Protein AF-0000000082094102 (afdb_homodimer)

Radius of gyration: 30.96 Å; Cα contacts (8 Å, |Δi|>4): 960; chains: 2; bounding box: 109×110×62 Å

Solvent-accessible surface area (backbone atoms only — not comparable to full-atom values): 21785 Å² total; per-residue (Å²): 135,82,79,78,80,78,71,83,66,82,72,75,75,78,72,73,73,72,72,72,67,74,70,71,67,71,68,62,60,78,67,71,70,55,57,33,35,38,36,32,34,18,47,69,85,36,81,68,40,58,33,31,32,39,30,48,53,89,59,46,44,22,50,73,38,65,64,31,60,51,17,66,38,59,43,51,53,40,25,30,53,29,78,81,78,49,40,38,56,68,20,34,52,56,30,20,27,63,78,40,34,37,31,31,36,12,56,72,61,57,66,70,84,39,39,44,29,87,83,39,58,49,42,58,71,31,42,57,85,50,66,40,78,25,60,34,32,25,26,45,35,60,88,49,85,50,38,33,38,39,27,30,33,41,23,57,24,64,43,62,87,46,49,79,67,35,39,40,36,34,30,55,76,42,36,64,67,40,52,52,56,55,35,68,35,27,29,92,86,16,54,53,80,50,57,36,28,28,68,37,44,28,68,61,130,134,82,79,76,78,74,78,78,73,76,75,74,73,76,73,71,71,73,71,71,71,71,69,71,66,71,67,65,59,77,70,73,71,54,57,33,33,38,37,32,34,17,47,68,85,35,82,67,40,58,32,31,32,40,29,46,53,89,58,45,44,19,49,71,40,65,63,33,59,52,18,66,38,59,42,50,54,40,26,29,54,28,78,81,79,52,43,38,58,68,21,33,51,56,29,19,27,62,79,40,32,38,31,31,37,11,53,71,61,57,65,70,83,40,40,45,30,86,82,41,58,49,42,58,69,29,43,57,86,48,67,40,79,25,59,35,32,26,26,46,36,60,87,50,86,49,38,34,40,40,27,31,33,40,23,58,22,64,43,63,87,45,47,81,67,35,37,40,36,34,31,54,75,42,35,65,67,42,52,53,56,54,35,68,35,28,29,92,88,15,54,53,80,50,56,36,28,27,69,37,44,29,68,61,131

pLDDT: mean 81.42, std 25.4, range [21.11, 98.75]

Foldseek 3Di:
DCPDPPPPCPPPPPPPPPPPPPPPPPVPPVVPFFDKDKDFDDDVNHTPGMDIDGDPVVPPAPPVCVLVPPDPVVQQQCQLACVVVHHQAFAFQQFAAAQFWTKTFAPPPNHPPAFFTPSGRWAAANDQPDFQAFAFFKWFDAPWGGGGGGMIIGTHTRDRVCGPTIHTDDGDPDCSVVVVVQNVQHHNVRGGVDTGGNNHGHDDD/DDPDPPPPPPVPPPPPPPPPPPPPPPVPPPPPFFDKDKDFDDDVNHTPGMDIDGDPVVPPQPPVCVLVPPDPVVQQQCQLACVVVHHQAFAFQQFAAAQFWTKTFAPPPNHPPHFFTPSGRWAAANDQPDFQAFAFFKWFDAPWGGGGGGMIIGTHTRDRVCGPTIHTDDGDPDCSVVVVVQNVQHHNVRGGVDTGGNNHGHDDD

InterPro domains:
  IPR002130 Cyclophilin-type peptidyl-prolyl cis-trans isomerase domain [PF00160] (73-202)
  IPR002130 Cyclophilin-type peptidyl-prolyl cis-trans isomerase domain [PR00153] (93-105)
  IPR002130 Cyclophilin-type peptidyl-prolyl cis-trans isomerase domain [PR00153] (136-151)
  IPR002130 Cyclophilin-type peptidyl-prolyl cis-trans isomerase domain [PR00153] (151-163)
  IPR002130 Cyclophilin-type peptidyl-prolyl cis-trans isomerase domain [PR00153] (164-179)
  IPR002130 Cyclophilin-type peptidyl-prolyl cis-trans isomerase domain [PS50072] (38-203)
  IPR020892 Cyclophilin-type peptidyl-prolyl cis-trans isomerase, conserved site [PS00170] (88-105)
  IPR024936 Cyclophilin-type peptidyl-prolyl cis-trans isomerase [PIRSF001467] (32-204)
  IPR029000 Cyclophilin-like domain superfamily [G3DSA:2.40.100.10] (25-205)
  IPR029000 Cyclophilin-like domain superfamily [SSF50891] (30-204)

Sequence (410 aa):
MLLAALPSGVKLISGRSLAFTAARMCSAGPAAANPVVYFDIAADNQPVGRVTFEMHQTLCVPAEVKWSRMCSTQNFRALCTGEHGFGYKGSIFHRIIPQFMCQGGDFTNHNGTGGKSIYGLKFKDENFELKHTGPGILSMANAGPNTNGSQFFICTDKTEWLDGKHVVFGSVTQGLDVIRKVEMFGSRSGRTSKSITIADCGELKMLLAALPSGVKLISGRSLAFTAARMCSAGPAAANPVVYFDIAADNQPVGRVTFEMHQTLCVPAEVKWSRMCSTQNFRALCTGEHGFGYKGSIFHRIIPQFMCQGGDFTNHNGTGGKSIYGLKFKDENFELKHTGPGILSMANAGPNTNGSQFFICTDKTEWLDGKHVVFGSVTQGLDVIRKVEMFGSRSGRTSKSITIADCGELK

Nearest PDB structures (foldseek):
  2alf-assembly1_A  TM=8.309E-01  e=5.160E-25  Homo sapiens
  4tot-assembly4_D  TM=8.194E-01  e=3.582E-25  Rattus norvegicus
  4zsd-assembly1_A  TM=8.244E-01  e=4.046E-25  Homo sapiens
  7th1-assembly1_X  TM=8.192E-01  e=3.172E-25  Homo sapiens
  7qbw-assembly1_A  TM=8.200E-01  e=7.434E-25  Homo sapiens

Organism: Oncorhynchus tshawytscha (NCBI:txid74940)

Secondary structure (DSSP, 8-state):
----------------------------SS-----EEEEEEEETTEEEEEEEEEE-GGG-S-HHHHGGG--HHHHHHHHHHTTTS--STT-BEEEEETTTEEEE--TTTSSSS---BTTBS-B------S---STTEEEE--SSTT-B-S-EEEESS--GGGTTTS-EEEEEEE-HHHHHHHHTT--T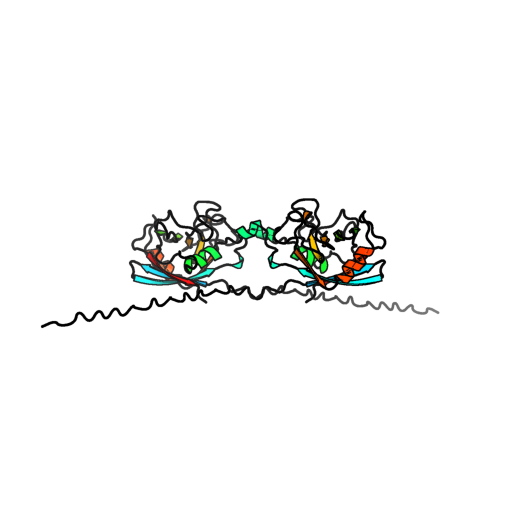TS--SS-EEEEEEEEE-/-----------------------------S-----EEEEEEEETTEEEEEEEEEE-GGG-S-HHHHHHT--HHHHHHHHHHTTTS--STT-BEEEEETTTEEEE--TTTSSSS---BTTBS-B------S---STTEEEE--SSTT-B-S-EEEESS--GGGTTTS-EEEEEEE-HHHHHHHHTT--TTS--SS-EEEEEEEEE-

Structure (mmCIF, N/CA/C/O backbone):
data_AF-0000000082094102-model_v1
#
loop_
_entity.id
_entity.type
_entity.pdbx_description
1 polymer 'Peptidyl-prolyl cis-trans isomerase'
#
loop_
_atom_site.group_PDB
_atom_site.id
_atom_site.type_symbol
_atom_site.label_atom_id
_atom_site.label_alt_id
_atom_site.label_comp_id
_atom_site.label_asym_id
_atom_site.label_entity_id
_atom_site.label_seq_id
_atom_site.pdbx_PDB_ins_code
_atom_site.Cartn_x
_atom_site.Cartn_y
_atom_site.Cartn_z
_atom_site.occupancy
_atom_site.B_iso_or_equiv
_atom_site.auth_seq_id
_atom_site.auth_comp_id
_atom_site.auth_asym_id
_atom_site.auth_atom_id
_atom_site.pdbx_PDB_model_num
ATOM 1 N N . MET A 1 1 ? -50.312 -65 7.18 1 23.34 1 MET A N 1
ATOM 2 C CA . MET A 1 1 ? -49.75 -64.5 8.406 1 23.34 1 MET A CA 1
ATOM 3 C C . MET A 1 1 ? -49.062 -63.125 8.148 1 23.34 1 MET A C 1
ATOM 5 O O . MET A 1 1 ? -48.344 -62.969 7.164 1 23.34 1 MET A O 1
ATOM 9 N N . LEU A 1 2 ? -49.469 -62.062 8.914 1 23.28 2 LEU A N 1
ATOM 10 C CA . LEU A 1 2 ? -49.625 -60.594 8.805 1 23.28 2 LEU A CA 1
ATOM 11 C C . LEU A 1 2 ? -48.281 -59.906 8.984 1 23.28 2 LEU A C 1
ATOM 13 O O . LEU A 1 2 ? -47.812 -59.688 10.109 1 23.28 2 LEU A O 1
ATOM 17 N N . LEU A 1 3 ? -47.156 -60.594 8.625 1 25.64 3 LEU A N 1
ATOM 18 C CA . LEU A 1 3 ? -45.969 -60.031 9.273 1 25.64 3 LEU A CA 1
ATOM 19 C C . LEU A 1 3 ? -45.844 -58.531 8.922 1 25.64 3 LEU A C 1
ATOM 21 O O . LEU A 1 3 ? -45.875 -58.188 7.742 1 25.64 3 LEU A O 1
ATOM 25 N N . ALA A 1 4 ? -46 -57.656 9.906 1 21.11 4 ALA A N 1
ATOM 26 C CA . ALA A 1 4 ? -46.062 -56.219 10.227 1 21.11 4 ALA A CA 1
ATOM 27 C C . ALA A 1 4 ? -44.75 -55.531 9.789 1 21.11 4 ALA A C 1
ATOM 29 O O . ALA A 1 4 ? -43.656 -56.031 10.023 1 21.11 4 ALA A O 1
ATOM 30 N N . ALA A 1 5 ? -44.844 -54.719 8.719 1 29.81 5 ALA A N 1
ATOM 31 C CA . ALA A 1 5 ? -44.094 -53.75 7.902 1 29.81 5 ALA A CA 1
ATOM 32 C C . ALA A 1 5 ? -43.406 -52.719 8.773 1 29.81 5 ALA A C 1
ATOM 34 O O . ALA A 1 5 ? -44.031 -51.844 9.352 1 29.81 5 ALA A O 1
ATOM 35 N N . LEU A 1 6 ? -42.531 -53.281 9.812 1 25.67 6 LEU A N 1
ATOM 36 C CA . LEU A 1 6 ? -42.125 -52.25 10.766 1 25.67 6 LEU A CA 1
ATOM 37 C C . LEU A 1 6 ? -41.438 -51.094 10.055 1 25.67 6 LEU A C 1
ATOM 39 O O . LEU A 1 6 ? -40.594 -51.312 9.18 1 25.67 6 LEU A O 1
ATOM 43 N N . PRO A 1 7 ? -41.969 -49.844 10.062 1 28.2 7 PRO A N 1
ATOM 44 C CA . PRO A 1 7 ? -41.719 -48.562 9.383 1 28.2 7 PRO A CA 1
ATOM 45 C C . PRO A 1 7 ? -40.406 -47.875 9.836 1 28.2 7 PRO A C 1
ATOM 47 O O . PRO A 1 7 ? -40.125 -46.75 9.438 1 28.2 7 PRO A O 1
ATOM 50 N N . SER A 1 8 ? -39.438 -48.656 10.406 1 26.2 8 SER A N 1
ATOM 51 C CA . SER A 1 8 ? -38.594 -47.906 11.328 1 26.2 8 SER A CA 1
ATOM 52 C C . SER A 1 8 ? -37.844 -46.75 10.609 1 26.2 8 SER A C 1
ATOM 54 O O . SER A 1 8 ? -37.094 -47 9.664 1 26.2 8 SER A O 1
ATOM 56 N N . GLY A 1 9 ? -38.5 -45.594 10.445 1 29.17 9 GLY A N 1
ATOM 57 C CA . GLY A 1 9 ? -38.156 -44.344 9.797 1 29.17 9 GLY A CA 1
ATOM 58 C C . GLY A 1 9 ? -36.938 -43.688 10.406 1 29.17 9 GLY A C 1
ATOM 59 O O . GLY A 1 9 ? -36.938 -42.469 10.617 1 29.17 9 GLY A O 1
ATOM 60 N N . VAL A 1 10 ? -35.875 -44.375 10.891 1 31.28 10 VAL A N 1
ATOM 61 C CA . VAL A 1 10 ? -34.969 -43.562 11.711 1 31.28 10 VAL A CA 1
ATOM 62 C C . VAL A 1 10 ? -34.438 -42.406 10.875 1 31.28 10 VAL A C 1
ATOM 64 O O . VAL A 1 10 ? -33.875 -42.594 9.805 1 31.28 10 VAL A O 1
ATOM 67 N N . LYS A 1 11 ? -35.094 -41.25 11.078 1 28.44 11 LYS A N 1
ATOM 68 C CA . LYS A 1 11 ? -34.75 -39.938 10.516 1 28.44 11 LYS A CA 1
ATOM 69 C C . LYS A 1 11 ? -33.344 -39.531 10.852 1 28.44 11 LYS A C 1
ATOM 71 O O . LYS A 1 11 ? -32.969 -39.438 12.023 1 28.44 11 LYS A O 1
ATOM 76 N N . LEU A 1 12 ? -32.375 -40 10.078 1 30.08 12 LEU A N 1
ATOM 77 C CA . LEU A 1 12 ? -30.969 -39.594 10.211 1 30.08 12 LEU A CA 1
ATOM 78 C C . LEU A 1 12 ? -30.859 -38.094 10.375 1 30.08 12 LEU A C 1
ATOM 80 O O . LEU A 1 12 ? -31.422 -37.312 9.578 1 30.08 12 LEU A O 1
ATOM 84 N N . ILE A 1 13 ? -30.719 -37.719 11.57 1 30.41 13 ILE A N 1
ATOM 85 C CA . ILE A 1 13 ? -30.547 -36.312 11.961 1 30.41 13 ILE A CA 1
ATOM 86 C C . ILE A 1 13 ? -29.391 -35.688 11.172 1 30.41 13 ILE A C 1
ATOM 88 O O . ILE A 1 13 ? -28.375 -36.344 10.922 1 30.41 13 ILE A O 1
ATOM 92 N N . SER A 1 14 ? -29.766 -34.719 10.445 1 27.89 14 SER A N 1
ATOM 93 C CA . SER A 1 14 ? -29.078 -33.75 9.594 1 27.89 14 SER A CA 1
ATOM 94 C C . SER A 1 14 ? -27.922 -33.094 10.336 1 27.89 14 SER A C 1
ATOM 96 O O . SER A 1 14 ? -28.125 -32.406 11.344 1 27.89 14 SER A O 1
ATOM 98 N N . GLY A 1 15 ? -26.906 -33.969 10.734 1 26.28 15 GLY A N 1
ATOM 99 C CA . GLY A 1 15 ? -25.812 -33.312 11.422 1 26.28 15 GLY A CA 1
ATOM 100 C C . GLY A 1 15 ? -25.344 -32.062 10.703 1 26.28 15 GLY A C 1
ATOM 101 O O . GLY A 1 15 ? -25.016 -32.094 9.516 1 26.28 15 GLY A O 1
ATOM 102 N N . ARG A 1 16 ? -25.938 -30.922 11.07 1 30.8 16 ARG A N 1
ATOM 103 C CA . ARG A 1 16 ? -25.484 -29.609 10.656 1 30.8 16 ARG A CA 1
ATOM 104 C C . ARG A 1 16 ? -23.969 -29.469 10.797 1 30.8 16 ARG A C 1
ATOM 106 O O . ARG A 1 16 ? -23.422 -29.688 11.883 1 30.8 16 ARG A O 1
ATOM 113 N N . SER A 1 17 ? -23.297 -30.062 9.781 1 27.45 17 SER A N 1
ATOM 114 C CA . SER A 1 17 ? -21.859 -29.766 9.734 1 27.45 17 SER A CA 1
ATOM 115 C C . SER A 1 17 ? -21.578 -28.328 10.148 1 27.45 17 SER A C 1
ATOM 117 O O . SER A 1 17 ? -22.109 -27.391 9.547 1 27.45 17 SER A O 1
ATOM 119 N N . LEU A 1 18 ? -21.422 -28.188 11.422 1 30.7 18 LEU A N 1
ATOM 120 C CA . LEU A 1 18 ? -20.922 -26.891 11.867 1 30.7 18 LEU A CA 1
ATOM 121 C C . LEU A 1 18 ? -19.641 -26.516 11.133 1 30.7 18 LEU A C 1
ATOM 123 O O . LEU A 1 18 ? -18.641 -27.219 11.227 1 30.7 18 LEU A O 1
ATOM 127 N N . ALA A 1 19 ? -19.844 -26.016 9.961 1 29.69 19 ALA A N 1
ATOM 128 C CA . ALA A 1 19 ? -18.734 -25.297 9.336 1 29.69 19 ALA A CA 1
ATOM 129 C C . ALA A 1 19 ? -18.047 -24.375 10.328 1 29.69 19 ALA A C 1
ATOM 131 O O . ALA A 1 19 ? -18.656 -23.453 10.859 1 29.69 19 ALA A O 1
ATOM 132 N N . PHE A 1 20 ? -17.219 -25.094 11.102 1 27.14 20 PHE A N 1
ATOM 133 C CA . PHE A 1 20 ? -16.375 -24.125 11.812 1 27.14 20 PHE A CA 1
ATOM 134 C C . PHE A 1 20 ? -15.719 -23.156 10.836 1 27.14 20 PHE A C 1
ATOM 136 O O . PHE A 1 20 ? -15.031 -23.578 9.898 1 27.14 20 PHE A O 1
ATOM 143 N N . THR A 1 21 ? -16.391 -22.156 10.523 1 26.3 21 THR A N 1
ATOM 144 C CA . THR A 1 21 ? -15.758 -21.016 9.867 1 26.3 21 THR A CA 1
ATOM 145 C C . THR A 1 21 ? -14.461 -20.641 10.586 1 26.3 21 THR A C 1
ATOM 147 O O . THR A 1 21 ? -14.477 -20.234 11.75 1 26.3 21 THR A O 1
ATOM 150 N N . ALA A 1 22 ? -13.508 -21.438 10.352 1 22.95 22 ALA A N 1
ATOM 151 C CA . ALA A 1 22 ? -12.258 -20.844 10.82 1 22.95 22 ALA A CA 1
ATOM 152 C C . ALA A 1 22 ? -12.133 -19.391 10.375 1 22.95 22 ALA A C 1
ATOM 154 O O . ALA A 1 22 ? -12.07 -19.109 9.18 1 22.95 22 ALA A O 1
ATOM 155 N N . ALA A 1 23 ? -12.734 -18.562 11.125 1 24.17 23 ALA A N 1
ATOM 156 C CA . ALA A 1 23 ? -12.352 -17.156 11 1 24.17 23 ALA A CA 1
ATOM 157 C C . ALA A 1 23 ? -10.836 -17 11.031 1 24.17 23 ALA A C 1
ATOM 159 O O . ALA A 1 23 ? -10.195 -17.25 12.055 1 24.17 23 ALA A O 1
ATOM 160 N N . ARG A 1 24 ? -10.25 -17.516 10.055 1 25.52 24 ARG A N 1
ATOM 161 C CA . ARG A 1 24 ? -8.859 -17.062 10.023 1 25.52 24 ARG A CA 1
ATOM 162 C C . ARG A 1 24 ? -8.742 -15.617 10.461 1 25.52 24 ARG A C 1
ATOM 164 O O . ARG A 1 24 ? -9.266 -14.719 9.797 1 25.52 24 ARG A O 1
ATOM 171 N N . MET A 1 25 ? -8.602 -15.539 11.711 1 25.72 25 MET A N 1
ATOM 172 C CA . MET A 1 25 ? -8.172 -14.258 12.258 1 25.72 25 MET A CA 1
ATOM 173 C C . MET A 1 25 ? -6.891 -13.773 11.586 1 25.72 25 MET A C 1
ATOM 175 O O . MET A 1 25 ? -5.875 -14.477 11.609 1 25.72 25 MET A O 1
ATOM 179 N N . CYS A 1 26 ? -6.855 -13.484 10.336 1 27.22 26 CYS A N 1
ATOM 180 C CA . CYS A 1 26 ? -5.746 -12.617 9.945 1 27.22 26 CYS A CA 1
ATOM 181 C C . CYS A 1 26 ? -5.199 -11.859 11.148 1 27.22 26 CYS A C 1
ATOM 183 O O . CYS A 1 26 ? -5.895 -11.023 11.734 1 27.22 26 CYS A O 1
ATOM 185 N N . SER A 1 27 ? -4.531 -12.586 11.836 1 25.84 27 SER A N 1
ATOM 186 C CA . SER A 1 27 ? -3.895 -11.844 12.914 1 25.84 27 SER A CA 1
ATOM 187 C C . SER A 1 27 ? -3.145 -10.625 12.375 1 25.84 27 SER A C 1
ATOM 189 O O . SER A 1 27 ? -2.234 -10.766 11.555 1 25.84 27 SER A O 1
ATOM 191 N N . ALA A 1 28 ? -3.709 -9.516 12.023 1 32.41 28 ALA A N 1
ATOM 192 C CA . ALA A 1 28 ? -3.109 -8.188 12.016 1 32.41 28 ALA A CA 1
ATOM 193 C C . ALA A 1 28 ? -1.901 -8.125 12.945 1 32.41 28 ALA A C 1
ATOM 195 O O . ALA A 1 28 ? -1.993 -8.492 14.117 1 32.41 28 ALA A O 1
ATOM 196 N N . GLY A 1 29 ? -0.809 -8.711 12.461 1 29.81 29 GLY A N 1
ATOM 197 C CA . GLY A 1 29 ? 0.211 -8.438 13.461 1 29.81 29 GLY A CA 1
ATOM 198 C C . GLY A 1 29 ? -0.147 -7.285 14.375 1 29.81 29 GLY A C 1
ATOM 199 O O . GLY A 1 29 ? -1.021 -6.477 14.055 1 29.81 29 GLY A O 1
ATOM 200 N N . PRO A 1 30 ? 0.251 -7.305 15.539 1 32.88 30 PRO A N 1
ATOM 201 C CA . PRO A 1 30 ? -0.334 -6.262 16.391 1 32.88 30 PRO A CA 1
ATOM 202 C C . PRO A 1 30 ? -0.434 -4.914 15.68 1 32.88 30 PRO A C 1
ATOM 204 O O . PRO A 1 30 ? 0.514 -4.492 15.016 1 32.88 30 PRO A O 1
ATOM 207 N N . ALA A 1 31 ? -1.487 -4.516 14.969 1 39.62 31 ALA A N 1
ATOM 208 C CA . ALA A 1 31 ? -1.774 -3.182 14.445 1 39.62 31 ALA A CA 1
ATOM 209 C C . ALA A 1 31 ? -0.841 -2.141 15.055 1 39.62 31 ALA A C 1
ATOM 211 O O . ALA A 1 31 ? -0.875 -1.9 16.266 1 39.62 31 ALA A O 1
ATOM 212 N N . ALA A 1 32 ? 0.467 -2.252 14.578 1 46.84 32 ALA A N 1
ATOM 213 C CA . ALA A 1 32 ? 1.304 -1.234 15.211 1 46.84 32 ALA A CA 1
ATOM 214 C C . ALA A 1 32 ? 0.468 -0.043 15.672 1 46.84 32 ALA A C 1
ATOM 216 O O . ALA A 1 32 ? -0.476 0.362 14.984 1 46.84 32 ALA A O 1
ATOM 217 N N . ALA A 1 33 ? 0.483 0.141 16.891 1 62.53 33 ALA A N 1
ATOM 218 C CA . ALA A 1 33 ? -0.299 1.196 17.531 1 62.53 33 ALA A CA 1
ATOM 219 C C . ALA A 1 33 ? -0.21 2.5 16.75 1 62.53 33 ALA A C 1
ATOM 221 O O . ALA A 1 33 ? 0.834 2.814 16.172 1 62.53 33 ALA A O 1
ATOM 222 N N . ASN A 1 34 ? -1.296 2.957 16.344 1 75.75 34 ASN A N 1
ATOM 223 C CA . ASN A 1 34 ? -1.311 4.273 15.727 1 75.75 34 ASN A CA 1
ATOM 224 C C . ASN A 1 34 ? -0.356 5.238 16.422 1 75.75 34 ASN A C 1
ATOM 226 O O . ASN A 1 34 ? -0.363 5.344 17.656 1 75.75 34 ASN A O 1
ATOM 230 N N . PRO A 1 35 ? 0.549 5.82 15.633 1 82.19 35 PRO A N 1
ATOM 231 C CA . PRO A 1 35 ? 1.396 6.84 16.25 1 82.19 35 PRO A CA 1
ATOM 232 C C . PRO A 1 35 ? 0.59 7.922 16.969 1 82.19 35 PRO A C 1
ATOM 234 O O . PRO A 1 35 ? -0.503 8.273 16.516 1 82.19 35 PRO A O 1
ATOM 237 N N . VAL A 1 36 ? 1.146 8.336 18.125 1 90.25 36 VAL A N 1
ATOM 238 C CA . VAL A 1 36 ? 0.582 9.461 18.859 1 90.25 36 VAL A CA 1
ATOM 239 C C . VAL A 1 36 ? 1.576 10.625 18.875 1 90.25 36 VAL A C 1
ATOM 241 O O . VAL A 1 36 ? 2.738 10.445 19.25 1 90.25 36 VAL A O 1
ATOM 244 N N . VAL A 1 37 ? 1.137 11.789 18.359 1 95.38 37 VAL A N 1
ATOM 245 C CA . VAL A 1 37 ? 1.965 12.992 18.344 1 95.38 37 VAL A CA 1
ATOM 246 C C . VAL A 1 37 ? 1.312 14.086 19.188 1 95.38 37 VAL A C 1
ATOM 248 O O . VAL A 1 37 ? 0.174 13.93 19.641 1 95.38 37 VAL A O 1
ATOM 251 N N . TYR A 1 38 ? 2.141 15.133 19.516 1 96.88 38 TYR A N 1
ATOM 252 C CA . TYR A 1 38 ? 1.594 16.188 20.359 1 96.88 38 TYR A CA 1
ATOM 253 C C . TYR A 1 38 ? 2.037 17.562 19.859 1 96.88 38 TYR A C 1
ATOM 255 O O . TYR A 1 38 ? 3.037 17.688 19.141 1 96.88 38 TYR A O 1
ATOM 263 N N . PHE A 1 39 ? 1.198 18.578 20.156 1 98.25 39 PHE A N 1
ATOM 264 C CA . PHE A 1 39 ? 1.55 20 20.125 1 98.25 39 PHE A CA 1
ATOM 265 C C . PHE A 1 39 ? 1.508 20.594 21.531 1 98.25 39 PHE A C 1
ATOM 267 O O . PHE A 1 39 ? 0.54 20.391 22.266 1 98.25 39 PHE A O 1
ATOM 274 N N . ASP A 1 40 ? 2.586 21.25 21.922 1 97.94 40 ASP A N 1
ATOM 275 C CA . ASP A 1 40 ? 2.484 22.266 22.984 1 97.94 40 ASP A CA 1
ATOM 276 C C . ASP A 1 40 ? 2.205 23.641 22.391 1 97.94 40 ASP A C 1
ATOM 278 O O . ASP A 1 40 ? 3.014 24.172 21.625 1 97.94 40 ASP A O 1
ATOM 282 N N . ILE A 1 41 ? 1.033 24.172 22.797 1 97.88 41 ILE A N 1
ATOM 283 C CA . ILE A 1 41 ? 0.567 25.406 22.172 1 97.88 41 ILE A CA 1
ATOM 284 C C . ILE A 1 41 ? 0.771 26.578 23.109 1 97.88 41 ILE A C 1
ATOM 286 O O . ILE A 1 41 ? 0.539 26.469 24.328 1 97.88 41 ILE A O 1
ATOM 290 N N . ALA A 1 42 ? 1.208 27.719 22.547 1 97.94 42 ALA A N 1
ATOM 291 C CA . ALA A 1 42 ? 1.37 28.984 23.281 1 97.94 42 ALA A CA 1
ATOM 292 C C . ALA A 1 42 ? 0.606 30.109 22.609 1 97.94 42 ALA A C 1
ATOM 294 O O . ALA A 1 42 ? 0.462 30.125 21.375 1 97.94 42 ALA A O 1
ATOM 295 N N . ALA A 1 43 ? 0.029 31 23.359 1 96.62 43 ALA A N 1
ATOM 296 C CA . ALA A 1 43 ? -0.564 32.25 22.922 1 96.62 43 ALA A CA 1
ATOM 297 C C . ALA A 1 43 ? 0.255 33.438 23.406 1 96.62 43 ALA A C 1
ATOM 299 O O . ALA A 1 43 ? 0.349 33.688 24.625 1 96.62 43 ALA A O 1
ATOM 300 N N . ASP A 1 44 ? 0.809 34.156 22.484 1 96.12 44 ASP A N 1
ATOM 301 C CA . ASP A 1 44 ? 1.715 35.25 22.859 1 96.12 44 ASP A CA 1
ATOM 302 C C . ASP A 1 44 ? 2.789 34.781 23.828 1 96.12 44 ASP A C 1
ATOM 304 O O . ASP A 1 44 ? 3.004 35.375 24.875 1 96.12 44 ASP A O 1
ATOM 308 N N . ASN A 1 45 ? 3.336 33.594 23.453 1 92.31 45 ASN A N 1
ATOM 309 C CA . ASN A 1 45 ? 4.461 33 24.141 1 92.31 45 ASN A CA 1
ATOM 310 C C . ASN A 1 45 ? 4.074 32.531 25.547 1 92.31 45 ASN A C 1
ATOM 312 O O . ASN A 1 45 ? 4.941 32.25 26.375 1 92.31 45 ASN A O 1
ATOM 316 N N . GLN A 1 46 ? 2.799 32.531 25.891 1 94.81 46 GLN A N 1
ATOM 317 C CA . GLN A 1 46 ? 2.305 31.938 27.125 1 94.81 46 GLN A CA 1
ATOM 318 C C . GLN A 1 46 ? 1.689 30.562 26.875 1 94.81 46 GLN A C 1
ATOM 320 O O . GLN A 1 46 ? 0.842 30.406 25.984 1 94.81 46 GLN A O 1
ATOM 325 N N . PRO A 1 47 ? 2.164 29.641 27.656 1 94.94 47 PRO A N 1
ATOM 326 C CA . PRO A 1 47 ? 1.639 28.281 27.422 1 94.94 47 PRO A CA 1
ATOM 327 C C . PRO A 1 47 ? 0.12 28.219 27.578 1 94.94 47 PRO A C 1
ATOM 329 O O . PRO A 1 47 ? -0.438 28.75 28.531 1 94.94 47 PRO A O 1
ATOM 332 N N . VAL A 1 48 ? -0.509 27.625 26.594 1 96.25 48 VAL A N 1
ATOM 333 C CA . VAL A 1 48 ? -1.949 27.391 26.625 1 96.25 48 VAL A CA 1
ATOM 334 C C . VAL A 1 48 ? -2.227 25.953 27.062 1 96.25 48 VAL A C 1
ATOM 336 O O . VAL A 1 48 ? -3.105 25.703 27.891 1 96.25 48 VAL A O 1
ATOM 339 N N . GLY A 1 49 ? -1.446 24.969 26.453 1 96.31 49 GLY A N 1
ATOM 340 C CA . GLY A 1 49 ? -1.612 23.578 26.812 1 96.31 49 GLY A CA 1
ATOM 341 C C . GLY A 1 49 ? -1.095 22.625 25.75 1 96.31 49 GLY A C 1
ATOM 342 O O . GLY A 1 49 ? -0.605 23.062 24.703 1 96.31 49 GLY A O 1
ATOM 343 N N . ARG A 1 50 ? -1.174 21.266 26.156 1 96.75 50 ARG A N 1
ATOM 344 C CA . ARG A 1 50 ? -0.763 20.234 25.219 1 96.75 50 ARG A CA 1
ATOM 345 C C . ARG A 1 50 ? -1.974 19.594 24.547 1 96.75 50 ARG A C 1
ATOM 347 O O . ARG A 1 50 ? -2.99 19.328 25.203 1 96.75 50 ARG A O 1
ATOM 354 N N . VAL A 1 51 ? -1.89 19.422 23.25 1 97.38 51 VAL A N 1
ATOM 355 C CA . VAL A 1 51 ? -2.852 18.641 22.484 1 97.38 51 VAL A CA 1
ATOM 356 C C . VAL A 1 51 ? -2.178 17.391 21.922 1 97.38 51 VAL A C 1
ATOM 358 O O . VAL A 1 51 ? -1.056 17.453 21.406 1 97.38 51 VAL A O 1
ATOM 361 N N . THR A 1 52 ? -2.848 16.219 22.062 1 96.06 52 THR A N 1
ATOM 362 C CA . THR A 1 52 ? -2.334 14.969 21.516 1 96.06 52 THR A CA 1
ATOM 363 C C . THR A 1 52 ? -3.23 14.461 20.391 1 96.06 52 THR A C 1
ATOM 365 O O . THR A 1 52 ? -4.453 14.594 20.453 1 96.06 52 THR A O 1
ATOM 368 N N . PHE A 1 53 ? -2.596 13.914 19.328 1 93.38 53 PHE A N 1
ATOM 369 C CA . PHE A 1 53 ? -3.277 13.391 18.156 1 93.38 53 PHE A CA 1
ATOM 370 C C . PHE A 1 53 ? -2.961 11.914 17.953 1 93.38 53 PHE A C 1
ATOM 372 O O . PHE A 1 53 ? -1.803 11.508 18.047 1 93.38 53 PHE A O 1
ATOM 379 N N . GLU A 1 54 ? -3.955 11.133 17.688 1 90.44 54 GLU A N 1
ATOM 380 C CA . GLU A 1 54 ? -3.766 9.781 17.156 1 90.44 54 GLU A CA 1
ATOM 381 C C . GLU A 1 54 ? -3.844 9.766 15.641 1 90.44 54 GLU A C 1
ATOM 383 O O . GLU A 1 54 ? -4.766 10.336 15.055 1 90.44 54 GLU A O 1
ATOM 388 N N . MET A 1 55 ? -2.836 9.125 15.023 1 87.5 55 MET A N 1
ATOM 389 C CA . MET A 1 55 ? -2.779 9.039 13.57 1 87.5 55 MET A CA 1
ATOM 390 C C . MET A 1 55 ? -3.379 7.73 13.07 1 87.5 55 MET A C 1
ATOM 392 O O . MET A 1 55 ? -3.109 6.668 13.633 1 87.5 55 MET A O 1
ATOM 396 N N . HIS A 1 56 ? -4.211 7.84 11.992 1 81.56 56 HIS A N 1
ATOM 397 C CA . HIS A 1 56 ? -4.812 6.645 11.414 1 81.56 56 HIS A CA 1
ATOM 398 C C . HIS A 1 56 ? -3.932 6.051 10.32 1 81.56 56 HIS A C 1
ATOM 400 O O . HIS A 1 56 ? -4.328 6.008 9.148 1 81.56 56 HIS A O 1
ATOM 406 N N . GLN A 1 57 ? -2.846 5.473 10.719 1 69.38 57 GLN A N 1
ATOM 407 C CA . GLN A 1 57 ? -1.785 5.008 9.836 1 69.38 57 GLN A CA 1
ATOM 408 C C . GLN A 1 57 ? -2.289 3.906 8.906 1 69.38 57 GLN A C 1
ATOM 410 O O . GLN A 1 57 ? -1.806 3.766 7.781 1 69.38 57 GLN A O 1
ATOM 415 N N . THR A 1 58 ? -3.184 3.191 9.375 1 62.19 58 THR A N 1
ATOM 416 C CA . THR A 1 58 ? -3.66 2.051 8.602 1 62.19 58 THR A CA 1
ATOM 417 C C . THR A 1 58 ? -4.363 2.514 7.328 1 62.19 58 THR A C 1
ATOM 419 O O . THR A 1 58 ? -4.543 1.731 6.391 1 62.19 58 THR A O 1
ATOM 422 N N . LEU A 1 59 ? -4.652 3.775 7.34 1 60.06 59 LEU A N 1
ATOM 423 C CA . LEU A 1 59 ? -5.379 4.293 6.184 1 60.06 59 LEU A CA 1
ATOM 424 C C . LEU A 1 59 ? -4.426 4.984 5.211 1 60.06 59 LEU A C 1
ATOM 426 O O . LEU A 1 59 ? -4.867 5.617 4.25 1 60.06 59 LEU A O 1
ATOM 430 N N . CYS A 1 60 ? -3.154 5.008 5.566 1 60.31 60 CYS A N 1
ATOM 431 C CA . CYS A 1 60 ? -2.135 5.559 4.684 1 60.31 60 CYS A CA 1
ATOM 432 C C . CYS A 1 60 ? -1.97 4.695 3.438 1 60.31 60 CYS A C 1
ATOM 434 O O . CYS A 1 60 ? -0.902 4.125 3.209 1 60.31 60 CYS A O 1
ATOM 436 N N . VAL A 1 61 ? -2.906 4.16 2.885 1 56.09 61 VAL A N 1
ATOM 437 C CA . VAL A 1 61 ? -2.885 3.385 1.647 1 56.09 61 VAL A CA 1
ATOM 438 C C . VAL A 1 61 ? -3.643 4.137 0.555 1 56.09 61 VAL A C 1
ATOM 440 O O . VAL A 1 61 ? -4.711 4.699 0.806 1 56.09 61 VAL A O 1
ATOM 443 N N . PRO A 1 62 ? -2.922 4.699 -0.489 1 50.69 62 PRO A N 1
ATOM 444 C CA . PRO A 1 62 ? -3.711 5.328 -1.553 1 50.69 62 PRO A CA 1
ATOM 445 C C . PRO A 1 62 ? -4.945 4.516 -1.93 1 50.69 62 PRO A C 1
ATOM 447 O O . PRO A 1 62 ? -4.922 3.283 -1.861 1 50.69 62 PRO A O 1
ATOM 450 N N . ALA A 1 63 ? -6.098 5.348 -1.934 1 46.41 63 ALA A N 1
ATOM 451 C CA . ALA A 1 63 ? -7.312 4.66 -2.369 1 46.41 63 ALA A CA 1
ATOM 452 C C . ALA A 1 63 ? -7.023 3.738 -3.549 1 46.41 63 ALA A C 1
ATOM 454 O O . ALA A 1 63 ? -7.598 2.65 -3.65 1 46.41 63 ALA A O 1
ATOM 455 N N . GLU A 1 64 ? -6.387 4.316 -4.457 1 44.97 64 GLU A N 1
ATOM 456 C CA . GLU A 1 64 ? -6.082 3.494 -5.621 1 44.97 64 GLU A CA 1
ATOM 457 C C . GLU A 1 64 ? -5.348 2.217 -5.219 1 44.97 64 GLU A C 1
ATOM 459 O O . GLU A 1 64 ? -5.43 1.202 -5.918 1 44.97 64 GLU A O 1
ATOM 464 N N . VAL A 1 65 ? -4.617 2.318 -4.215 1 44.62 65 VAL A N 1
ATOM 465 C CA . VAL A 1 65 ? -3.812 1.166 -3.824 1 44.62 65 VAL A CA 1
ATOM 466 C C . VAL A 1 65 ? -4.695 0.13 -3.135 1 44.62 65 VAL A C 1
ATOM 468 O O . VAL A 1 65 ? -4.223 -0.938 -2.742 1 44.62 65 VAL A O 1
ATOM 471 N N . LYS A 1 66 ? -5.844 0.555 -2.51 1 42.75 66 LYS A N 1
ATOM 472 C CA . LYS A 1 66 ? -6.676 -0.598 -2.178 1 42.75 66 LYS A CA 1
ATOM 473 C C . LYS A 1 66 ? -6.633 -1.645 -3.287 1 42.75 66 LYS A C 1
ATOM 475 O O . LYS A 1 66 ? -6.656 -2.848 -3.016 1 42.75 66 LYS A O 1
ATOM 480 N N . TRP A 1 67 ? -6.855 -1.138 -4.438 1 41.56 67 TRP A N 1
ATOM 481 C CA . TRP A 1 67 ? -6.777 -2.082 -5.547 1 41.56 67 TRP A CA 1
ATOM 482 C C . TRP A 1 67 ? -5.391 -2.707 -5.633 1 41.56 67 TRP A C 1
ATOM 484 O O . TRP A 1 67 ? -5.223 -3.789 -6.203 1 41.56 67 TRP A O 1
ATOM 494 N N . SER A 1 68 ? -4.332 -1.849 -5.184 1 47.28 68 SER A N 1
ATOM 495 C CA . SER A 1 68 ? -2.918 -2.158 -5.359 1 47.28 68 SER A CA 1
ATOM 496 C C . SER A 1 68 ? -2.494 -3.326 -4.477 1 47.28 68 SER A C 1
ATOM 498 O O . SER A 1 68 ? -1.355 -3.793 -4.559 1 47.28 68 SER A O 1
ATOM 500 N N . ARG A 1 69 ? -3.49 -3.693 -3.75 1 53.47 69 ARG A N 1
ATOM 501 C CA . ARG A 1 69 ? -3.15 -4.832 -2.902 1 53.47 69 ARG A CA 1
ATOM 502 C C . ARG A 1 69 ? -3.264 -6.141 -3.674 1 53.47 69 ARG A C 1
ATOM 504 O O . ARG A 1 69 ? -3.023 -7.215 -3.119 1 53.47 69 ARG A O 1
ATOM 511 N N . MET A 1 70 ? -3.656 -5.848 -4.887 1 65.38 70 MET A N 1
ATOM 512 C CA . MET A 1 70 ? -3.639 -7.082 -5.664 1 65.38 70 MET A CA 1
ATOM 513 C C . MET A 1 70 ? -2.209 -7.5 -5.996 1 65.38 70 MET A C 1
ATOM 515 O O . MET A 1 70 ? -1.507 -6.797 -6.723 1 65.38 70 MET A O 1
ATOM 519 N N . CYS A 1 71 ? -1.779 -8.375 -5.227 1 81.25 71 CYS A N 1
ATOM 520 C CA . CYS A 1 71 ? -0.401 -8.797 -5.445 1 81.25 71 CYS A CA 1
ATOM 521 C C . CYS A 1 71 ? -0.336 -10.281 -5.789 1 81.25 71 CYS A C 1
ATOM 523 O O . CYS A 1 71 ? -1.217 -11.047 -5.402 1 81.25 71 CYS A O 1
ATOM 525 N N . SER A 1 72 ? 0.672 -10.516 -6.52 1 90.38 72 SER A N 1
ATOM 526 C CA . SER A 1 72 ? 0.907 -11.875 -7.004 1 90.38 72 SER A CA 1
ATOM 527 C C . SER A 1 72 ? 1.056 -12.859 -5.844 1 90.38 72 SER A C 1
ATOM 529 O O . SER A 1 72 ? 0.549 -13.977 -5.906 1 90.38 72 SER A O 1
ATOM 531 N N . THR A 1 73 ? 1.666 -12.406 -4.785 1 89.81 73 THR A N 1
ATOM 532 C CA . THR A 1 73 ? 1.915 -13.289 -3.646 1 89.81 73 THR A CA 1
ATOM 533 C C . THR A 1 73 ? 0.604 -13.703 -2.984 1 89.81 73 THR A C 1
ATOM 535 O O . THR A 1 73 ? 0.392 -14.883 -2.695 1 89.81 73 THR A O 1
ATOM 538 N N . GLN A 1 74 ? -0.282 -12.742 -2.791 1 85.56 74 GLN A N 1
ATOM 539 C CA . GLN A 1 74 ? -1.568 -13.055 -2.178 1 85.56 74 GLN A CA 1
ATOM 540 C C . GLN A 1 74 ? -2.422 -13.922 -3.1 1 85.56 74 GLN A C 1
ATOM 542 O O . GLN A 1 74 ? -3.074 -14.867 -2.646 1 85.56 74 GLN A O 1
ATOM 547 N N . ASN A 1 75 ? -2.484 -13.531 -4.344 1 92.94 75 ASN A N 1
ATOM 548 C CA . ASN A 1 75 ? -3.211 -14.32 -5.336 1 92.94 75 ASN A CA 1
ATOM 549 C C . ASN A 1 75 ? -2.758 -15.773 -5.34 1 92.94 75 ASN A C 1
ATOM 551 O O . ASN A 1 75 ? -3.58 -16.688 -5.219 1 92.94 75 ASN A O 1
ATOM 555 N N . PHE A 1 76 ? -1.42 -15.969 -5.398 1 95.81 76 PHE A N 1
ATOM 556 C CA . PHE A 1 76 ? -0.847 -17.312 -5.492 1 95.81 76 PHE A CA 1
ATOM 557 C C . PHE A 1 76 ? -1.094 -18.094 -4.207 1 95.81 76 PHE A C 1
ATOM 559 O O . PHE A 1 76 ? -1.506 -19.25 -4.254 1 95.81 76 PHE A O 1
ATOM 566 N N . ARG A 1 77 ? -0.842 -17.469 -3.057 1 91.25 77 ARG A N 1
ATOM 567 C CA . ARG A 1 77 ? -1.071 -18.125 -1.771 1 91.25 77 ARG A CA 1
ATOM 568 C C . ARG A 1 77 ? -2.523 -18.562 -1.634 1 91.25 77 ARG A C 1
ATOM 570 O O . ARG A 1 77 ? -2.795 -19.703 -1.24 1 91.25 77 ARG A O 1
ATOM 577 N N . ALA A 1 78 ? -3.453 -17.75 -1.983 1 92.75 78 ALA A N 1
ATOM 578 C CA . ALA A 1 78 ? -4.875 -18.047 -1.854 1 92.75 78 ALA A CA 1
ATOM 579 C C . ALA A 1 78 ? -5.285 -19.172 -2.805 1 92.75 78 ALA A C 1
ATOM 581 O O . ALA A 1 78 ? -6.137 -20 -2.469 1 92.75 78 ALA A O 1
ATOM 582 N N . LEU A 1 79 ? -4.711 -19.203 -3.963 1 96.56 79 LEU A N 1
ATOM 583 C CA . LEU A 1 79 ? -5.02 -20.266 -4.922 1 96.56 79 LEU A CA 1
ATOM 584 C C . LEU A 1 79 ? -4.402 -21.594 -4.492 1 96.56 79 LEU A C 1
ATOM 586 O O . LEU A 1 79 ? -4.93 -22.656 -4.812 1 96.56 79 LEU A O 1
ATOM 590 N N . CYS A 1 80 ? -3.266 -21.594 -3.783 1 97.19 80 CYS A N 1
ATOM 591 C CA . CYS A 1 80 ? -2.713 -22.812 -3.205 1 97.19 80 CYS A CA 1
ATOM 592 C C . CYS A 1 80 ? -3.629 -23.375 -2.121 1 97.19 80 CYS A C 1
ATOM 594 O O . CYS A 1 80 ? -3.807 -24.578 -2.016 1 97.19 80 CYS A O 1
ATOM 596 N N . THR A 1 81 ? -4.211 -22.484 -1.335 1 93.88 81 THR A N 1
ATOM 597 C CA . THR A 1 81 ? -5.008 -22.922 -0.198 1 93.88 81 THR A CA 1
ATOM 598 C C . THR A 1 81 ? -6.434 -23.25 -0.633 1 93.88 81 THR A C 1
ATOM 600 O O . THR A 1 81 ? -7.148 -23.969 0.059 1 93.88 81 THR A O 1
ATOM 603 N N . GLY A 1 82 ? -6.828 -22.656 -1.675 1 95 82 GLY A N 1
ATOM 604 C CA . GLY A 1 82 ? -8.195 -22.828 -2.129 1 95 82 GLY A CA 1
ATOM 605 C C . GLY A 1 82 ? -9.211 -22.094 -1.271 1 95 82 GLY A C 1
ATOM 606 O O . GLY A 1 82 ? -10.391 -22.453 -1.266 1 95 82 GLY A O 1
ATOM 607 N N . GLU A 1 83 ? -8.867 -21.141 -0.632 1 89.94 83 GLU A N 1
ATOM 608 C CA . GLU A 1 83 ? -9.711 -20.516 0.38 1 89.94 83 GLU A CA 1
ATOM 609 C C . GLU A 1 83 ? -10.867 -19.75 -0.26 1 89.94 83 GLU A C 1
ATOM 611 O O . GLU A 1 83 ? -11.859 -19.438 0.404 1 89.94 83 GLU A O 1
ATOM 616 N N . HIS A 1 84 ? -10.812 -19.484 -1.478 1 92 84 HIS A N 1
ATOM 617 C CA . HIS A 1 84 ? -11.898 -18.797 -2.168 1 92 84 HIS A CA 1
ATOM 618 C C . HIS A 1 84 ? -12.781 -19.766 -2.934 1 92 84 HIS A C 1
ATOM 620 O O . HIS A 1 84 ? -13.586 -19.359 -3.768 1 92 84 HIS A O 1
ATOM 626 N N . GLY A 1 85 ? -12.539 -21.109 -2.797 1 94 85 GLY A N 1
ATOM 627 C CA . GLY A 1 85 ? -13.383 -22.125 -3.404 1 94 85 GLY A CA 1
ATOM 628 C C . GLY A 1 85 ? -12.844 -22.656 -4.723 1 94 85 GLY A C 1
ATOM 629 O O . GLY A 1 85 ? -13.5 -23.453 -5.398 1 94 85 GLY A O 1
ATOM 630 N N . PHE A 1 86 ? -11.852 -22.047 -5.129 1 96.12 86 PHE A N 1
ATOM 631 C CA . PHE A 1 86 ? -11.133 -22.516 -6.312 1 96.12 86 PHE A CA 1
ATOM 632 C C . PHE A 1 86 ? -9.633 -22.359 -6.125 1 96.12 86 PHE A C 1
ATOM 634 O O . PHE A 1 86 ? -9.188 -21.625 -5.234 1 96.12 86 PHE A O 1
ATOM 641 N N . GLY A 1 87 ? -8.859 -23.094 -6.949 1 97.81 87 GLY A N 1
ATOM 642 C CA . GLY A 1 87 ? -7.414 -23.016 -6.812 1 97.81 87 GLY A CA 1
ATOM 643 C C . GLY A 1 87 ? -6.676 -24.062 -7.629 1 97.81 87 GLY A C 1
ATOM 644 O O . GLY A 1 87 ? -7.219 -24.578 -8.602 1 97.81 87 GLY A O 1
ATOM 645 N N . TYR A 1 88 ? -5.406 -24.328 -7.172 1 98.56 88 TYR A N 1
ATOM 646 C CA . TYR A 1 88 ? -4.477 -25.062 -8.008 1 98.56 88 TYR A CA 1
ATOM 647 C C . TYR A 1 88 ? -4.66 -26.578 -7.828 1 98.56 88 TYR A C 1
ATOM 649 O O . TYR A 1 88 ? -4.215 -27.359 -8.664 1 98.56 88 TYR A O 1
ATOM 657 N N . LYS A 1 89 ? -5.242 -26.984 -6.695 1 97.81 89 LYS A N 1
ATOM 658 C CA . LYS A 1 89 ? -5.352 -28.422 -6.457 1 97.81 89 LYS A CA 1
ATOM 659 C C . LYS A 1 89 ? -6.07 -29.109 -7.609 1 97.81 89 LYS A C 1
ATOM 661 O O . LYS A 1 89 ? -7.152 -28.688 -8.016 1 97.81 89 LYS A O 1
ATOM 666 N N . GLY A 1 90 ? -5.418 -30.125 -8.125 1 97.44 90 GLY A N 1
ATOM 667 C CA . GLY A 1 90 ? -6 -30.906 -9.203 1 97.44 90 GLY A CA 1
ATOM 668 C C . GLY A 1 90 ? -5.652 -30.375 -10.586 1 97.44 90 GLY A C 1
ATOM 669 O O . GLY A 1 90 ? -5.895 -31.047 -11.594 1 97.44 90 GLY A O 1
ATOM 670 N N . SER A 1 91 ? -5.082 -29.234 -10.695 1 98.06 91 SER A N 1
ATOM 671 C CA . SER A 1 91 ? -4.707 -28.672 -11.992 1 98.06 91 SER A CA 1
ATOM 672 C C . SER A 1 91 ? -3.391 -29.25 -12.492 1 98.06 91 SER A C 1
ATOM 674 O O . SER A 1 91 ? -2.711 -29.984 -11.758 1 98.06 91 SER A O 1
ATOM 676 N N . ILE A 1 92 ? -3.066 -28.922 -13.719 1 97.94 92 ILE A N 1
ATOM 677 C CA . ILE A 1 92 ? -1.906 -29.578 -14.312 1 97.94 92 ILE A CA 1
ATOM 678 C C . ILE A 1 92 ? -0.894 -28.531 -14.766 1 97.94 92 ILE A C 1
ATOM 680 O O . ILE A 1 92 ? -1.23 -27.344 -14.906 1 97.94 92 ILE A O 1
ATOM 684 N N . PHE A 1 93 ? 0.339 -28.984 -14.875 1 98.69 93 PHE A N 1
ATOM 685 C CA . PHE A 1 93 ? 1.31 -28.266 -15.695 1 98.69 93 PHE A CA 1
ATOM 686 C C . PHE A 1 93 ? 1.083 -28.562 -17.172 1 98.69 93 PHE A C 1
ATOM 688 O O . PHE A 1 93 ? 1.367 -29.656 -17.641 1 98.69 93 PHE A O 1
ATOM 695 N N . HIS A 1 94 ? 0.602 -27.625 -17.953 1 98.19 94 HIS A N 1
ATOM 696 C CA . HIS A 1 94 ? 0.182 -27.875 -19.328 1 98.19 94 HIS A CA 1
ATOM 697 C C . HIS A 1 94 ? 1.322 -27.625 -20.297 1 98.19 94 HIS A C 1
ATOM 699 O O . HIS A 1 94 ? 1.237 -28 -21.469 1 98.19 94 HIS A O 1
ATOM 705 N N . ARG A 1 95 ? 2.371 -26.969 -19.875 1 98.5 95 ARG A N 1
ATOM 706 C CA . ARG A 1 95 ? 3.514 -26.656 -20.734 1 98.5 95 ARG A CA 1
ATOM 707 C C . ARG A 1 95 ? 4.82 -26.75 -19.953 1 98.5 95 ARG A C 1
ATOM 709 O O . ARG A 1 95 ? 4.988 -26.078 -18.922 1 98.5 95 ARG A O 1
ATOM 716 N N . ILE A 1 96 ? 5.664 -27.609 -20.312 1 98.5 96 ILE A N 1
ATOM 717 C CA . ILE A 1 96 ? 6.977 -27.766 -19.688 1 98.5 96 ILE A CA 1
ATOM 718 C C . ILE A 1 96 ? 8.062 -27.781 -20.766 1 98.5 96 ILE A C 1
ATOM 720 O O . ILE A 1 96 ? 8.07 -28.641 -21.641 1 98.5 96 ILE A O 1
ATOM 724 N N . ILE A 1 97 ? 8.922 -26.797 -20.75 1 98.06 97 ILE A N 1
ATOM 725 C CA . ILE A 1 97 ? 10.039 -26.703 -21.688 1 98.06 97 ILE A CA 1
ATOM 726 C C . ILE A 1 97 ? 11.359 -26.828 -20.938 1 98.06 97 ILE A C 1
ATOM 728 O O . ILE A 1 97 ? 11.711 -25.953 -20.141 1 98.06 97 ILE A O 1
ATOM 732 N N . PRO A 1 98 ? 12.07 -27.922 -21.188 1 97.88 98 PRO A N 1
ATOM 733 C CA . PRO A 1 98 ? 13.336 -28.125 -20.484 1 97.88 98 PRO A CA 1
ATOM 734 C C . PRO A 1 98 ? 14.305 -26.969 -20.641 1 97.88 98 PRO A C 1
ATOM 736 O O . PRO A 1 98 ? 14.375 -26.375 -21.719 1 97.88 98 PRO A O 1
ATOM 739 N N . GLN A 1 99 ? 15.062 -26.594 -19.547 1 96.75 99 GLN A N 1
ATOM 740 C CA . GLN A 1 99 ? 16.047 -25.5 -19.5 1 96.75 99 GLN A CA 1
ATOM 741 C C . GLN A 1 99 ? 15.367 -24.156 -19.703 1 96.75 99 GLN A C 1
ATOM 743 O O . GLN A 1 99 ? 15.953 -23.25 -20.312 1 96.75 99 GLN A O 1
ATOM 748 N N . PHE A 1 100 ? 14.164 -24.078 -19.359 1 98.12 100 PHE A N 1
ATOM 749 C CA . PHE A 1 100 ? 13.414 -22.812 -19.438 1 98.12 100 PHE A CA 1
ATOM 750 C C . PHE A 1 100 ? 12.461 -22.688 -18.25 1 98.12 100 PHE A C 1
ATOM 752 O O . PHE A 1 100 ? 12.789 -22.078 -17.25 1 98.12 100 PHE A O 1
ATOM 759 N N . MET A 1 101 ? 11.281 -23.453 -18.406 1 98.75 101 MET A N 1
ATOM 760 C CA . MET A 1 101 ? 10.336 -23.266 -17.312 1 98.75 101 MET A CA 1
ATOM 761 C C . MET A 1 101 ? 9.219 -24.312 -17.375 1 98.75 101 MET A C 1
ATOM 763 O O . MET A 1 101 ? 9.078 -25.016 -18.375 1 98.75 101 MET A O 1
ATOM 767 N N . CYS A 1 102 ? 8.531 -24.516 -16.25 1 98.69 102 CYS A N 1
ATOM 768 C CA . CYS A 1 102 ? 7.262 -25.219 -16.125 1 98.69 102 CYS A CA 1
ATOM 769 C C . CYS A 1 102 ? 6.105 -24.234 -15.953 1 98.69 102 CYS A C 1
ATOM 771 O O . CYS A 1 102 ? 6.148 -23.375 -15.086 1 98.69 102 CYS A O 1
ATOM 773 N N . GLN A 1 103 ? 5.137 -24.391 -16.812 1 98.69 103 GLN A N 1
ATOM 774 C CA . GLN A 1 103 ? 3.977 -23.516 -16.75 1 98.69 103 GLN A CA 1
ATOM 775 C C . GLN A 1 103 ? 2.734 -24.266 -16.297 1 98.69 103 GLN A C 1
ATOM 777 O O . GLN A 1 103 ? 2.418 -25.328 -16.828 1 98.69 103 GLN A O 1
ATOM 782 N N . GLY A 1 104 ? 2.088 -23.75 -15.188 1 98.56 104 GLY A N 1
ATOM 783 C CA . GLY A 1 104 ? 0.828 -24.266 -14.672 1 98.56 104 GLY A CA 1
ATOM 784 C C . GLY A 1 104 ? -0.132 -23.172 -14.25 1 98.56 104 GLY A C 1
ATOM 785 O O . GLY A 1 104 ? 0.097 -22 -14.531 1 98.56 104 GLY A O 1
ATOM 786 N N . GLY A 1 105 ? -1.248 -23.656 -13.664 1 98.31 105 GLY A N 1
ATOM 787 C CA . GLY A 1 105 ? -2.133 -22.719 -13 1 98.31 105 GLY A CA 1
ATOM 788 C C . GLY A 1 105 ? -3.43 -22.484 -13.75 1 98.31 105 GLY A C 1
ATOM 789 O O . GLY A 1 105 ? -4.277 -21.703 -13.305 1 98.31 105 GLY A O 1
ATOM 790 N N . ASP A 1 106 ? -3.58 -23.047 -14.898 1 98.06 106 ASP A N 1
ATOM 791 C CA . ASP A 1 106 ? -4.875 -23.016 -15.57 1 98.06 106 ASP A CA 1
ATOM 792 C C . ASP A 1 106 ? -5.809 -24.078 -15.023 1 98.06 106 ASP A C 1
ATOM 794 O O . ASP A 1 106 ? -5.91 -25.172 -15.594 1 98.06 106 ASP A O 1
ATOM 798 N N . PHE A 1 107 ? -6.555 -23.719 -13.969 1 98.06 107 PHE A N 1
ATOM 799 C CA . PHE A 1 107 ? -7.43 -24.703 -13.344 1 98.06 107 PHE A CA 1
ATOM 800 C C . PHE A 1 107 ? -8.836 -24.609 -13.914 1 98.06 107 PHE A C 1
ATOM 802 O O . PHE A 1 107 ? -9.75 -25.281 -13.438 1 98.06 107 PHE A O 1
ATOM 809 N N . THR A 1 108 ? -9.07 -23.859 -14.914 1 97 108 THR A N 1
ATOM 810 C CA . THR A 1 108 ? -10.391 -23.75 -15.523 1 97 108 THR A CA 1
ATOM 811 C C . THR A 1 108 ? -10.445 -24.516 -16.844 1 97 108 THR A C 1
ATOM 813 O O . THR A 1 108 ? -11.359 -25.312 -17.062 1 97 108 THR A O 1
ATOM 816 N N . ASN A 1 109 ? -9.445 -24.344 -17.688 1 96.81 109 ASN A N 1
ATOM 817 C CA . ASN A 1 109 ? -9.453 -25 -18.984 1 96.81 109 ASN A CA 1
ATOM 818 C C . ASN A 1 109 ? -8.398 -26.094 -19.062 1 96.81 109 ASN A C 1
ATOM 820 O O . ASN A 1 109 ? -8.453 -26.953 -19.953 1 96.81 109 ASN A O 1
ATOM 824 N N . HIS A 1 110 ? -7.336 -26.016 -18.297 1 95.75 110 HIS A N 1
ATOM 825 C CA . HIS A 1 110 ? -6.285 -27.016 -18.188 1 95.75 110 HIS A CA 1
ATOM 826 C C . HIS A 1 110 ? -5.496 -27.141 -19.484 1 95.75 110 HIS A C 1
ATOM 828 O O . HIS A 1 110 ? -4.988 -28.203 -19.812 1 95.75 110 HIS A O 1
ATOM 834 N N . ASN A 1 111 ? -5.52 -26.047 -20.25 1 95.06 111 ASN A N 1
ATOM 835 C CA . ASN A 1 111 ? -4.797 -26.094 -21.516 1 95.06 111 ASN A CA 1
ATOM 836 C C . ASN A 1 111 ? -4.016 -24.812 -21.766 1 95.06 111 ASN A C 1
ATOM 838 O O . ASN A 1 111 ? -3.549 -24.578 -22.891 1 95.06 111 ASN A O 1
ATOM 842 N N . GLY A 1 112 ? -4 -24.062 -20.875 1 96.44 112 GLY A N 1
ATOM 843 C CA . GLY A 1 112 ? -3.189 -22.859 -20.969 1 96.44 112 GLY A CA 1
ATOM 844 C C . GLY A 1 112 ? -3.988 -21.641 -21.375 1 96.44 112 GLY A C 1
ATOM 845 O O . GLY A 1 112 ? -3.453 -20.531 -21.438 1 96.44 112 GLY A O 1
ATOM 846 N N . THR A 1 113 ? -5.266 -21.703 -21.625 1 95.12 113 THR A N 1
ATOM 847 C CA . THR A 1 113 ? -6.043 -20.578 -22.125 1 95.12 113 THR A CA 1
ATOM 848 C C . THR A 1 113 ? -6.965 -20.031 -21.047 1 95.12 113 THR A C 1
ATOM 850 O O . THR A 1 113 ? -7.691 -19.062 -21.266 1 95.12 113 THR A O 1
ATOM 853 N N . GLY A 1 114 ? -6.898 -20.672 -19.906 1 96.31 114 GLY A N 1
ATOM 854 C CA . GLY A 1 114 ? -7.824 -20.281 -18.859 1 96.31 114 GLY A CA 1
ATOM 855 C C . GLY A 1 114 ? -7.125 -19.797 -17.609 1 96.31 114 GLY A C 1
ATOM 856 O O . GLY A 1 114 ? -5.957 -19.406 -17.641 1 96.31 114 GLY A O 1
ATOM 857 N N . GLY A 1 115 ? -7.961 -19.812 -16.484 1 96.12 115 GLY A N 1
ATOM 858 C CA . GLY A 1 115 ? -7.496 -19.328 -15.188 1 96.12 115 GLY A CA 1
ATOM 859 C C . GLY A 1 115 ? -8.141 -18.016 -14.781 1 96.12 115 GLY A C 1
ATOM 860 O O . GLY A 1 115 ? -8.711 -17.312 -15.609 1 96.12 115 GLY A O 1
ATOM 861 N N . LYS A 1 116 ? -8.086 -17.75 -13.555 1 95.94 116 LYS A N 1
ATOM 862 C CA . LYS A 1 116 ? -8.555 -16.5 -12.984 1 95.94 116 LYS A CA 1
ATOM 863 C C . LYS A 1 116 ? -7.867 -16.203 -11.648 1 95.94 116 LYS A C 1
ATOM 865 O O . LYS A 1 116 ? -7.418 -17.125 -10.969 1 95.94 116 LYS A O 1
ATOM 870 N N . SER A 1 117 ? -7.812 -14.938 -11.398 1 94.69 117 SER A N 1
ATOM 871 C CA . SER A 1 117 ? -7.262 -14.539 -10.109 1 94.69 117 SER A CA 1
ATOM 872 C C . SER A 1 117 ? -8.352 -14.43 -9.047 1 94.69 117 SER A C 1
ATOM 874 O O . SER A 1 117 ? -9.539 -14.555 -9.359 1 94.69 117 SER A O 1
ATOM 876 N N . ILE A 1 118 ? -7.91 -14.227 -7.812 1 90.38 118 ILE A N 1
ATOM 877 C CA . ILE A 1 118 ? -8.852 -14.031 -6.719 1 90.38 118 ILE A CA 1
ATOM 878 C C . ILE A 1 118 ? -9.438 -12.617 -6.785 1 90.38 118 ILE A C 1
ATOM 880 O O . ILE A 1 118 ? -10.414 -12.312 -6.094 1 90.38 118 ILE A O 1
ATOM 884 N N . TYR A 1 119 ? -8.867 -11.789 -7.676 1 84.06 119 TYR A N 1
ATOM 885 C CA . TYR A 1 119 ? -9.312 -10.406 -7.816 1 84.06 119 TYR A CA 1
ATOM 886 C C . TYR A 1 119 ? -10.273 -10.258 -8.984 1 84.06 119 TYR A C 1
ATOM 888 O O . TYR A 1 119 ? -10.797 -9.164 -9.234 1 84.06 119 TYR A O 1
ATOM 896 N N . GLY A 1 120 ? -10.578 -11.297 -9.656 1 90 120 GLY A N 1
ATOM 897 C CA . GLY A 1 120 ? -11.25 -11.336 -10.945 1 90 120 GLY A CA 1
ATOM 898 C C . GLY A 1 120 ? -10.469 -12.086 -12.008 1 90 120 GLY A C 1
ATOM 899 O O . GLY A 1 120 ? -9.633 -12.93 -11.688 1 90 120 GLY A O 1
ATOM 900 N N . LEU A 1 121 ? -10.758 -11.82 -13.242 1 90.69 121 LEU A N 1
ATOM 901 C CA . LEU A 1 121 ? -10.078 -12.57 -14.305 1 90.69 121 LEU A CA 1
ATOM 902 C C . LEU A 1 121 ? -8.594 -12.234 -14.336 1 90.69 121 LEU A C 1
ATOM 904 O O . LEU A 1 121 ? -7.75 -13.141 -14.352 1 90.69 121 LEU A O 1
ATOM 908 N N . LYS A 1 122 ? -8.336 -10.914 -14.328 1 91.38 122 LYS A N 1
ATOM 909 C CA . LYS A 1 122 ? -6.957 -10.461 -14.43 1 91.38 122 LYS A CA 1
ATOM 910 C C . LYS A 1 122 ? -6.66 -9.375 -13.398 1 91.38 122 LYS A C 1
ATOM 912 O O . LYS A 1 122 ? -7.574 -8.836 -12.781 1 91.38 122 LYS A O 1
ATOM 917 N N . PHE A 1 123 ? -5.352 -9.125 -13.086 1 86.19 123 PHE A N 1
ATOM 918 C CA . PHE A 1 123 ? -4.906 -8.016 -12.25 1 86.19 123 PHE A CA 1
ATOM 919 C C . PHE A 1 123 ? -3.588 -7.445 -12.758 1 86.19 123 PHE A C 1
ATOM 921 O O . PHE A 1 123 ? -2.891 -8.086 -13.547 1 86.19 123 PHE A O 1
ATOM 928 N N . LYS A 1 124 ? -3.227 -6.324 -12.297 1 85.81 124 LYS A N 1
ATOM 929 C CA . LYS A 1 124 ? -2.102 -5.559 -12.82 1 85.81 124 LYS A CA 1
ATOM 930 C C . LYS A 1 124 ? -0.779 -6.055 -12.25 1 85.81 124 LYS A C 1
ATOM 932 O O . LYS A 1 124 ? -0.745 -6.609 -11.141 1 85.81 124 LYS A O 1
ATOM 937 N N . ASP A 1 125 ? 0.312 -5.781 -13.039 1 86.69 125 ASP A N 1
ATOM 938 C CA . ASP A 1 125 ? 1.663 -6.004 -12.531 1 86.69 125 ASP A CA 1
ATOM 939 C C . ASP A 1 125 ? 1.961 -5.09 -11.344 1 86.69 125 ASP A C 1
ATOM 941 O O . ASP A 1 125 ? 1.823 -3.869 -11.445 1 86.69 125 ASP A O 1
ATOM 945 N N . GLU A 1 126 ? 2.365 -5.688 -10.258 1 80.31 126 GLU A N 1
ATOM 946 C CA . GLU A 1 126 ? 2.66 -4.84 -9.109 1 80.31 126 GLU A CA 1
ATOM 947 C C . GLU A 1 126 ? 4.02 -4.164 -9.25 1 80.31 126 GLU A C 1
ATOM 949 O O . GLU A 1 126 ? 4.133 -2.949 -9.062 1 80.31 126 GLU A O 1
ATOM 954 N N . ASN A 1 127 ? 5.008 -4.93 -9.523 1 78.81 127 ASN A N 1
ATOM 955 C CA . ASN A 1 127 ? 6.332 -4.379 -9.797 1 78.81 127 ASN A CA 1
ATOM 956 C C . ASN A 1 127 ? 7.254 -5.422 -10.422 1 78.81 127 ASN A C 1
ATOM 958 O O . ASN A 1 127 ? 6.91 -6.602 -10.492 1 78.81 127 ASN A O 1
ATOM 962 N N . PHE A 1 128 ? 8.453 -4.898 -10.898 1 87.44 128 PHE A N 1
ATOM 963 C CA . PHE A 1 128 ? 9.422 -5.777 -11.531 1 87.44 128 PHE A CA 1
ATOM 964 C C . PHE A 1 128 ? 10.773 -5.691 -10.828 1 87.44 128 PHE A C 1
ATOM 966 O O . PHE A 1 128 ? 11.82 -5.695 -11.484 1 87.44 128 PHE A O 1
ATOM 973 N N . GLU A 1 129 ? 10.688 -5.555 -9.5 1 81.81 129 GLU A N 1
ATOM 974 C CA . GLU A 1 129 ? 11.906 -5.379 -8.719 1 81.81 129 GLU A CA 1
ATOM 975 C C . GLU A 1 129 ? 12.773 -6.641 -8.75 1 81.81 129 GLU A C 1
ATOM 977 O O . GLU A 1 129 ? 13.992 -6.559 -8.883 1 81.81 129 GLU A O 1
ATOM 982 N N . LEU A 1 130 ? 12.156 -7.793 -8.547 1 87.69 130 LEU A N 1
ATOM 983 C CA . LEU A 1 130 ? 12.875 -9.055 -8.602 1 87.69 130 LEU A CA 1
ATOM 984 C C . LEU A 1 130 ? 13.016 -9.539 -10.039 1 87.69 130 LEU A C 1
ATOM 986 O O . LEU A 1 130 ? 12.188 -9.211 -10.898 1 87.69 130 LEU A O 1
ATOM 990 N N . LYS A 1 131 ? 14.086 -10.32 -10.305 1 94.12 131 LYS A N 1
ATOM 991 C CA . LYS A 1 131 ? 14.43 -10.758 -11.656 1 94.12 131 LYS A CA 1
ATOM 992 C C . LYS A 1 131 ? 14.469 -12.281 -11.75 1 94.12 131 LYS A C 1
ATOM 994 O O . LYS A 1 131 ? 14.438 -12.969 -10.727 1 94.12 131 LYS A O 1
ATOM 999 N N . HIS A 1 132 ? 14.5 -12.773 -13 1 97.06 132 HIS A N 1
ATOM 1000 C CA . HIS A 1 132 ? 14.594 -14.203 -13.289 1 97.06 132 HIS A CA 1
ATOM 1001 C C . HIS A 1 132 ? 16.047 -14.672 -13.312 1 97.06 132 HIS A C 1
ATOM 1003 O O . HIS A 1 132 ? 16.594 -14.953 -14.375 1 97.06 132 HIS A O 1
ATOM 1009 N N . THR A 1 133 ? 16.516 -14.961 -12.164 1 95.75 133 THR A N 1
ATOM 1010 C CA . THR A 1 133 ? 17.953 -15.062 -11.992 1 95.75 133 THR A CA 1
ATOM 1011 C C . THR A 1 133 ? 18.422 -16.516 -12.109 1 95.75 133 THR A C 1
ATOM 1013 O O . THR A 1 133 ? 19.609 -16.781 -12.172 1 95.75 133 THR A O 1
ATOM 1016 N N . GLY A 1 134 ? 17.516 -17.484 -12.102 1 96.44 134 GLY A N 1
ATOM 1017 C CA . GLY A 1 134 ? 17.938 -18.875 -12.18 1 96.44 134 GLY A CA 1
ATOM 1018 C C . GLY A 1 134 ? 16.812 -19.844 -11.852 1 96.44 134 GLY A C 1
ATOM 1019 O O . GLY A 1 134 ? 15.648 -19.469 -11.812 1 96.44 134 GLY A O 1
ATOM 1020 N N . PRO A 1 135 ? 17.266 -21.156 -11.672 1 97.69 135 PRO A N 1
ATOM 1021 C CA . PRO A 1 135 ? 16.281 -22.188 -11.367 1 97.69 135 PRO A CA 1
ATOM 1022 C C . PRO A 1 135 ? 15.531 -21.938 -10.062 1 97.69 135 PRO A C 1
ATOM 1024 O O . PRO A 1 135 ? 16.125 -21.469 -9.086 1 97.69 135 PRO A O 1
ATOM 1027 N N . GLY A 1 136 ? 14.25 -22.25 -10.102 1 97.31 136 GLY A N 1
ATOM 1028 C CA . GLY A 1 136 ? 13.453 -22.172 -8.891 1 97.31 136 GLY A CA 1
ATOM 1029 C C . GLY A 1 136 ? 12.688 -20.859 -8.773 1 97.31 136 GLY A C 1
ATOM 1030 O O . GLY A 1 136 ? 11.836 -20.703 -7.898 1 97.31 136 GLY A O 1
ATOM 1031 N N . ILE A 1 137 ? 12.953 -19.875 -9.695 1 97.06 137 ILE A N 1
ATOM 1032 C CA . ILE A 1 137 ? 12.25 -18.594 -9.664 1 97.06 137 ILE A CA 1
ATOM 1033 C C . ILE A 1 137 ? 10.789 -18.812 -10.039 1 97.06 137 ILE A C 1
ATOM 1035 O O . ILE A 1 137 ? 10.477 -19.531 -10.984 1 97.06 137 ILE A O 1
ATOM 1039 N N . LEU A 1 138 ? 9.898 -18.312 -9.164 1 97.44 138 LEU A N 1
ATOM 1040 C CA . LEU A 1 138 ? 8.453 -18.328 -9.375 1 97.44 138 LEU A CA 1
ATOM 1041 C C . LEU A 1 138 ? 7.961 -16.969 -9.859 1 97.44 138 LEU A C 1
ATOM 1043 O O . LEU A 1 138 ? 8.211 -15.945 -9.211 1 97.44 138 LEU A O 1
ATOM 1047 N N . SER A 1 139 ? 7.281 -16.891 -11.055 1 97.94 139 SER A N 1
ATOM 1048 C CA . SER A 1 139 ? 6.801 -15.633 -11.617 1 97.94 139 SER A CA 1
ATOM 1049 C C . SER A 1 139 ? 5.445 -15.812 -12.289 1 97.94 139 SER A C 1
ATOM 1051 O O . SER A 1 139 ? 5.016 -16.938 -12.547 1 97.94 139 SER A O 1
ATOM 1053 N N . MET A 1 140 ? 4.781 -14.727 -12.492 1 97.81 140 MET A N 1
ATOM 1054 C CA . MET A 1 140 ? 3.48 -14.766 -13.156 1 97.81 140 MET A CA 1
ATOM 1055 C C . MET A 1 140 ? 3.639 -15.039 -14.648 1 97.81 140 MET A C 1
ATOM 1057 O O . MET A 1 140 ? 4.543 -14.5 -15.297 1 97.81 140 MET A O 1
ATOM 1061 N N . ALA A 1 141 ? 2.828 -15.945 -15.148 1 98.31 141 ALA A N 1
ATOM 1062 C CA . ALA A 1 141 ? 2.559 -15.984 -16.578 1 98.31 141 ALA A CA 1
ATOM 1063 C C . ALA A 1 141 ? 1.439 -15.016 -16.953 1 98.31 141 ALA A C 1
ATOM 1065 O O . ALA A 1 141 ? 0.46 -14.875 -16.219 1 98.31 141 ALA A O 1
ATOM 1066 N N . ASN A 1 142 ? 1.616 -14.336 -18.078 1 96.62 142 ASN A N 1
ATOM 1067 C CA . ASN A 1 142 ? 0.593 -13.383 -18.484 1 96.62 142 ASN A CA 1
ATOM 1068 C C . ASN A 1 142 ? 0.525 -13.266 -20.016 1 96.62 142 ASN A C 1
ATOM 1070 O O . ASN A 1 142 ? 1.312 -13.891 -20.719 1 96.62 142 ASN A O 1
ATOM 1074 N N . ALA A 1 143 ? -0.561 -12.586 -20.484 1 94.56 143 ALA A N 1
ATOM 1075 C CA . ALA A 1 143 ? -0.768 -12.367 -21.906 1 94.56 143 ALA A CA 1
ATOM 1076 C C . ALA A 1 143 ? -0.385 -10.945 -22.312 1 94.56 143 ALA A C 1
ATOM 1078 O O . ALA A 1 143 ? -1.041 -10.328 -23.156 1 94.56 143 ALA A O 1
ATOM 1079 N N . GLY A 1 144 ? 0.601 -10.406 -21.703 1 94.56 144 GLY A N 1
ATOM 1080 C CA . GLY A 1 144 ? 1.017 -9.023 -21.844 1 94.56 144 GLY A CA 1
ATOM 1081 C C . GLY A 1 144 ? 0.943 -8.242 -20.547 1 94.56 144 GLY A C 1
ATOM 1082 O O . GLY A 1 144 ? 0.538 -8.773 -19.516 1 94.56 144 GLY A O 1
ATOM 1083 N N . PRO A 1 145 ? 1.325 -6.961 -20.656 1 92.56 145 PRO A N 1
ATOM 1084 C CA . PRO A 1 145 ? 1.372 -6.148 -19.438 1 92.56 145 PRO A CA 1
ATOM 1085 C C . PRO A 1 145 ? 0.018 -6.055 -18.75 1 92.56 145 PRO A C 1
ATOM 1087 O O . PRO A 1 145 ? -1.013 -5.898 -19.406 1 92.56 145 PRO A O 1
ATOM 1090 N N . ASN A 1 146 ? 0.01 -6.332 -17.469 1 89.31 146 ASN A N 1
ATOM 1091 C CA . ASN A 1 146 ? -1.128 -6.09 -16.594 1 89.31 146 ASN A CA 1
ATOM 1092 C C . ASN A 1 146 ? -2.242 -7.105 -16.828 1 89.31 146 ASN A C 1
ATOM 1094 O O . ASN A 1 146 ? -3.422 -6.785 -16.672 1 89.31 146 ASN A O 1
ATOM 1098 N N . THR A 1 147 ? -1.94 -8.266 -17.172 1 94.75 147 THR A N 1
ATOM 1099 C CA . THR A 1 147 ? -2.955 -9.281 -17.438 1 94.75 147 THR A CA 1
ATOM 1100 C C . THR A 1 147 ? -2.689 -10.531 -16.609 1 94.75 147 THR A C 1
ATOM 1102 O O . THR A 1 147 ? -2.918 -11.648 -17.062 1 94.75 147 THR A O 1
ATOM 1105 N N . ASN A 1 148 ? -2.184 -10.289 -15.453 1 94.81 148 ASN A N 1
ATOM 1106 C CA . ASN A 1 148 ? -1.946 -11.438 -14.578 1 94.81 148 ASN A CA 1
ATOM 1107 C C . ASN A 1 148 ? -3.252 -12.133 -14.195 1 94.81 148 ASN A C 1
ATOM 1109 O O . ASN A 1 148 ? -4.254 -11.469 -13.922 1 94.81 148 ASN A O 1
ATOM 1113 N N . GLY A 1 149 ? -3.289 -13.445 -14.234 1 95.44 149 GLY A N 1
ATOM 1114 C CA . GLY A 1 149 ? -4.395 -14.258 -13.742 1 95.44 149 GLY A CA 1
ATOM 1115 C C . GLY A 1 149 ? -3.979 -15.242 -12.664 1 95.44 149 GLY A C 1
ATOM 1116 O O . GLY A 1 149 ? -3.635 -14.836 -11.547 1 95.44 149 GLY A O 1
ATOM 1117 N N . SER A 1 150 ? -4.027 -16.594 -13.102 1 98.19 150 SER A N 1
ATOM 1118 C CA . SER A 1 150 ? -3.65 -17.641 -12.141 1 98.19 150 SER A CA 1
ATOM 1119 C C . SER A 1 150 ? -2.424 -18.406 -12.617 1 98.19 150 SER A C 1
ATOM 1121 O O . SER A 1 150 ? -1.812 -19.141 -11.836 1 98.19 150 SER A O 1
ATOM 1123 N N . GLN A 1 151 ? -2.09 -18.234 -13.867 1 98.75 151 GLN A N 1
ATOM 1124 C CA . GLN A 1 151 ? -1.011 -19.062 -14.406 1 98.75 151 GLN A CA 1
ATOM 1125 C C . GLN A 1 151 ? 0.352 -18.547 -13.945 1 98.75 151 GLN A C 1
ATOM 1127 O O . GLN A 1 151 ? 0.523 -17.344 -13.719 1 98.75 151 GLN A O 1
ATOM 1132 N N . PHE A 1 152 ? 1.332 -19.438 -13.844 1 98.75 152 PHE A N 1
ATOM 1133 C CA . PHE A 1 152 ? 2.643 -19.109 -13.297 1 98.75 152 PHE A CA 1
ATOM 1134 C C . PHE A 1 152 ? 3.74 -19.875 -14.023 1 98.75 152 PHE A C 1
ATOM 1136 O O . PHE A 1 152 ? 3.469 -20.891 -14.688 1 98.75 152 PHE A O 1
ATOM 1143 N N . PHE A 1 153 ? 4.977 -19.359 -13.922 1 98.62 153 PHE A N 1
ATOM 1144 C CA . PHE A 1 153 ? 6.207 -20.031 -14.336 1 98.62 153 PHE A CA 1
ATOM 1145 C C . PHE A 1 153 ? 7.004 -20.484 -13.117 1 98.62 153 PHE A C 1
ATOM 1147 O O . PHE A 1 153 ? 7.141 -19.75 -12.141 1 98.62 153 PHE A O 1
ATOM 1154 N N . ILE A 1 154 ? 7.41 -21.703 -13.141 1 98.31 154 ILE A N 1
ATOM 1155 C CA . ILE A 1 154 ? 8.562 -22.125 -12.344 1 98.31 154 ILE A CA 1
ATOM 1156 C C . ILE A 1 154 ? 9.781 -22.281 -13.242 1 98.31 154 ILE A C 1
ATOM 1158 O O . ILE A 1 154 ? 9.852 -23.219 -14.047 1 98.31 154 ILE A O 1
ATOM 1162 N N . CYS A 1 155 ? 10.742 -21.422 -13.086 1 98.44 155 CYS A N 1
ATOM 1163 C CA . CYS A 1 155 ? 11.891 -21.438 -13.984 1 98.44 155 CYS A CA 1
ATOM 1164 C C . CYS A 1 155 ? 12.859 -22.547 -13.617 1 98.44 155 CYS A C 1
ATOM 1166 O O . CYS A 1 155 ? 13.078 -22.828 -12.438 1 98.44 155 CYS A O 1
ATOM 1168 N N . THR A 1 156 ? 13.445 -23.156 -14.633 1 98.25 156 THR A N 1
ATOM 1169 C CA . THR A 1 156 ? 14.438 -24.219 -14.414 1 98.25 156 THR A CA 1
ATOM 1170 C C . THR A 1 156 ? 15.828 -23.734 -14.836 1 98.25 156 THR A C 1
ATOM 1172 O O . THR A 1 156 ? 16.812 -24.453 -14.68 1 98.25 156 THR A O 1
ATOM 1175 N N . ASP A 1 157 ? 15.875 -22.562 -15.352 1 97.75 157 ASP A N 1
ATOM 1176 C CA . ASP A 1 157 ? 17.109 -21.891 -15.734 1 97.75 157 ASP A CA 1
ATOM 1177 C C . ASP A 1 157 ? 16.953 -20.375 -15.664 1 97.75 157 ASP A C 1
ATOM 1179 O O . ASP A 1 157 ? 15.859 -19.859 -15.398 1 97.75 157 ASP A O 1
ATOM 1183 N N . LYS A 1 158 ? 18.141 -19.688 -15.867 1 97.5 158 LYS A N 1
ATOM 1184 C CA . LYS A 1 158 ? 18.078 -18.234 -15.984 1 97.5 158 LYS A CA 1
ATOM 1185 C C . LYS A 1 158 ? 17.312 -17.812 -17.219 1 97.5 158 LYS A C 1
ATOM 1187 O O . LYS A 1 158 ? 17.562 -18.312 -18.328 1 97.5 158 LYS A O 1
ATOM 1192 N N . THR A 1 159 ? 16.312 -16.922 -17.047 1 97.12 159 THR A N 1
ATOM 1193 C CA . THR A 1 159 ? 15.453 -16.469 -18.141 1 97.12 159 THR A CA 1
ATOM 1194 C C . THR A 1 159 ? 15.312 -14.953 -18.109 1 97.12 159 THR A C 1
ATOM 1196 O O . THR A 1 159 ? 14.211 -14.43 -17.906 1 97.12 159 THR A O 1
ATOM 1199 N N . GLU A 1 160 ? 16.297 -14.227 -18.484 1 96.81 160 GLU A N 1
ATOM 1200 C CA . GLU A 1 160 ? 16.406 -12.773 -18.328 1 96.81 160 GLU A CA 1
ATOM 1201 C C . GLU A 1 160 ? 15.445 -12.055 -19.281 1 96.81 160 GLU A C 1
ATOM 1203 O O . GLU A 1 160 ? 15.016 -10.93 -19 1 96.81 160 GLU A O 1
ATOM 1208 N N . TRP A 1 161 ? 15.094 -12.633 -20.344 1 96.06 161 TRP A N 1
ATOM 1209 C CA . TRP A 1 161 ? 14.211 -12 -21.328 1 96.06 161 TRP A CA 1
ATOM 1210 C C . TRP A 1 161 ? 12.805 -11.836 -20.75 1 96.06 161 TRP A C 1
ATOM 1212 O O . TRP A 1 161 ? 11.992 -11.078 -21.297 1 96.06 161 TRP A O 1
ATOM 1222 N N . LEU A 1 162 ? 12.531 -12.586 -19.719 1 96.94 162 LEU A N 1
ATOM 1223 C CA . LEU A 1 162 ? 11.25 -12.453 -19.047 1 96.94 162 LEU A CA 1
ATOM 1224 C C . LEU A 1 162 ? 11.242 -11.242 -18.125 1 96.94 162 LEU A C 1
ATOM 1226 O O . LEU A 1 162 ? 10.18 -10.805 -17.672 1 96.94 162 LEU A O 1
ATOM 1230 N N . ASP A 1 163 ? 12.391 -10.641 -17.828 1 95.69 163 ASP A N 1
ATOM 1231 C CA . ASP A 1 163 ? 12.5 -9.508 -16.906 1 95.69 163 ASP A CA 1
ATOM 1232 C C . ASP A 1 163 ? 11.711 -8.305 -17.422 1 95.69 163 ASP A C 1
ATOM 1234 O O . ASP A 1 163 ? 11.758 -7.992 -18.625 1 95.69 163 ASP A O 1
ATOM 1238 N N . GLY A 1 164 ? 10.945 -7.688 -16.516 1 93.75 164 GLY A N 1
ATOM 1239 C CA . GLY A 1 164 ? 10.188 -6.5 -16.875 1 93.75 164 GLY A CA 1
ATOM 1240 C C . GLY A 1 164 ? 8.859 -6.82 -17.531 1 93.75 164 GLY A C 1
ATOM 1241 O O . GLY A 1 164 ? 8.086 -5.918 -17.844 1 93.75 164 GLY A O 1
ATOM 1242 N N . LYS A 1 165 ? 8.602 -8.078 -17.688 1 96.06 165 LYS A N 1
ATOM 1243 C CA . LYS A 1 165 ? 7.375 -8.492 -18.359 1 96.06 165 LYS A CA 1
ATOM 1244 C C . LYS A 1 165 ? 6.559 -9.43 -17.484 1 96.06 165 LYS A C 1
ATOM 1246 O O . LYS A 1 165 ? 5.328 -9.477 -17.578 1 96.06 165 LYS A O 1
ATOM 1251 N N . HIS A 1 166 ? 7.234 -10.195 -16.703 1 96.94 166 HIS A N 1
ATOM 1252 C CA . HIS A 1 166 ? 6.621 -11.164 -15.805 1 96.94 166 HIS A CA 1
ATOM 1253 C C . HIS A 1 166 ? 7.062 -10.938 -14.367 1 96.94 166 HIS A C 1
ATOM 1255 O O . HIS A 1 166 ? 8.258 -11.008 -14.062 1 96.94 166 HIS A O 1
ATOM 1261 N N . VAL A 1 167 ? 6.148 -10.672 -13.508 1 93 167 VAL A N 1
ATOM 1262 C CA . VAL A 1 167 ? 6.43 -10.32 -12.117 1 93 167 VAL A CA 1
ATOM 1263 C C . VAL A 1 167 ? 6.992 -11.531 -11.383 1 93 167 VAL A C 1
ATOM 1265 O O . VAL A 1 167 ? 6.355 -12.586 -11.336 1 93 167 VAL A O 1
ATOM 1268 N N . VAL A 1 168 ? 8.211 -11.414 -10.859 1 94.81 168 VAL A N 1
ATOM 1269 C CA . VAL A 1 168 ? 8.773 -12.414 -9.953 1 94.81 168 VAL A CA 1
ATOM 1270 C C . VAL A 1 168 ? 8.25 -12.164 -8.539 1 94.81 168 VAL A C 1
ATOM 1272 O O . VAL A 1 168 ? 8.312 -11.039 -8.039 1 94.81 168 VAL A O 1
ATOM 1275 N N . PHE A 1 169 ? 7.699 -13.219 -7.922 1 91.88 169 PHE A N 1
ATOM 1276 C CA . PHE A 1 169 ? 7.066 -12.953 -6.637 1 91.88 169 PHE A CA 1
ATOM 1277 C C . PHE A 1 169 ? 7.414 -14.047 -5.629 1 91.88 169 PHE A C 1
ATOM 1279 O O . PHE A 1 169 ? 7.008 -13.977 -4.465 1 91.88 169 PHE A O 1
ATOM 1286 N N . GLY A 1 170 ? 8.195 -15.125 -6.02 1 92.5 170 GLY A N 1
ATOM 1287 C CA . GLY A 1 170 ? 8.586 -16.203 -5.125 1 92.5 170 GLY A CA 1
ATOM 1288 C C . GLY A 1 170 ? 9.703 -17.062 -5.68 1 92.5 170 GLY A C 1
ATOM 1289 O O . GLY A 1 170 ? 10.219 -16.797 -6.766 1 92.5 170 GLY A O 1
ATOM 1290 N N . SER A 1 171 ? 10.102 -18.062 -4.832 1 94.81 171 SER A N 1
ATOM 1291 C CA . SER A 1 171 ? 11.133 -19 -5.254 1 94.81 171 SER A CA 1
ATOM 1292 C C . SER A 1 171 ? 10.977 -20.344 -4.539 1 94.81 171 SER A C 1
ATOM 1294 O O . SER A 1 171 ? 10.438 -20.406 -3.43 1 94.81 171 SER A O 1
ATOM 1296 N N . VAL A 1 172 ? 11.461 -21.344 -5.191 1 94.94 172 VAL A N 1
ATOM 1297 C CA . VAL A 1 172 ? 11.5 -22.672 -4.594 1 94.94 172 VAL A CA 1
ATOM 1298 C C . VAL A 1 172 ? 12.516 -22.688 -3.455 1 94.94 172 VAL A C 1
ATOM 1300 O O . VAL A 1 172 ? 13.664 -22.266 -3.625 1 94.94 172 VAL A O 1
ATOM 1303 N N . THR A 1 173 ? 12.055 -23.156 -2.309 1 92 173 THR A N 1
ATOM 1304 C CA . THR A 1 173 ? 12.953 -23.266 -1.168 1 92 173 THR A CA 1
ATOM 1305 C C . THR A 1 173 ? 13.336 -24.734 -0.935 1 92 173 THR A C 1
ATOM 1307 O O . THR A 1 173 ? 14.43 -25.016 -0.438 1 92 173 THR A O 1
ATOM 1310 N N . GLN A 1 174 ? 12.469 -25.656 -1.214 1 92.5 174 GLN A N 1
ATOM 1311 C CA . GLN A 1 174 ? 12.703 -27.094 -1.176 1 92.5 174 GLN A CA 1
ATOM 1312 C C . GLN A 1 174 ? 12.047 -27.797 -2.365 1 92.5 174 GLN A C 1
ATOM 1314 O O . GLN A 1 174 ? 10.969 -27.391 -2.811 1 92.5 174 GLN A O 1
ATOM 1319 N N . GLY A 1 175 ? 12.734 -28.844 -2.912 1 96.44 175 GLY A N 1
ATOM 1320 C CA . GLY A 1 175 ? 12.125 -29.656 -3.959 1 96.44 175 GLY A CA 1
ATOM 1321 C C . GLY A 1 175 ? 12.531 -29.219 -5.355 1 96.44 175 GLY A C 1
ATOM 1322 O O . GLY A 1 175 ? 11.805 -29.453 -6.32 1 96.44 175 GLY A O 1
ATOM 1323 N N . LEU A 1 176 ? 13.648 -28.562 -5.406 1 94.94 176 LEU A N 1
ATOM 1324 C CA . LEU A 1 176 ? 14.148 -28.234 -6.738 1 94.94 176 LEU A CA 1
ATOM 1325 C C . LEU A 1 176 ? 14.414 -29.5 -7.547 1 94.94 176 LEU A C 1
ATOM 1327 O O . LEU A 1 176 ? 14.242 -29.516 -8.766 1 94.94 176 LEU A O 1
ATOM 1331 N N . ASP A 1 177 ? 14.812 -30.562 -6.867 1 96.31 177 ASP A N 1
ATOM 1332 C CA . ASP A 1 177 ? 15.008 -31.844 -7.531 1 96.31 177 ASP A CA 1
ATOM 1333 C C . ASP A 1 177 ? 13.695 -32.375 -8.102 1 96.31 177 ASP A C 1
ATOM 1335 O O . ASP A 1 177 ? 13.68 -33.031 -9.141 1 96.31 177 ASP A O 1
ATOM 1339 N N . VAL A 1 178 ? 12.633 -32.125 -7.402 1 96.75 178 VAL A N 1
ATOM 1340 C CA . VAL A 1 178 ? 11.312 -32.5 -7.898 1 96.75 178 VAL A CA 1
ATOM 1341 C C . VAL A 1 178 ? 11 -31.75 -9.188 1 96.75 178 VAL A C 1
ATOM 1343 O O . VAL A 1 178 ? 10.531 -32.344 -10.164 1 96.75 178 VAL A O 1
ATOM 1346 N N . ILE A 1 179 ? 11.328 -30.469 -9.227 1 97.62 179 ILE A N 1
ATOM 1347 C CA . ILE A 1 179 ? 11.102 -29.641 -10.414 1 97.62 179 ILE A CA 1
ATOM 1348 C C . ILE A 1 179 ? 11.961 -30.156 -11.57 1 97.62 179 ILE A C 1
ATOM 1350 O O . ILE A 1 179 ? 11.508 -30.203 -12.711 1 97.62 179 ILE A O 1
ATOM 1354 N N . ARG A 1 180 ? 13.141 -30.562 -11.242 1 96.56 180 ARG A N 1
ATOM 1355 C CA . ARG A 1 180 ? 14.016 -31.109 -12.273 1 96.56 180 ARG A CA 1
ATOM 1356 C C . ARG A 1 180 ? 13.453 -32.406 -12.844 1 96.56 180 ARG A C 1
ATOM 1358 O O . ARG A 1 180 ? 13.531 -32.656 -14.047 1 96.56 180 ARG A O 1
ATOM 1365 N N . LYS A 1 181 ? 12.891 -33.25 -12.008 1 96.81 181 LYS A N 1
ATOM 1366 C CA . LYS A 1 181 ? 12.234 -34.469 -12.477 1 96.81 181 LYS A CA 1
ATOM 1367 C C . LYS A 1 181 ? 11.047 -34.125 -13.383 1 96.81 181 LYS A C 1
ATOM 1369 O O . LYS A 1 181 ? 10.883 -34.75 -14.438 1 96.81 181 LYS A O 1
ATOM 1374 N N . VAL A 1 182 ? 10.305 -33.188 -12.961 1 97.25 182 VAL A N 1
ATOM 1375 C CA . VAL A 1 182 ? 9.141 -32.75 -13.727 1 97.25 182 VAL A CA 1
ATOM 1376 C C . VAL A 1 182 ? 9.586 -32.25 -15.094 1 97.25 182 VAL A C 1
ATOM 1378 O O . VAL A 1 182 ? 8.961 -32.531 -16.109 1 97.25 182 VAL A O 1
ATOM 1381 N N . GLU A 1 183 ? 10.625 -31.531 -15.055 1 97.19 183 GLU A N 1
ATOM 1382 C CA . GLU A 1 183 ? 11.203 -30.953 -16.266 1 97.19 183 GLU A CA 1
ATOM 1383 C C . GLU A 1 183 ? 11.5 -32.031 -17.312 1 97.19 183 GLU A C 1
ATOM 1385 O O . GLU A 1 183 ? 11.344 -31.797 -18.5 1 97.19 183 GLU A O 1
ATOM 1390 N N . MET A 1 184 ? 11.836 -33.188 -16.875 1 96.94 184 MET A N 1
ATOM 1391 C CA . MET A 1 184 ? 12.219 -34.281 -17.766 1 96.94 184 MET A CA 1
ATOM 1392 C C . MET A 1 184 ? 11.016 -34.781 -18.562 1 96.94 184 MET A C 1
ATOM 1394 O O . MET A 1 18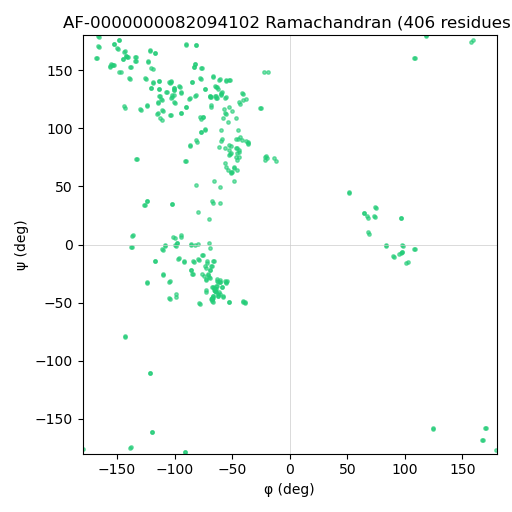4 ? 11.18 -35.438 -19.594 1 96.94 184 MET A O 1
ATOM 1398 N N . PHE A 1 185 ? 9.867 -34.531 -18.062 1 97.88 185 PHE A N 1
ATOM 1399 C CA . PHE A 1 185 ? 8.664 -35 -18.766 1 97.88 185 PHE A CA 1
ATOM 1400 C C . PHE A 1 185 ? 8.242 -34 -19.828 1 97.88 185 PHE A C 1
ATOM 1402 O O . PHE A 1 185 ? 7.258 -34.219 -20.547 1 97.88 185 PHE A O 1
ATOM 1409 N N . GLY A 1 186 ? 9.023 -32.875 -19.953 1 98.06 186 GLY A N 1
ATOM 1410 C CA . GLY A 1 186 ? 8.688 -31.844 -20.922 1 98.06 186 GLY A CA 1
ATOM 1411 C C . GLY A 1 186 ? 9.359 -32.062 -22.266 1 98.06 186 GLY A C 1
ATOM 1412 O O . GLY A 1 186 ? 10.016 -33.062 -22.484 1 98.06 186 GLY A O 1
ATOM 1413 N N . SER A 1 187 ? 9.062 -31.062 -23.188 1 98.25 187 SER A N 1
ATOM 1414 C CA . SER A 1 187 ? 9.633 -31.047 -24.531 1 98.25 187 SER A CA 1
ATOM 1415 C C . SER A 1 187 ? 9.836 -29.625 -25.047 1 98.25 187 SER A C 1
ATOM 1417 O O . SER A 1 187 ? 9.398 -28.672 -24.406 1 98.25 187 SER A O 1
ATOM 1419 N N . ARG A 1 188 ? 10.406 -29.484 -26.203 1 97.06 188 ARG A N 1
ATOM 1420 C CA . ARG A 1 188 ? 10.68 -28.172 -26.781 1 97.06 188 ARG A CA 1
ATOM 1421 C C . ARG A 1 188 ? 9.383 -27.469 -27.172 1 97.06 188 ARG A C 1
ATOM 1423 O O . ARG A 1 188 ? 9.297 -26.234 -27.109 1 97.06 188 ARG A O 1
ATOM 1430 N N . SER A 1 189 ? 8.367 -28.219 -27.5 1 96.75 189 SER A N 1
ATOM 1431 C CA . SER A 1 189 ? 7.082 -27.641 -27.859 1 96.75 189 SER A CA 1
ATOM 1432 C C . SER A 1 189 ? 6.254 -27.312 -26.625 1 96.75 189 SER A C 1
ATOM 1434 O O . SER A 1 189 ? 5.238 -26.625 -26.719 1 96.75 189 SER A O 1
ATOM 1436 N N . GLY A 1 190 ? 6.688 -27.875 -25.484 1 97.69 190 GLY A N 1
ATOM 1437 C CA . GLY A 1 190 ? 5.961 -27.641 -24.25 1 97.69 190 GLY A CA 1
ATOM 1438 C C . GLY A 1 190 ? 5.086 -28.812 -23.844 1 97.69 190 GLY A C 1
ATOM 1439 O O . GLY A 1 190 ? 4.648 -28.906 -22.703 1 97.69 190 GLY A O 1
ATOM 1440 N N . ARG A 1 191 ? 4.852 -29.734 -24.797 1 97.06 191 ARG A N 1
ATOM 1441 C CA . ARG A 1 191 ? 4.027 -30.906 -24.5 1 97.06 191 ARG A CA 1
ATOM 1442 C C . ARG A 1 191 ? 4.711 -31.812 -23.484 1 97.06 191 ARG A C 1
ATOM 1444 O O . ARG A 1 191 ? 5.926 -32.031 -23.547 1 97.06 191 ARG A O 1
ATOM 1451 N N . THR A 1 192 ? 3.889 -32.406 -22.625 1 97.69 192 THR A N 1
ATOM 1452 C CA . THR A 1 192 ? 4.426 -33.281 -21.578 1 97.69 192 THR A CA 1
ATOM 1453 C C . THR A 1 192 ? 4.211 -34.75 -21.938 1 97.69 192 THR A C 1
ATOM 1455 O O . THR A 1 192 ? 3.174 -35.125 -22.5 1 97.69 192 THR A O 1
ATOM 1458 N N . SER A 1 193 ? 5.242 -35.562 -21.641 1 98.12 193 SER A N 1
ATOM 1459 C CA . SER A 1 193 ? 5.156 -37 -21.906 1 98.12 193 SER A CA 1
ATOM 1460 C C . SER A 1 193 ? 4.234 -37.688 -20.906 1 98.12 193 SER A C 1
ATOM 1462 O O . SER A 1 193 ? 3.789 -38.812 -21.156 1 98.12 193 SER A O 1
ATOM 1464 N N . LYS A 1 194 ? 3.932 -37.094 -19.766 1 97.75 194 LYS A N 1
ATOM 1465 C CA . LYS A 1 194 ? 2.992 -37.562 -18.75 1 97.75 194 LYS A CA 1
ATOM 1466 C C . LYS A 1 194 ? 2.1 -36.406 -18.281 1 97.75 194 LYS A C 1
ATOM 1468 O O . LYS A 1 194 ? 2.404 -35.25 -18.531 1 97.75 194 LYS A O 1
ATOM 1473 N N . SER A 1 195 ? 0.935 -36.812 -17.719 1 97.69 195 SER A N 1
ATOM 1474 C CA . SER A 1 195 ? 0.114 -35.781 -17.078 1 97.69 195 SER A CA 1
ATOM 1475 C C . SER A 1 195 ? 0.704 -35.375 -15.734 1 97.69 195 SER A C 1
ATOM 1477 O O . SER A 1 195 ? 0.784 -36.156 -14.805 1 97.69 195 SER A O 1
ATOM 1479 N N . ILE A 1 196 ? 1.201 -34.219 -15.68 1 98.19 196 ILE A N 1
ATOM 1480 C CA . ILE A 1 196 ? 1.805 -33.688 -14.461 1 98.19 196 ILE A CA 1
ATOM 1481 C C . ILE A 1 196 ? 0.77 -32.875 -13.68 1 98.19 196 ILE A C 1
ATOM 1483 O O . ILE A 1 196 ? 0.341 -31.812 -14.125 1 98.19 196 ILE A O 1
ATOM 1487 N N . THR A 1 197 ? 0.349 -33.312 -12.508 1 98.12 197 THR A N 1
ATOM 1488 C CA . THR A 1 197 ? -0.762 -32.75 -11.758 1 98.12 197 THR A CA 1
ATOM 1489 C C . THR A 1 197 ? -0.287 -32.219 -10.398 1 98.12 197 THR A C 1
ATOM 1491 O O . THR A 1 197 ? 0.603 -32.812 -9.781 1 98.12 197 THR A O 1
ATOM 1494 N N . ILE A 1 198 ? -0.82 -31.078 -10.023 1 98.25 198 ILE A N 1
ATOM 1495 C CA . ILE A 1 198 ? -0.718 -30.656 -8.633 1 98.25 198 ILE A CA 1
ATOM 1496 C C . ILE A 1 198 ? -1.727 -31.422 -7.781 1 98.25 198 ILE A C 1
ATOM 1498 O O . ILE A 1 198 ? -2.891 -31.031 -7.676 1 98.25 198 ILE A O 1
ATOM 1502 N N . ALA A 1 199 ? -1.289 -32.438 -7.164 1 97.81 199 ALA A N 1
ATOM 1503 C CA . ALA A 1 199 ? -2.172 -33.375 -6.449 1 97.81 199 ALA A CA 1
ATOM 1504 C C . ALA A 1 199 ? -2.689 -32.719 -5.16 1 97.81 199 ALA A C 1
ATOM 1506 O O . ALA A 1 199 ? -3.805 -33.031 -4.723 1 97.81 199 ALA A O 1
ATOM 1507 N N . ASP A 1 200 ? -1.861 -32.062 -4.531 1 97.44 200 ASP A N 1
ATOM 1508 C CA . ASP A 1 200 ? -2.207 -31.312 -3.32 1 97.44 200 ASP A CA 1
ATOM 1509 C C . ASP A 1 200 ? -1.379 -30.031 -3.203 1 97.44 200 ASP A C 1
ATOM 1511 O O . ASP A 1 200 ? -0.271 -29.953 -3.738 1 97.44 200 ASP A O 1
ATOM 1515 N N . CYS A 1 201 ? -2.01 -29.062 -2.604 1 97.88 201 CYS A N 1
ATOM 1516 C CA . CYS A 1 201 ? -1.31 -27.812 -2.352 1 97.88 201 CYS A CA 1
ATOM 1517 C C . CYS A 1 201 ? -1.924 -27.062 -1.169 1 97.88 201 CYS A C 1
ATOM 1519 O O . CYS A 1 201 ? -3.078 -27.312 -0.812 1 97.88 201 CYS A O 1
ATOM 1521 N N . GLY A 1 202 ? -1.16 -26.234 -0.533 1 95 202 GLY A N 1
ATOM 1522 C CA . GLY A 1 202 ? -1.577 -25.484 0.639 1 95 202 GLY A CA 1
ATOM 1523 C C . GLY A 1 202 ? -0.481 -24.594 1.199 1 95 202 GLY A C 1
ATOM 1524 O O . GLY A 1 202 ? 0.519 -24.344 0.526 1 95 202 GLY A O 1
ATOM 1525 N N . GLU A 1 203 ? -0.725 -23.953 2.256 1 92 203 GLU A N 1
ATOM 1526 C CA . GLU A 1 203 ? 0.23 -23.109 2.961 1 92 203 GLU A CA 1
ATOM 1527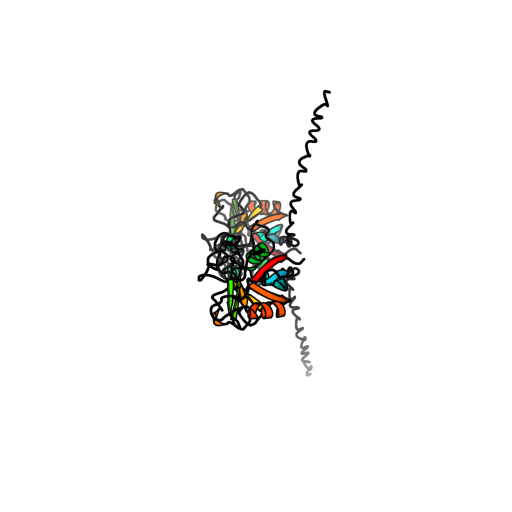 C C . GLU A 1 203 ? 0.825 -23.828 4.168 1 92 203 GLU A C 1
ATOM 1529 O O . GLU A 1 203 ? 0.109 -24.5 4.906 1 92 203 GLU A O 1
ATOM 1534 N N . LEU A 1 204 ? 2.143 -23.734 4.273 1 86.56 204 LEU A N 1
ATOM 1535 C CA . LEU A 1 204 ? 2.793 -24.344 5.43 1 86.56 204 LEU A CA 1
ATOM 1536 C C . LEU A 1 204 ? 2.824 -23.375 6.609 1 86.56 204 LEU A C 1
ATOM 1538 O O . LEU A 1 204 ? 3.041 -22.172 6.426 1 86.56 204 LEU A O 1
ATOM 1542 N N . LYS A 1 205 ? 2.389 -23.625 7.777 1 72.81 205 LYS A N 1
ATOM 1543 C CA . LYS A 1 205 ? 2.42 -22.812 8.992 1 72.81 205 LYS A CA 1
ATOM 1544 C C . LYS A 1 205 ? 3.674 -23.109 9.812 1 72.81 205 LYS A C 1
ATOM 1546 O O . LYS A 1 205 ? 4.207 -24.219 9.773 1 72.81 205 LYS A O 1
ATOM 1551 N N . MET B 1 1 ? 59.281 46.469 33.25 1 24.73 1 MET B N 1
ATOM 1552 C CA . MET B 1 1 ? 58.844 45.5 34.219 1 24.73 1 MET B CA 1
ATOM 1553 C C . MET B 1 1 ? 57.781 44.594 33.625 1 24.73 1 MET B C 1
ATOM 1555 O O . MET B 1 1 ? 56.688 45.031 33.344 1 24.73 1 MET B O 1
ATOM 1559 N N . LEU B 1 2 ? 58.219 43.688 32.688 1 26.16 2 LEU B N 1
ATOM 1560 C CA . LEU B 1 2 ? 57.812 43.062 31.438 1 26.16 2 LEU B CA 1
ATOM 1561 C C . LEU B 1 2 ? 56.875 41.906 31.688 1 26.16 2 LEU B C 1
ATOM 1563 O O . LEU B 1 2 ? 57.281 40.844 32.156 1 26.16 2 LEU B O 1
ATOM 1567 N N . LEU B 1 3 ? 55.719 42.219 32.562 1 29.02 3 LEU B N 1
ATOM 1568 C CA . LEU B 1 3 ? 54.844 41.125 32.969 1 29.02 3 LEU B CA 1
ATOM 1569 C C . LEU B 1 3 ? 54.344 40.344 31.766 1 29.02 3 LEU B C 1
ATOM 1571 O O . LEU B 1 3 ? 53.75 40.938 30.844 1 29.02 3 LEU B O 1
ATOM 1575 N N . ALA B 1 4 ? 54.906 39.156 31.578 1 28.38 4 ALA B N 1
ATOM 1576 C CA . ALA B 1 4 ? 54.875 38.031 30.625 1 28.38 4 ALA B CA 1
ATOM 1577 C C . ALA B 1 4 ? 53.469 37.438 30.5 1 28.38 4 ALA B C 1
ATOM 1579 O O . ALA B 1 4 ? 52.875 37.062 31.5 1 28.38 4 ALA B O 1
ATOM 1580 N N . ALA B 1 5 ? 52.688 37.969 29.531 1 31.7 5 ALA B N 1
ATOM 1581 C CA . ALA B 1 5 ? 51.344 37.781 29 1 31.7 5 ALA B CA 1
ATOM 1582 C C . ALA B 1 5 ? 51.062 36.312 28.656 1 31.7 5 ALA B C 1
ATOM 1584 O O . ALA B 1 5 ? 51.688 35.75 27.734 1 31.7 5 ALA B O 1
ATOM 1585 N N . LEU B 1 6 ? 51.125 35.5 29.781 1 30 6 LEU B N 1
ATOM 1586 C CA . LEU B 1 6 ? 51.094 34.062 29.469 1 30 6 LEU B CA 1
ATOM 1587 C C . LEU B 1 6 ? 49.875 33.719 28.641 1 30 6 LEU B C 1
ATOM 1589 O O . LEU B 1 6 ? 48.75 34.188 28.922 1 30 6 LEU B O 1
ATOM 1593 N N . PRO B 1 7 ? 50 33.312 27.344 1 29.72 7 PRO B N 1
ATOM 1594 C CA . PRO B 1 7 ? 49 33.031 26.281 1 29.72 7 PRO B CA 1
ATOM 1595 C C . PRO B 1 7 ? 48.125 31.828 26.594 1 29.72 7 PRO B C 1
ATOM 1597 O O . PRO B 1 7 ? 48.656 30.719 26.703 1 29.72 7 PRO B O 1
ATOM 1600 N N . SER B 1 8 ? 47.438 31.781 27.781 1 26.69 8 SER B N 1
ATOM 1601 C CA . SER B 1 8 ? 46.812 30.547 28.234 1 26.69 8 SER B CA 1
ATOM 1602 C C . SER B 1 8 ? 45.844 30 27.188 1 26.69 8 SER B C 1
ATOM 1604 O O . SER B 1 8 ? 44.812 30.609 26.922 1 26.69 8 SER B O 1
ATOM 1606 N N . GLY B 1 9 ? 46.375 29.562 26.016 1 30.08 9 GLY B N 1
ATOM 1607 C CA . GLY B 1 9 ? 45.594 29.078 24.875 1 30.08 9 GLY B CA 1
ATOM 1608 C C . GLY B 1 9 ? 44.75 27.875 25.219 1 30.08 9 GLY B C 1
ATOM 1609 O O . GLY B 1 9 ? 45.25 26.766 25.375 1 30.08 9 GLY B O 1
ATOM 1610 N N . VAL B 1 10 ? 43.938 27.844 26.328 1 30.61 10 VAL B N 1
ATOM 1611 C CA . VAL B 1 10 ? 43.312 26.562 26.641 1 30.61 10 VAL B CA 1
ATOM 1612 C C . VAL B 1 10 ? 42.438 26.125 25.453 1 30.61 10 VAL B C 1
ATOM 1614 O O . VAL B 1 10 ? 41.531 26.844 25.031 1 30.61 10 VAL B O 1
ATOM 1617 N N . LYS B 1 11 ? 43.062 25.406 24.516 1 29.36 11 LYS B N 1
ATOM 1618 C CA . LYS B 1 11 ? 42.375 24.797 23.375 1 29.36 11 LYS B CA 1
ATOM 1619 C C . LYS B 1 11 ? 41.25 23.875 23.812 1 29.36 11 LYS B C 1
ATOM 1621 O O . LYS B 1 11 ? 41.5 22.875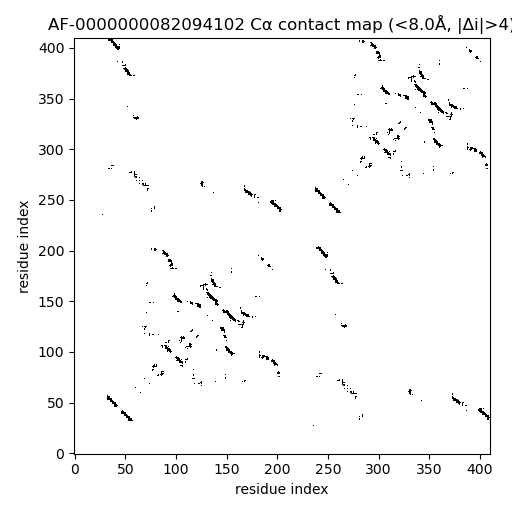 24.484 1 29.36 11 LYS B O 1
ATOM 1626 N N . LEU B 1 12 ? 40.156 24.453 24.344 1 30.98 12 LEU B N 1
ATOM 1627 C CA . LEU B 1 12 ? 39.031 23.562 24.688 1 30.98 12 LEU B CA 1
ATOM 1628 C C . LEU B 1 12 ? 38.75 22.594 23.531 1 30.98 12 LEU B C 1
ATOM 1630 O O . LEU B 1 12 ? 38.688 23 22.375 1 30.98 12 LEU B O 1
ATOM 1634 N N . ILE B 1 13 ? 39.094 21.406 23.797 1 30.98 13 ILE B N 1
ATOM 1635 C CA . ILE B 1 13 ? 38.906 20.203 22.969 1 30.98 13 ILE B CA 1
ATOM 1636 C C . ILE B 1 13 ? 37.469 20.109 22.516 1 30.98 13 ILE B C 1
ATOM 1638 O O . ILE B 1 13 ? 36.531 20.406 23.281 1 30.98 13 ILE B O 1
ATOM 1642 N N . SER B 1 14 ? 37.344 20.219 21.234 1 28.36 14 SER B N 1
ATOM 1643 C CA . SER B 1 14 ? 36.219 20.062 20.328 1 28.36 14 SER B CA 1
ATOM 1644 C C . SER B 1 14 ? 35.469 18.781 20.609 1 28.36 14 SER B C 1
ATOM 1646 O O . SER B 1 14 ? 36.031 17.688 20.547 1 28.36 14 SER B O 1
ATOM 1648 N N . GLY B 1 15 ? 34.812 18.734 21.844 1 26.34 15 GLY B N 1
ATOM 1649 C CA . GLY B 1 15 ? 34.031 17.531 22.078 1 26.34 15 GLY B CA 1
ATOM 1650 C C . GLY B 1 15 ? 33.188 17.125 20.891 1 26.34 15 GLY B C 1
ATOM 1651 O O . GLY B 1 15 ? 32.438 17.953 20.344 1 26.34 15 GLY B O 1
ATOM 1652 N N . ARG B 1 16 ? 33.781 16.281 20.047 1 32.75 16 ARG B N 1
ATOM 1653 C CA . ARG B 1 16 ? 33.062 15.602 18.984 1 32.75 16 ARG B CA 1
ATOM 1654 C C . ARG B 1 16 ? 31.734 15.047 19.484 1 32.75 16 ARG B C 1
ATOM 1656 O O . ARG B 1 16 ? 31.703 14.25 20.422 1 32.75 16 ARG B O 1
ATOM 1663 N N . SER B 1 17 ? 30.75 16.016 19.656 1 27.53 17 SER B N 1
ATOM 1664 C CA . SER B 1 17 ? 29.406 15.477 19.906 1 27.53 17 SER B CA 1
ATOM 1665 C C . SER B 1 17 ? 29.141 14.234 19.078 1 27.53 17 SER B C 1
ATOM 1667 O O . SER B 1 17 ? 29.25 14.266 17.844 1 27.53 17 SER B O 1
ATOM 1669 N N . LEU B 1 18 ? 29.516 13.156 19.688 1 32.09 18 LEU B N 1
ATOM 1670 C CA . LEU B 1 18 ? 29.094 11.906 19.062 1 32.09 18 LEU B CA 1
ATOM 1671 C C . LEU B 1 18 ? 27.578 11.906 18.828 1 32.09 18 LEU B C 1
ATOM 1673 O O . LEU B 1 18 ? 26.797 11.969 19.781 1 32.09 18 LEU B O 1
ATOM 1677 N N . ALA B 1 19 ? 27.219 12.586 17.844 1 29.98 19 ALA B N 1
ATOM 1678 C CA . ALA B 1 19 ? 25.875 12.375 17.359 1 29.98 19 ALA B CA 1
ATOM 1679 C C . ALA B 1 19 ? 25.531 10.883 17.297 1 29.98 19 ALA B C 1
ATOM 1681 O O . ALA B 1 19 ? 26.188 10.117 16.594 1 29.98 19 ALA B O 1
ATOM 1682 N N . PHE B 1 20 ? 25.172 10.445 18.547 1 28.33 20 PHE B N 1
ATOM 1683 C CA . PHE B 1 20 ? 24.578 9.117 18.406 1 28.33 20 PHE B CA 1
ATOM 1684 C C . PHE B 1 20 ? 23.484 9.117 17.344 1 28.33 20 PHE B C 1
ATOM 1686 O O . PHE B 1 20 ? 22.531 9.891 17.438 1 28.33 20 PHE B O 1
ATOM 1693 N N . THR B 1 21 ? 23.875 8.953 16.172 1 28 21 THR B N 1
ATOM 1694 C CA . THR B 1 21 ? 22.875 8.586 15.172 1 28 21 THR B CA 1
ATOM 1695 C C . THR B 1 21 ? 21.969 7.48 15.688 1 28 21 THR B C 1
ATOM 1697 O O . THR B 1 21 ? 22.422 6.363 15.938 1 28 21 THR B O 1
ATOM 1700 N N . ALA B 1 22 ? 21.125 7.867 16.594 1 22.7 22 ALA B N 1
ATOM 1701 C CA . ALA B 1 22 ? 20.125 6.832 16.812 1 22.7 22 ALA B CA 1
ATOM 1702 C C . ALA B 1 22 ? 19.594 6.281 15.5 1 22.7 22 ALA B C 1
ATOM 1704 O O . ALA B 1 22 ? 18.969 7.012 14.719 1 22.7 22 ALA B O 1
ATOM 1705 N N . ALA B 1 23 ? 20.312 5.387 14.992 1 26.16 23 ALA B N 1
ATOM 1706 C CA . ALA B 1 23 ? 19.688 4.535 13.977 1 26.16 23 ALA B CA 1
ATOM 1707 C C . ALA B 1 23 ? 18.312 4.066 14.422 1 26.16 23 ALA B C 1
ATOM 1709 O O . ALA B 1 23 ? 18.188 3.305 15.383 1 26.16 23 ALA B O 1
ATOM 1710 N N . ARG B 1 24 ? 17.469 5.023 14.57 1 25.39 24 ARG B N 1
ATOM 1711 C CA . ARG B 1 24 ? 16.125 4.453 14.727 1 25.39 24 ARG B CA 1
ATOM 1712 C C . ARG B 1 24 ? 15.961 3.217 13.852 1 25.39 24 ARG B C 1
ATOM 1714 O O . ARG B 1 24 ? 16.016 3.309 12.625 1 25.39 24 ARG B O 1
ATOM 1721 N N . MET B 1 25 ? 16.375 2.191 14.484 1 26.14 25 MET B N 1
ATOM 1722 C CA . MET B 1 25 ? 15.977 0.896 13.938 1 26.14 25 MET B CA 1
ATOM 1723 C C . MET B 1 25 ? 14.469 0.842 13.695 1 26.14 25 MET B C 1
ATOM 1725 O O . MET B 1 25 ? 13.68 1.039 14.617 1 26.14 25 MET B O 1
ATOM 1729 N N . CYS B 1 26 ? 13.883 1.648 12.867 1 28.27 26 CYS B N 1
ATOM 1730 C CA . CYS B 1 26 ? 12.586 1.156 12.406 1 28.27 26 CYS B CA 1
ATOM 1731 C C . CYS B 1 26 ? 12.469 -0.348 12.617 1 28.27 26 CYS B C 1
ATOM 1733 O O . CYS B 1 26 ? 13.195 -1.126 11.992 1 28.27 26 CYS B O 1
ATOM 1735 N N . SER B 1 27 ? 12.297 -0.566 13.797 1 25.36 27 SER B N 1
ATOM 1736 C CA . SER B 1 27 ? 12.047 -1.988 14.008 1 25.36 27 SER B CA 1
ATOM 1737 C C . SER B 1 27 ? 10.945 -2.498 13.078 1 25.36 27 SER B C 1
ATOM 1739 O O . SER B 1 27 ? 9.82 -2.002 13.109 1 25.36 27 SER B O 1
ATOM 1741 N N . ALA B 1 28 ? 11.117 -2.785 11.797 1 30.92 28 ALA B N 1
ATOM 1742 C CA . ALA B 1 28 ? 10.352 -3.723 10.984 1 30.92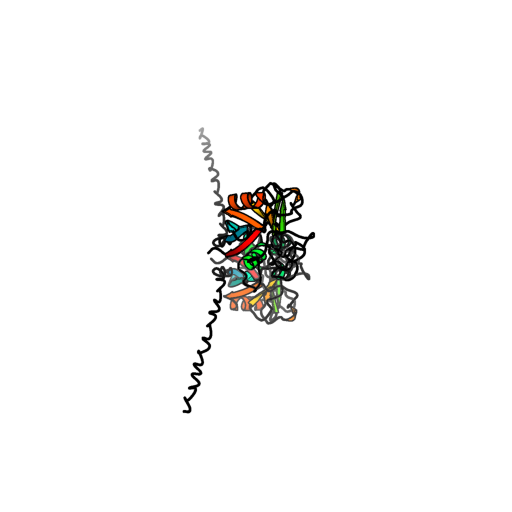 28 ALA B CA 1
ATOM 1743 C C . ALA B 1 28 ? 9.641 -4.758 11.852 1 30.92 28 ALA B C 1
ATOM 1745 O O . ALA B 1 28 ? 10.281 -5.461 12.641 1 30.92 28 ALA B O 1
ATOM 1746 N N . GLY B 1 29 ? 8.586 -4.203 12.508 1 29.77 29 GLY B N 1
ATOM 1747 C CA . GLY B 1 29 ? 8.016 -5.344 13.211 1 29.77 29 GLY B CA 1
ATOM 1748 C C . GLY B 1 29 ? 8.383 -6.676 12.594 1 29.77 29 GLY B C 1
ATOM 1749 O O . GLY B 1 29 ? 8.805 -6.73 11.43 1 29.77 29 GLY B O 1
ATOM 1750 N N . PRO B 1 30 ? 8.5 -7.645 13.305 1 33.09 30 PRO B N 1
ATOM 1751 C CA . PRO B 1 30 ? 9.102 -8.836 12.703 1 33.09 30 PRO B CA 1
ATOM 1752 C C . PRO B 1 30 ? 8.578 -9.117 11.297 1 33.09 30 PRO B C 1
ATOM 1754 O O . PRO B 1 30 ? 7.371 -9.047 11.055 1 33.09 30 PRO B O 1
ATOM 1757 N N . ALA B 1 31 ? 9.188 -8.648 10.18 1 40.91 31 ALA B N 1
ATOM 1758 C CA . ALA B 1 31 ? 8.922 -9.031 8.797 1 40.91 31 ALA B CA 1
ATOM 1759 C C . ALA B 1 31 ? 8.078 -10.305 8.734 1 40.91 31 ALA B C 1
ATOM 1761 O O . ALA B 1 31 ? 8.516 -11.375 9.164 1 40.91 31 ALA B O 1
ATOM 1762 N N . ALA B 1 32 ? 6.73 -10.102 9.07 1 48.06 32 ALA B N 1
ATOM 1763 C CA . ALA B 1 32 ? 5.973 -11.352 8.969 1 48.06 32 ALA B CA 1
ATOM 1764 C C . ALA B 1 32 ? 6.621 -12.312 7.977 1 48.06 32 ALA B C 1
ATOM 1766 O O . ALA B 1 32 ? 7.109 -11.883 6.926 1 48.06 32 ALA B O 1
ATOM 1767 N N . ALA B 1 33 ? 6.996 -13.375 8.523 1 63.53 33 ALA B N 1
ATOM 1768 C CA . ALA B 1 33 ? 7.691 -14.398 7.738 1 63.53 33 ALA B CA 1
ATOM 1769 C C . ALA B 1 33 ? 7.012 -14.609 6.387 1 63.53 33 ALA B C 1
ATOM 1771 O O . ALA B 1 33 ? 5.781 -14.539 6.285 1 63.53 33 ALA B O 1
ATOM 1772 N N . ASN B 1 34 ? 7.727 -14.438 5.398 1 76.31 34 ASN B N 1
ATOM 1773 C CA . ASN B 1 34 ? 7.199 -14.773 4.078 1 76.31 34 ASN B CA 1
ATOM 1774 C C . ASN B 1 34 ? 6.395 -16.062 4.105 1 76.31 34 ASN B C 1
ATOM 1776 O O . ASN B 1 34 ? 6.844 -17.062 4.656 1 76.31 34 ASN B O 1
ATOM 1780 N N . PRO B 1 35 ? 5.148 -15.969 3.641 1 82.62 35 PRO B N 1
ATOM 1781 C CA . PRO B 1 35 ? 4.395 -17.219 3.543 1 82.62 35 PRO B CA 1
ATOM 1782 C C . PRO B 1 35 ? 5.148 -18.297 2.771 1 82.62 35 PRO B C 1
ATOM 1784 O O . PRO B 1 35 ? 5.879 -18 1.827 1 82.62 35 PRO B O 1
ATOM 1787 N N . VAL B 1 36 ? 4.992 -19.547 3.299 1 90.69 36 VAL B N 1
ATOM 1788 C CA . VAL B 1 36 ? 5.527 -20.719 2.605 1 90.69 36 VAL B CA 1
ATOM 1789 C C . VAL B 1 36 ? 4.383 -21.625 2.148 1 90.69 36 VAL B C 1
ATOM 1791 O O . VAL B 1 36 ? 3.523 -22 2.949 1 90.69 36 VAL B O 1
ATOM 1794 N N . VAL B 1 37 ? 4.32 -21.875 0.819 1 95.44 37 VAL B N 1
ATOM 1795 C CA . VAL B 1 37 ? 3.299 -22.734 0.242 1 95.44 37 VAL B CA 1
ATOM 1796 C C . VAL B 1 37 ? 3.961 -23.953 -0.406 1 95.44 37 VAL B C 1
ATOM 1798 O O . VAL B 1 37 ? 5.188 -24.016 -0.524 1 95.44 37 VAL B O 1
ATOM 1801 N N . TYR B 1 38 ? 3.102 -25 -0.692 1 97 38 TYR B N 1
ATOM 1802 C CA . TYR B 1 38 ? 3.676 -26.203 -1.275 1 97 38 TYR B CA 1
ATOM 1803 C C . TYR B 1 38 ? 2.783 -26.75 -2.383 1 97 38 TYR B C 1
ATOM 1805 O O . TYR B 1 38 ? 1.588 -26.453 -2.43 1 97 38 TYR B O 1
ATOM 1813 N N . PHE B 1 39 ? 3.414 -27.453 -3.34 1 98.25 39 PHE B N 1
ATOM 1814 C CA . PHE B 1 39 ? 2.77 -28.375 -4.273 1 98.25 39 PHE B CA 1
ATOM 1815 C C . PHE B 1 39 ? 3.209 -29.812 -4.008 1 98.25 39 PHE B C 1
ATOM 1817 O O . PHE B 1 39 ? 4.402 -30.078 -3.869 1 98.25 39 PHE B O 1
ATOM 1824 N N . ASP B 1 40 ? 2.248 -30.703 -3.855 1 97.88 40 ASP B N 1
ATOM 1825 C CA . ASP B 1 40 ? 2.514 -32.125 -4.109 1 97.88 40 ASP B CA 1
ATOM 1826 C C . ASP B 1 40 ? 2.232 -32.469 -5.566 1 97.88 40 ASP B C 1
ATOM 1828 O O . ASP B 1 40 ? 1.098 -32.344 -6.035 1 97.88 40 ASP B O 1
ATOM 1832 N N . ILE B 1 41 ? 3.324 -32.906 -6.227 1 97.94 41 ILE B N 1
ATOM 1833 C CA . ILE B 1 41 ? 3.229 -33.125 -7.672 1 97.94 41 ILE B CA 1
ATOM 1834 C C . ILE B 1 41 ? 3.148 -34.594 -7.98 1 97.94 41 ILE B C 1
ATOM 1836 O O . ILE B 1 41 ? 3.844 -35.406 -7.359 1 97.94 41 ILE B O 1
ATOM 1840 N N . ALA B 1 42 ? 2.285 -34.969 -8.945 1 98 42 ALA B N 1
ATOM 1841 C CA . ALA B 1 42 ? 2.143 -36.312 -9.445 1 98 42 ALA B CA 1
ATOM 1842 C C . ALA B 1 42 ? 2.322 -36.375 -10.953 1 98 42 ALA B C 1
ATOM 1844 O O . ALA B 1 42 ? 1.978 -35.438 -11.664 1 98 42 ALA B O 1
ATOM 1845 N N . ALA B 1 43 ? 2.939 -37.406 -11.461 1 96.75 43 ALA B N 1
ATOM 1846 C CA . ALA B 1 43 ? 3.029 -37.75 -12.883 1 96.75 43 ALA B CA 1
ATOM 1847 C C . ALA B 1 43 ? 2.215 -39 -13.195 1 96.75 43 ALA B C 1
ATOM 1849 O O . ALA B 1 43 ? 2.531 -40.094 -12.711 1 96.75 43 ALA B O 1
ATOM 1850 N N . ASP B 1 44 ? 1.195 -38.844 -13.984 1 96.12 44 ASP B N 1
ATOM 1851 C CA . ASP B 1 44 ? 0.275 -39.938 -14.242 1 96.12 44 ASP B CA 1
ATOM 1852 C C . ASP B 1 44 ? -0.214 -40.562 -12.945 1 96.12 44 ASP B C 1
ATOM 1854 O O . ASP B 1 44 ? -0.154 -41.781 -12.773 1 96.12 44 ASP B O 1
ATOM 1858 N N . ASN B 1 45 ? -0.577 -39.656 -12.039 1 92.38 45 ASN B N 1
ATOM 1859 C CA . ASN B 1 45 ? -1.189 -40 -10.758 1 92.38 45 ASN B CA 1
ATOM 1860 C C . ASN B 1 45 ? -0.205 -40.719 -9.844 1 92.38 45 ASN B C 1
ATOM 1862 O O . ASN B 1 45 ? -0.607 -41.344 -8.852 1 92.38 45 ASN B O 1
ATOM 1866 N N . GLN B 1 46 ? 1.067 -40.75 -10.172 1 95.06 46 GLN B N 1
ATOM 1867 C CA . GLN B 1 46 ? 2.115 -41.25 -9.281 1 95.06 46 GLN B CA 1
ATOM 1868 C C . GLN B 1 46 ? 2.871 -40.094 -8.633 1 95.06 46 GLN B C 1
ATOM 1870 O O . GLN B 1 46 ? 3.328 -39.188 -9.32 1 95.06 46 GLN B O 1
ATOM 1875 N N . PRO B 1 47 ? 2.945 -40.219 -7.34 1 94.88 47 PRO B N 1
ATOM 1876 C CA . PRO B 1 47 ? 3.625 -39.094 -6.66 1 94.88 47 PRO B CA 1
ATOM 1877 C C . PRO B 1 47 ? 5.062 -38.906 -7.141 1 94.88 47 PRO B C 1
ATOM 1879 O O . PRO B 1 47 ? 5.809 -39.875 -7.273 1 94.88 47 PRO B O 1
ATOM 1882 N N . VAL B 1 48 ? 5.387 -37.688 -7.473 1 96.31 48 VAL B N 1
ATOM 1883 C CA . VAL B 1 48 ? 6.746 -37.344 -7.859 1 96.31 48 VAL B CA 1
ATOM 1884 C C . VAL B 1 48 ? 7.48 -36.719 -6.664 1 96.31 48 VAL B C 1
ATOM 1886 O O . VAL B 1 48 ? 8.641 -37.062 -6.41 1 96.31 48 VAL B O 1
ATOM 1889 N N . GLY B 1 49 ? 6.762 -35.812 -5.93 1 96.31 49 GLY B N 1
ATOM 1890 C CA . GLY B 1 49 ? 7.355 -35.156 -4.762 1 96.31 49 GLY B CA 1
ATOM 1891 C C . GLY B 1 49 ? 6.699 -33.844 -4.391 1 96.31 49 GLY B C 1
ATOM 1892 O O . GLY B 1 49 ? 5.762 -33.406 -5.059 1 96.31 49 GLY B O 1
ATOM 1893 N N . ARG B 1 50 ? 7.23 -33.312 -3.186 1 96.81 50 ARG B N 1
ATOM 1894 C CA . ARG B 1 50 ? 6.738 -32.031 -2.723 1 96.81 50 ARG B CA 1
ATOM 1895 C C . ARG B 1 50 ? 7.715 -30.906 -3.082 1 96.81 50 ARG B C 1
ATOM 1897 O O . ARG B 1 50 ? 8.93 -31.078 -2.967 1 96.81 50 ARG B O 1
ATOM 1904 N N . VAL B 1 51 ? 7.191 -29.828 -3.59 1 97.44 51 VAL B N 1
ATOM 1905 C CA . VAL B 1 51 ? 7.938 -28.594 -3.793 1 97.44 51 VAL B CA 1
ATOM 1906 C C . VAL B 1 51 ? 7.398 -27.5 -2.867 1 97.44 51 VAL B C 1
ATOM 1908 O O . VAL B 1 51 ? 6.18 -27.344 -2.73 1 97.44 51 VAL B O 1
ATOM 1911 N N . THR B 1 52 ? 8.305 -26.766 -2.188 1 96.19 52 THR B N 1
ATOM 1912 C CA . THR B 1 52 ? 7.914 -25.656 -1.326 1 96.19 52 THR B CA 1
ATOM 1913 C C . THR B 1 52 ? 8.406 -24.328 -1.895 1 96.19 52 THR B C 1
ATOM 1915 O O . THR B 1 52 ? 9.5 -24.266 -2.463 1 96.19 52 THR B O 1
ATOM 1918 N N . PHE B 1 53 ? 7.562 -23.297 -1.778 1 93.56 53 PHE B N 1
ATOM 1919 C CA . PHE B 1 53 ? 7.844 -21.953 -2.279 1 93.56 53 PHE B CA 1
ATOM 1920 C C . PHE B 1 53 ? 7.809 -20.938 -1.147 1 93.56 53 PHE B C 1
ATOM 1922 O O . PHE B 1 53 ? 6.895 -20.953 -0.322 1 93.56 53 PHE B O 1
ATOM 1929 N N . GLU B 1 54 ? 8.781 -20.078 -1.113 1 90.56 54 GLU B N 1
ATOM 1930 C CA . GLU B 1 54 ? 8.711 -18.875 -0.293 1 90.56 54 GLU B CA 1
ATOM 1931 C C . GLU B 1 54 ? 8.211 -17.688 -1.104 1 90.56 54 GLU B C 1
ATOM 1933 O O . GLU B 1 54 ? 8.695 -17.438 -2.209 1 90.56 54 GLU B O 1
ATOM 1938 N N . MET B 1 55 ? 7.223 -16.984 -0.524 1 87.94 55 MET B N 1
ATOM 1939 C CA . MET B 1 55 ? 6.637 -15.828 -1.198 1 87.94 55 MET B CA 1
ATOM 1940 C C . MET B 1 55 ? 7.277 -14.539 -0.709 1 87.94 55 MET B C 1
ATOM 1942 O O . MET B 1 55 ? 7.488 -14.359 0.492 1 87.94 55 MET B O 1
ATOM 1946 N N . HIS B 1 56 ? 7.582 -13.625 -1.688 1 82.12 56 HIS B N 1
ATOM 1947 C CA . HIS B 1 56 ? 8.164 -12.344 -1.325 1 82.12 56 HIS B CA 1
ATOM 1948 C C . HIS B 1 56 ? 7.082 -11.289 -1.098 1 82.12 56 HIS B C 1
ATOM 1950 O O . HIS B 1 56 ? 7.008 -10.305 -1.832 1 82.12 56 HIS B O 1
ATOM 1956 N N . GLN B 1 57 ? 6.383 -11.438 -0.02 1 70.25 57 GLN B N 1
ATOM 1957 C CA . GLN B 1 57 ? 5.195 -10.648 0.293 1 70.25 57 GLN B CA 1
ATOM 1958 C C . GLN B 1 57 ? 5.535 -9.172 0.442 1 70.25 57 GLN B C 1
ATOM 1960 O O . GLN B 1 57 ? 4.707 -8.305 0.155 1 70.25 57 GLN B O 1
ATOM 1965 N N . THR B 1 58 ? 6.684 -8.914 0.849 1 62.31 58 THR B N 1
ATOM 1966 C CA . THR B 1 58 ? 7.066 -7.531 1.113 1 62.31 58 THR B CA 1
ATOM 1967 C C . THR B 1 58 ? 7.113 -6.727 -0.182 1 62.31 58 THR B C 1
ATOM 1969 O O . THR B 1 58 ? 7.098 -5.492 -0.154 1 62.31 58 THR B O 1
ATOM 1972 N N . LEU B 1 59 ? 7.105 -7.477 -1.24 1 60.75 59 LEU B N 1
ATOM 1973 C CA . LEU B 1 59 ? 7.199 -6.789 -2.523 1 60.75 59 LEU B CA 1
ATOM 1974 C C . LEU B 1 59 ? 5.824 -6.633 -3.16 1 60.75 59 LEU B C 1
ATOM 1976 O O . LEU B 1 59 ? 5.711 -6.199 -4.309 1 60.75 59 LEU B O 1
ATOM 1980 N N . CYS B 1 60 ? 4.816 -7.164 -2.473 1 60.31 60 CYS B N 1
ATOM 1981 C CA . CYS B 1 60 ? 3.439 -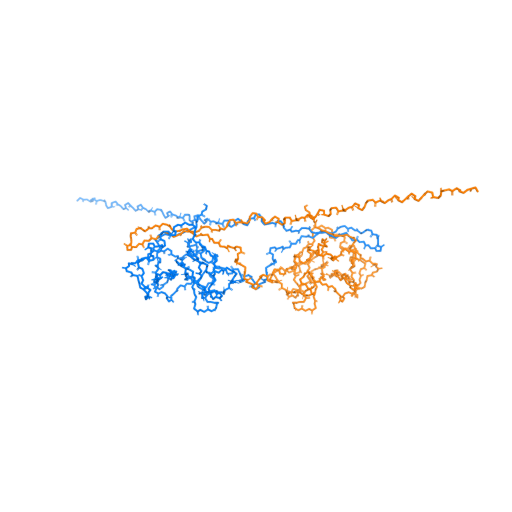7.004 -2.934 1 60.31 60 CYS B CA 1
ATOM 1982 C C . CYS B 1 60 ? 3.008 -5.543 -2.852 1 60.31 60 CYS B C 1
ATOM 1984 O O . CYS B 1 60 ? 2.084 -5.207 -2.109 1 60.31 60 CYS B O 1
ATOM 1986 N N . VAL B 1 61 ? 3.748 -4.633 -3.072 1 55.72 61 VAL B N 1
ATOM 1987 C CA . VAL B 1 61 ? 3.424 -3.209 -3.115 1 55.72 61 VAL B CA 1
ATOM 1988 C C . VAL B 1 61 ? 3.535 -2.695 -4.547 1 55.72 61 VAL B C 1
ATOM 1990 O O . VAL B 1 61 ? 4.484 -3.025 -5.262 1 55.72 61 VAL B O 1
ATOM 1993 N N . PRO B 1 62 ? 2.377 -2.398 -5.238 1 50.53 62 PRO B N 1
ATOM 1994 C CA . PRO B 1 62 ? 2.555 -1.826 -6.574 1 50.53 62 PRO B CA 1
ATOM 1995 C C . PRO B 1 62 ? 3.688 -0.804 -6.637 1 50.53 62 PRO B C 1
ATOM 1997 O O . PRO B 1 62 ? 3.941 -0.102 -5.652 1 50.53 62 PRO B O 1
ATOM 2000 N N . ALA B 1 63 ? 4.559 -1.099 -7.703 1 45.97 63 ALA B N 1
ATOM 2001 C CA . ALA B 1 63 ? 5.625 -0.114 -7.871 1 45.97 63 ALA B CA 1
ATOM 2002 C C . ALA B 1 63 ? 5.098 1.304 -7.676 1 45.97 63 ALA B C 1
ATOM 2004 O O . ALA B 1 63 ? 5.789 2.16 -7.125 1 45.97 63 ALA B O 1
ATOM 2005 N N . GLU B 1 64 ? 4.055 1.501 -8.336 1 44.84 64 GLU B N 1
ATOM 2006 C CA . GLU B 1 64 ? 3.512 2.85 -8.203 1 44.84 64 GLU B CA 1
ATOM 2007 C C . GLU B 1 64 ? 3.254 3.201 -6.742 1 44.84 64 GLU B C 1
ATOM 2009 O O . GLU B 1 64 ? 3.264 4.375 -6.367 1 44.84 64 GLU B O 1
ATOM 2014 N N . VAL B 1 65 ? 2.934 2.225 -6.023 1 44.53 65 VAL B N 1
ATOM 2015 C CA . VAL B 1 65 ? 2.584 2.508 -4.637 1 44.53 65 VAL B CA 1
ATOM 2016 C C . VAL B 1 65 ? 3.85 2.82 -3.84 1 44.53 65 VAL B C 1
ATOM 2018 O O . VAL B 1 65 ? 3.777 3.172 -2.66 1 44.53 65 VAL B O 1
ATOM 2021 N N . LYS B 1 66 ? 5.035 2.252 -4.285 1 42.62 66 LYS B N 1
ATOM 2022 C CA . LYS B 1 66 ? 6.145 2.854 -3.557 1 42.62 66 LYS B CA 1
ATOM 2023 C C . LYS B 1 66 ? 5.922 4.352 -3.354 1 42.62 66 LYS B C 1
ATOM 2025 O O . LYS B 1 66 ? 6.289 4.902 -2.312 1 42.62 66 LYS B O 1
ATOM 2030 N N . TRP B 1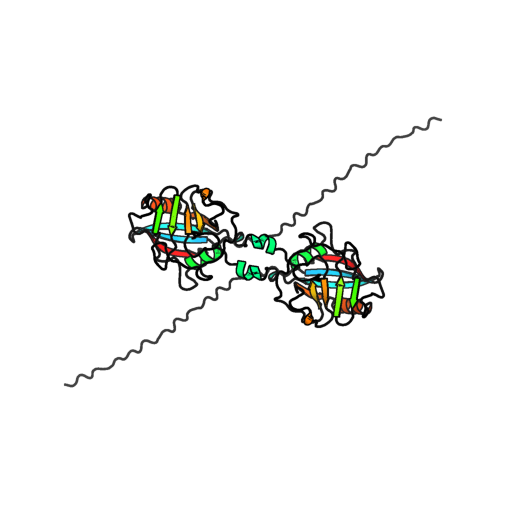 67 ? 5.602 4.953 -4.426 1 41.25 67 TRP B N 1
ATOM 2031 C CA . TRP B 1 67 ? 5.359 6.387 -4.277 1 41.25 67 TRP B CA 1
ATOM 2032 C C . TRP B 1 67 ? 4.188 6.645 -3.342 1 41.25 67 TRP B C 1
ATOM 2034 O O . TRP B 1 67 ? 4.078 7.727 -2.756 1 41.25 67 TRP B O 1
ATOM 2044 N N . SER B 1 68 ? 3.188 5.645 -3.395 1 47.16 68 SER B N 1
ATOM 2045 C CA . SER B 1 68 ? 1.894 5.836 -2.748 1 47.16 68 SER B CA 1
ATOM 2046 C C . SER B 1 68 ? 2.027 5.809 -1.229 1 47.16 68 SER B C 1
ATOM 2048 O O . SER B 1 68 ? 1.036 5.961 -0.51 1 47.16 68 SER B O 1
ATOM 2050 N N . ARG B 1 69 ? 3.25 5.648 -0.894 1 53.44 69 ARG B N 1
ATOM 2051 C CA . ARG B 1 69 ? 3.449 5.652 0.552 1 53.44 69 ARG B CA 1
ATOM 2052 C C . ARG B 1 69 ? 3.457 7.074 1.103 1 53.44 69 ARG B C 1
ATOM 2054 O O . ARG B 1 69 ? 3.633 7.277 2.305 1 53.44 69 ARG B O 1
ATOM 2061 N N . MET B 1 70 ? 3.273 7.891 0.088 1 64.69 70 MET B N 1
ATOM 2062 C CA . MET B 1 70 ? 3.15 9.242 0.636 1 64.69 70 MET B CA 1
ATOM 2063 C C . MET B 1 70 ? 1.8 9.43 1.321 1 64.69 70 MET B C 1
ATOM 2065 O O . MET B 1 70 ? 0.756 9.383 0.668 1 64.69 70 MET B O 1
ATOM 2069 N N . CYS B 1 71 ? 1.874 9.312 2.559 1 81.31 71 CYS B N 1
ATOM 2070 C CA . CYS B 1 71 ? 0.612 9.438 3.279 1 81.31 71 CYS B CA 1
ATOM 2071 C C . CYS B 1 71 ? 0.668 10.594 4.27 1 81.31 71 CYS B C 1
ATOM 2073 O O . CYS B 1 71 ? 1.748 10.977 4.727 1 81.31 71 CYS B O 1
ATOM 2075 N N . SER B 1 72 ? -0.487 11.078 4.469 1 90.19 72 SER B N 1
ATOM 2076 C CA . SER B 1 72 ? -0.665 12.227 5.348 1 90.19 72 SER B CA 1
ATOM 2077 C C . SER B 1 72 ? -0.161 11.93 6.758 1 90.19 72 SER B C 1
ATOM 2079 O O . SER B 1 72 ? 0.46 12.781 7.395 1 90.19 72 SER B O 1
ATOM 2081 N N . THR B 1 73 ? -0.352 10.719 7.195 1 89.62 73 THR B N 1
ATOM 2082 C CA . THR B 1 73 ? 0.035 10.352 8.555 1 89.62 73 THR B CA 1
ATOM 2083 C C . THR B 1 73 ? 1.552 10.398 8.711 1 89.62 73 THR B C 1
ATOM 2085 O O . THR B 1 73 ? 2.061 10.953 9.688 1 89.62 73 THR B O 1
ATOM 2088 N N . GLN B 1 74 ? 2.26 9.867 7.75 1 85.62 74 GLN B N 1
ATOM 2089 C CA . GLN B 1 74 ? 3.717 9.883 7.816 1 85.62 74 GLN B CA 1
ATOM 2090 C C . GLN B 1 74 ? 4.258 11.297 7.68 1 85.62 74 GLN B C 1
ATOM 2092 O O . GLN B 1 74 ? 5.191 11.688 8.383 1 85.62 74 GLN B O 1
ATOM 2097 N N . ASN B 1 75 ? 3.746 12.008 6.719 1 93.06 75 ASN B N 1
ATOM 2098 C CA . ASN B 1 75 ? 4.129 13.398 6.531 1 93.06 75 ASN B CA 1
ATOM 2099 C C . ASN B 1 75 ? 3.967 14.203 7.816 1 93.06 75 ASN B C 1
ATOM 2101 O O . ASN B 1 75 ? 4.906 14.859 8.266 1 93.06 75 ASN B O 1
ATOM 2105 N N . PHE B 1 76 ? 2.773 14.062 8.438 1 95.75 76 PHE B N 1
ATOM 2106 C CA . PHE B 1 76 ? 2.449 14.836 9.633 1 95.75 76 PHE B CA 1
ATOM 2107 C C . PHE B 1 76 ? 3.322 14.414 10.812 1 95.75 76 PHE B C 1
ATOM 2109 O O . PHE B 1 76 ? 3.867 15.258 11.523 1 95.75 76 PHE B O 1
ATOM 2116 N N . ARG B 1 77 ? 3.457 13.109 11.023 1 91.19 77 ARG B N 1
ATOM 2117 C CA . ARG B 1 77 ? 4.297 12.594 12.102 1 91.19 77 ARG B CA 1
ATOM 2118 C C . ARG B 1 77 ? 5.73 13.094 11.961 1 91.19 77 ARG B C 1
ATOM 2120 O O . ARG B 1 77 ? 6.328 13.555 12.93 1 91.19 77 ARG B O 1
ATOM 2127 N N . ALA B 1 78 ? 6.285 13.055 10.797 1 93.06 78 ALA B N 1
ATOM 2128 C CA . ALA B 1 78 ? 7.668 13.469 10.555 1 93.06 78 ALA B CA 1
ATOM 2129 C C . ALA B 1 78 ? 7.84 14.969 10.766 1 93.06 78 ALA B C 1
ATOM 2131 O O . ALA B 1 78 ? 8.883 15.422 11.258 1 93.06 78 ALA B O 1
ATOM 2132 N N . LEU B 1 79 ? 6.855 15.727 10.406 1 96.62 79 LEU B N 1
ATOM 2133 C CA . LEU B 1 79 ? 6.922 17.172 10.602 1 96.62 79 LEU B CA 1
ATOM 2134 C C . LEU B 1 79 ? 6.77 17.531 12.078 1 96.62 79 LEU B C 1
ATOM 2136 O O . LEU B 1 79 ? 7.297 18.547 12.531 1 96.62 79 LEU B O 1
ATOM 2140 N N . CYS B 1 80 ? 6.031 16.766 12.875 1 97.19 80 CYS B N 1
ATOM 2141 C CA . CYS B 1 80 ? 5.969 16.969 14.32 1 97.19 80 CYS B CA 1
ATOM 2142 C C . CYS B 1 80 ? 7.324 16.688 14.961 1 97.19 80 CYS B C 1
ATOM 2144 O O . CYS B 1 80 ? 7.73 17.406 15.883 1 97.19 80 CYS B O 1
ATOM 2146 N N . THR B 1 81 ? 8.023 15.688 14.469 1 93.94 81 THR B N 1
ATOM 2147 C CA . THR B 1 81 ? 9.281 15.281 15.094 1 93.94 81 THR B CA 1
ATOM 2148 C C . THR B 1 81 ? 10.438 16.125 14.586 1 93.94 81 THR B C 1
ATOM 2150 O O . THR B 1 81 ? 11.484 16.219 15.234 1 93.94 81 THR B O 1
ATOM 2153 N N . GLY B 1 82 ? 10.273 16.625 13.438 1 95 82 GLY B N 1
ATOM 2154 C CA . GLY B 1 82 ? 11.352 17.391 12.82 1 95 82 GLY B CA 1
ATOM 2155 C C . GLY B 1 82 ? 12.484 16.516 12.32 1 95 82 GLY B C 1
ATOM 2156 O O . GLY B 1 82 ? 13.609 16.984 12.141 1 95 82 GLY B O 1
ATOM 2157 N N . GLU B 1 83 ? 12.266 15.359 12.055 1 90.25 83 GLU B N 1
ATOM 2158 C CA . GLU B 1 83 ? 13.328 14.398 11.781 1 90.25 83 GLU B CA 1
ATOM 2159 C C . GLU B 1 83 ? 13.977 14.656 10.422 1 90.25 83 GLU B C 1
ATOM 2161 O O . GLU B 1 83 ? 15.086 14.195 10.156 1 90.25 83 GLU B O 1
ATOM 2166 N N . HIS B 1 84 ? 13.398 15.414 9.609 1 92.25 84 HIS B N 1
ATOM 2167 C CA . HIS B 1 84 ? 13.977 15.734 8.312 1 92.25 84 HIS B CA 1
ATOM 2168 C C . HIS B 1 84 ? 14.625 17.125 8.328 1 92.25 84 HIS B C 1
ATOM 2170 O O . HIS B 1 84 ? 14.938 17.672 7.273 1 92.25 84 HIS B O 1
ATOM 2176 N N . GLY B 1 85 ? 14.695 17.797 9.516 1 94.25 85 GLY B N 1
ATOM 2177 C CA . GLY B 1 85 ? 15.383 19.062 9.656 1 94.25 85 GLY B CA 1
ATOM 2178 C C . GLY B 1 85 ? 14.445 20.266 9.57 1 94.25 85 GLY B C 1
ATOM 2179 O O . GLY B 1 85 ? 14.898 21.406 9.57 1 94.25 85 GLY B O 1
ATOM 2180 N N . PHE B 1 86 ? 13.297 19.984 9.281 1 96.19 86 PHE B N 1
ATOM 2181 C CA . PHE B 1 86 ? 12.25 21 9.289 1 96.19 86 PHE B CA 1
ATOM 2182 C C . PHE B 1 86 ? 10.945 20.422 9.836 1 96.19 86 PHE B C 1
ATOM 2184 O O . PHE B 1 86 ? 10.781 19.203 9.906 1 96.19 86 PHE B O 1
ATOM 2191 N N . GLY B 1 87 ? 10.031 21.328 10.258 1 97.81 87 GLY B N 1
ATOM 2192 C CA . GLY B 1 87 ? 8.773 20.859 10.82 1 97.81 87 GLY B CA 1
ATOM 2193 C C . GLY B 1 87 ? 7.957 21.953 11.477 1 97.81 87 GLY B C 1
ATOM 2194 O O . GLY B 1 87 ? 8.133 23.141 11.164 1 97.81 87 GLY B O 1
ATOM 2195 N N . TYR B 1 88 ? 7.039 21.5 12.406 1 98.56 88 TYR B N 1
ATOM 2196 C CA . TYR B 1 88 ? 5.988 22.375 12.891 1 98.56 88 TYR B CA 1
ATOM 2197 C C . TYR B 1 88 ? 6.477 23.219 14.062 1 98.56 88 TYR B C 1
ATOM 2199 O O . TYR B 1 88 ? 5.871 24.234 14.398 1 98.56 88 TYR B O 1
ATOM 2207 N N . LYS B 1 89 ? 7.543 22.766 14.75 1 97.81 89 LYS B N 1
ATOM 2208 C CA . LYS B 1 89 ? 7.984 23.5 15.93 1 97.81 89 LYS B CA 1
ATOM 2209 C C . LYS B 1 89 ? 8.281 24.953 15.594 1 97.81 89 LYS B C 1
ATOM 2211 O O . LYS B 1 89 ? 9.016 25.234 14.641 1 97.81 89 LYS B O 1
ATOM 2216 N N . GLY B 1 90 ? 7.652 25.828 16.344 1 97.44 90 GLY B N 1
ATOM 2217 C CA . GLY B 1 90 ? 7.867 27.25 16.156 1 97.44 90 GLY B CA 1
ATOM 2218 C C . GLY B 1 90 ? 6.906 27.875 15.172 1 97.44 90 GLY B C 1
ATOM 2219 O O . GLY B 1 90 ? 6.828 29.109 15.062 1 97.44 90 GLY B O 1
ATOM 2220 N N . SER B 1 91 ? 6.148 27.125 14.453 1 98 91 SER B N 1
ATOM 2221 C CA . SER B 1 91 ? 5.195 27.672 13.492 1 98 91 SER B CA 1
ATOM 2222 C C . SER B 1 91 ? 3.906 28.109 14.18 1 98 91 SER B C 1
ATOM 2224 O O . SER B 1 91 ? 3.715 27.859 15.375 1 98 91 SER B O 1
ATOM 2226 N N . ILE B 1 92 ? 3.062 28.766 13.398 1 97.81 92 ILE B N 1
ATOM 2227 C CA . ILE B 1 92 ? 1.895 29.359 14.039 1 97.81 92 ILE B CA 1
ATOM 2228 C C . ILE B 1 92 ? 0.621 28.828 13.383 1 97.81 92 ILE B C 1
ATOM 2230 O O . ILE B 1 92 ? 0.666 28.281 12.281 1 97.81 92 ILE B O 1
ATOM 2234 N N . PHE B 1 93 ? -0.451 28.906 14.148 1 98.62 93 PHE B N 1
ATOM 2235 C CA . PHE B 1 93 ? -1.777 28.859 13.547 1 98.62 93 PHE B CA 1
ATOM 2236 C C . PHE B 1 93 ? -2.125 30.203 12.906 1 98.62 93 PHE B C 1
ATOM 2238 O O . PHE B 1 93 ? -2.396 31.188 13.609 1 98.62 93 PHE B O 1
ATOM 2245 N N . HIS B 1 94 ? -2.158 30.328 11.617 1 98.19 94 HIS B N 1
ATOM 2246 C CA . HIS B 1 94 ? -2.297 31.609 10.93 1 98.19 94 HIS B CA 1
ATOM 2247 C C . HIS B 1 94 ? -3.762 31.922 10.656 1 98.19 94 HIS B C 1
ATOM 2249 O O . HIS B 1 94 ? -4.098 33.062 10.305 1 98.19 94 HIS B O 1
ATOM 2255 N N . ARG B 1 95 ? -4.641 30.969 10.781 1 98.44 95 ARG B N 1
ATOM 2256 C CA . ARG B 1 95 ? -6.066 31.172 10.539 1 98.44 95 ARG B CA 1
ATOM 2257 C C . ARG B 1 95 ? -6.906 30.344 11.508 1 98.44 95 ARG B C 1
ATOM 2259 O O . ARG B 1 95 ? -6.758 29.125 11.586 1 98.44 95 ARG B O 1
ATOM 2266 N N . ILE B 1 96 ? -7.688 30.969 12.297 1 98.44 96 ILE B N 1
ATOM 2267 C CA . ILE B 1 96 ? -8.586 30.297 13.227 1 98.44 96 ILE B CA 1
ATOM 2268 C C . ILE B 1 96 ? -9.992 30.875 13.086 1 98.44 96 ILE B C 1
ATOM 2270 O O . ILE B 1 96 ? -10.211 32.062 13.305 1 98.44 96 ILE B O 1
ATOM 2274 N N . ILE B 1 97 ? -10.922 30.062 12.68 1 98 97 ILE B N 1
ATOM 2275 C CA . ILE B 1 97 ? -12.32 30.453 12.539 1 98 97 ILE B CA 1
ATOM 2276 C C . ILE B 1 97 ? -13.18 29.672 13.531 1 98 97 ILE B C 1
ATOM 2278 O O . ILE B 1 97 ? -13.32 28.453 13.414 1 98 97 ILE B O 1
ATOM 2282 N N . PRO B 1 98 ? -13.734 30.391 14.508 1 97.75 98 PRO B N 1
ATOM 2283 C CA . PRO B 1 98 ? -14.555 29.703 15.508 1 97.75 98 PRO B CA 1
ATOM 2284 C C . PRO B 1 98 ? -15.688 28.891 14.891 1 97.75 98 PRO B C 1
ATOM 2286 O O . PRO B 1 98 ? -16.297 29.328 13.906 1 97.75 98 PRO B O 1
ATOM 2289 N N . GLN B 1 99 ? -15.992 27.672 15.461 1 96.62 99 GLN B N 1
ATOM 2290 C CA . GLN B 1 99 ? -17.031 26.75 15.031 1 96.62 99 GLN B CA 1
ATOM 2291 C C . GLN B 1 99 ? -16.75 26.203 13.633 1 96.62 99 GLN B C 1
ATOM 2293 O O . GLN B 1 99 ? -17.672 25.969 12.844 1 96.62 99 GLN B O 1
ATOM 2298 N N . PHE B 1 100 ? -15.539 26.156 13.289 1 98.06 100 PHE B N 1
ATOM 2299 C CA . PHE B 1 100 ? -15.117 25.594 12.008 1 98.06 100 PHE B CA 1
ATOM 2300 C C . PHE B 1 100 ? -13.805 24.844 12.164 1 98.06 100 PHE B C 1
ATOM 2302 O O . PHE B 1 100 ? -13.797 23.625 12.352 1 98.06 100 PHE B O 1
ATOM 2309 N N . MET B 1 101 ? -12.664 25.688 12.203 1 98.69 101 MET B N 1
ATOM 2310 C CA . MET B 1 101 ? -11.406 24.953 12.273 1 98.69 101 MET B CA 1
ATOM 2311 C C . MET B 1 101 ? -10.25 25.891 12.617 1 98.69 101 MET B C 1
ATOM 2313 O O . MET B 1 101 ? -10.406 27.125 12.578 1 98.69 101 MET B O 1
ATOM 2317 N N . CYS B 1 102 ? -9.141 25.328 13.102 1 98.69 102 CYS B N 1
ATOM 2318 C CA . CYS B 1 102 ? -7.832 25.953 13.227 1 98.69 102 CYS B CA 1
ATOM 2319 C C . CYS B 1 102 ? -6.895 25.484 12.125 1 98.69 102 CYS B C 1
ATOM 2321 O O . CYS B 1 102 ? -6.73 24.266 11.922 1 98.69 102 CYS B O 1
ATOM 2323 N N . GLN B 1 103 ? -6.332 26.438 11.445 1 98.69 103 GLN B N 1
ATOM 2324 C CA . GLN B 1 103 ? -5.414 26.094 10.359 1 98.69 103 GLN B CA 1
ATOM 2325 C C . GLN B 1 103 ? -3.984 26.5 10.711 1 98.69 103 GLN B C 1
ATOM 2327 O O . GLN B 1 103 ? -3.736 27.625 11.141 1 98.69 103 GLN B O 1
ATOM 2332 N N . GLY B 1 104 ? -3.043 25.5 10.648 1 98.56 104 GLY B N 1
ATOM 2333 C CA . GLY B 1 104 ? -1.616 25.719 10.828 1 98.56 104 GLY B CA 1
ATOM 2334 C C . GLY B 1 104 ? -0.764 24.922 9.852 1 98.56 104 GLY B C 1
ATOM 2335 O O . GLY B 1 104 ? -1.281 24.359 8.883 1 98.56 104 GLY B O 1
ATOM 2336 N N . GLY B 1 105 ? 0.557 25.047 10.102 1 98.31 105 GLY B N 1
ATOM 2337 C CA . GLY B 1 105 ? 1.463 24.156 9.391 1 98.31 105 GLY B CA 1
ATOM 2338 C C . GLY B 1 105 ? 2.283 24.859 8.328 1 98.31 105 GLY B C 1
ATOM 2339 O O . GLY B 1 105 ? 3.09 24.234 7.641 1 98.31 105 GLY B O 1
ATOM 2340 N N . ASP B 1 106 ? 2.051 26.109 8.102 1 98.06 106 ASP B N 1
ATOM 2341 C CA . ASP B 1 106 ? 2.934 26.875 7.23 1 98.06 106 ASP B CA 1
ATOM 2342 C C . ASP B 1 106 ? 4.184 27.328 7.984 1 98.06 106 ASP B C 1
ATOM 2344 O O . ASP B 1 106 ? 4.23 28.453 8.492 1 98.06 106 ASP B O 1
ATOM 2348 N N . PHE B 1 107 ? 5.215 26.484 7.949 1 98 107 PHE B N 1
ATOM 2349 C CA . PHE B 1 107 ? 6.422 26.812 8.695 1 98 107 PHE B CA 1
ATOM 2350 C C . PHE B 1 107 ? 7.441 27.516 7.805 1 98 107 PHE B C 1
ATOM 2352 O O . PHE B 1 107 ? 8.57 27.766 8.227 1 98 107 PHE B O 1
ATOM 2359 N N . THR B 1 108 ? 7.113 27.844 6.621 1 97 108 THR B N 1
ATOM 2360 C CA . THR B 1 108 ? 8.031 28.531 5.723 1 97 108 THR B CA 1
ATOM 2361 C C . THR B 1 108 ? 7.68 30.016 5.613 1 97 108 THR B C 1
ATOM 2363 O O . THR B 1 108 ? 8.547 30.875 5.75 1 97 108 THR B O 1
ATOM 2366 N N . ASN B 1 109 ? 6.41 30.328 5.418 1 96.81 109 ASN B N 1
ATOM 2367 C CA . ASN B 1 109 ? 5.996 31.719 5.246 1 96.81 109 ASN B CA 1
ATOM 2368 C C . ASN B 1 109 ? 5.203 32.219 6.449 1 96.81 109 ASN B C 1
ATOM 2370 O O . ASN B 1 109 ? 5.039 33.438 6.629 1 96.81 109 ASN B O 1
ATOM 2374 N N . HIS B 1 110 ? 4.543 31.344 7.18 1 95.62 110 HIS B N 1
ATOM 2375 C CA . HIS B 1 110 ? 3.812 31.641 8.406 1 95.62 110 HIS B CA 1
ATOM 2376 C C . HIS B 1 110 ? 2.592 32.5 8.125 1 95.62 110 HIS B C 1
ATOM 2378 O O . HIS B 1 110 ? 2.178 33.312 8.977 1 95.62 110 HIS B O 1
ATOM 2384 N N . ASN B 1 111 ? 2.127 32.438 6.887 1 94.94 111 ASN B N 1
ATOM 2385 C CA . ASN B 1 111 ? 0.974 33.25 6.547 1 94.94 111 ASN B CA 1
ATOM 2386 C C . ASN B 1 111 ? -0.046 32.5 5.719 1 94.94 111 ASN B C 1
ATOM 2388 O O . ASN B 1 111 ? -0.949 33.062 5.125 1 94.94 111 ASN B O 1
ATOM 2392 N N . GLY B 1 112 ? 0.173 31.328 5.609 1 96.25 112 GLY B N 1
ATOM 2393 C CA . GLY B 1 112 ? -0.796 30.469 4.938 1 96.25 112 GLY B CA 1
ATOM 2394 C C . GLY B 1 112 ? -0.447 30.203 3.484 1 96.25 112 GLY B C 1
ATOM 2395 O O . GLY B 1 112 ? -1.137 29.438 2.807 1 96.25 112 GLY B O 1
ATOM 2396 N N . THR B 1 113 ? 0.623 30.719 2.945 1 95.12 113 THR B N 1
ATOM 2397 C CA . THR B 1 113 ? 0.927 30.562 1.525 1 95.12 113 THR B CA 1
ATOM 2398 C C . THR B 1 113 ? 2.102 29.609 1.321 1 95.12 113 THR B C 1
ATOM 2400 O O . THR B 1 113 ? 2.504 29.359 0.186 1 95.12 113 THR B O 1
ATOM 2403 N N . GLY B 1 114 ? 2.611 29.141 2.416 1 96.25 114 GLY B N 1
ATOM 2404 C CA . GLY B 1 114 ? 3.801 28.312 2.312 1 96.25 114 GLY B CA 1
ATOM 2405 C C . GLY B 1 114 ? 3.602 26.906 2.857 1 96.25 114 GLY B C 1
ATOM 2406 O O . GLY B 1 114 ? 2.467 26.453 2.988 1 96.25 114 GLY B O 1
ATOM 2407 N N . GLY B 1 115 ? 4.82 26.266 3.15 1 96.12 115 GLY B N 1
ATOM 2408 C CA . GLY B 1 115 ? 4.844 24.891 3.625 1 96.12 115 GLY B CA 1
ATOM 2409 C C . GLY B 1 115 ? 5.359 23.906 2.588 1 96.12 115 GLY B C 1
ATOM 2410 O O . GLY B 1 115 ? 5.422 24.234 1.399 1 96.12 115 GLY B O 1
ATOM 2411 N N . LYS B 1 116 ? 5.766 22.797 3.043 1 95.94 116 LYS B N 1
ATOM 2412 C CA . LYS B 1 116 ? 6.199 21.688 2.195 1 95.94 116 LYS B CA 1
ATOM 2413 C C . LYS B 1 116 ? 6.074 20.359 2.924 1 95.94 116 LYS B C 1
ATOM 2415 O O . LYS B 1 116 ? 6.113 20.312 4.156 1 95.94 116 LYS B O 1
ATOM 2420 N N . SER B 1 117 ? 5.91 19.359 2.094 1 94.75 117 SER B N 1
ATOM 2421 C CA . SER B 1 117 ? 5.867 18.016 2.666 1 94.75 117 SER B CA 1
ATOM 2422 C C . SER B 1 117 ? 7.262 17.406 2.719 1 94.75 117 SER B C 1
ATOM 2424 O O . SER B 1 117 ? 8.219 17.969 2.203 1 94.75 117 SER B O 1
ATOM 2426 N N . ILE B 1 118 ? 7.32 16.25 3.387 1 90.69 118 ILE B N 1
ATOM 2427 C CA . ILE B 1 118 ? 8.578 15.523 3.447 1 90.69 118 ILE B CA 1
ATOM 2428 C C . ILE B 1 118 ? 8.844 14.828 2.111 1 90.69 118 ILE B C 1
ATOM 2430 O O . ILE B 1 118 ? 9.945 14.336 1.864 1 90.69 118 ILE B O 1
ATOM 2434 N N . TYR B 1 119 ? 7.828 14.844 1.231 1 84.62 119 TYR B N 1
ATOM 2435 C CA . TYR B 1 119 ? 7.93 14.188 -0.069 1 84.62 119 TYR B CA 1
ATOM 2436 C C . TYR B 1 119 ? 8.297 15.195 -1.155 1 84.62 119 TYR B C 1
ATOM 2438 O O . TYR B 1 119 ? 8.469 14.828 -2.318 1 84.62 119 TYR B O 1
ATOM 2446 N N . GLY B 1 120 ? 8.484 16.422 -0.824 1 90.19 120 GLY B N 1
ATOM 2447 C CA . GLY B 1 120 ? 8.57 17.562 -1.72 1 90.19 120 GLY B CA 1
ATOM 2448 C C . GLY B 1 120 ? 7.574 18.656 -1.393 1 90.19 120 GLY B C 1
ATOM 2449 O O . GLY B 1 120 ? 7.105 18.75 -0.257 1 90.19 120 GLY B O 1
ATOM 2450 N N . LEU B 1 121 ? 7.273 19.484 -2.359 1 90.81 121 LEU B N 1
ATOM 2451 C CA . LEU B 1 121 ? 6.367 20.578 -2.074 1 90.81 121 LEU B CA 1
ATOM 2452 C C . LEU B 1 121 ? 4.961 20.078 -1.777 1 90.81 121 LEU B C 1
ATOM 2454 O O . LEU B 1 121 ? 4.359 20.438 -0.767 1 90.81 121 LEU B O 1
ATOM 2458 N N . LYS B 1 122 ? 4.512 19.188 -2.684 1 91.62 122 LYS B N 1
ATOM 2459 C CA . LYS B 1 122 ? 3.152 18.672 -2.559 1 91.62 122 LYS B CA 1
ATOM 2460 C C . LYS B 1 122 ? 3.121 17.156 -2.744 1 91.62 122 LYS B C 1
ATOM 2462 O O . LYS B 1 122 ? 4.105 16.562 -3.184 1 91.62 122 LYS B O 1
ATOM 2467 N N . PHE B 1 123 ? 2.027 16.469 -2.287 1 86.5 123 PHE B N 1
ATOM 2468 C CA . PHE B 1 123 ? 1.778 15.055 -2.533 1 86.5 123 PHE B CA 1
ATOM 2469 C C . PHE B 1 123 ? 0.291 14.789 -2.732 1 86.5 123 PHE B C 1
ATOM 2471 O O . PHE B 1 123 ? -0.545 15.625 -2.375 1 86.5 123 PHE B O 1
ATOM 2478 N N . LYS B 1 124 ? -0.034 13.672 -3.219 1 86 124 LYS B N 1
ATOM 2479 C CA . LYS B 1 124 ? -1.389 13.344 -3.656 1 86 124 LYS B CA 1
ATOM 2480 C C . LYS B 1 124 ? -2.26 12.922 -2.475 1 86 124 LYS B C 1
ATOM 2482 O O . LYS B 1 124 ? -1.751 12.422 -1.468 1 86 124 LYS B O 1
ATOM 2487 N N . ASP B 1 125 ? -3.604 13.117 -2.682 1 86.69 125 ASP B N 1
ATOM 2488 C CA . ASP B 1 125 ? -4.574 12.57 -1.74 1 86.69 125 ASP B CA 1
ATOM 2489 C C . ASP B 1 125 ? -4.516 11.047 -1.712 1 86.69 125 ASP B C 1
ATOM 2491 O O . ASP B 1 125 ? -4.629 10.398 -2.752 1 86.69 125 ASP B O 1
ATOM 2495 N N . GLU B 1 126 ? -4.348 10.5 -0.539 1 80.5 126 GLU B N 1
ATOM 2496 C CA . GLU B 1 126 ? -4.289 9.047 -0.478 1 80.5 126 GLU B CA 1
ATOM 2497 C C . GLU B 1 126 ? -5.684 8.43 -0.56 1 80.5 126 GLU B C 1
ATOM 2499 O O . GLU B 1 126 ? -5.914 7.504 -1.335 1 80.5 126 GLU B O 1
ATOM 2504 N N . ASN B 1 127 ? -6.555 8.906 0.25 1 78.62 127 ASN B N 1
ATOM 2505 C CA . ASN B 1 127 ? -7.949 8.477 0.185 1 78.62 127 ASN B CA 1
ATOM 2506 C C . ASN B 1 127 ? -8.852 9.398 1.001 1 78.62 127 ASN B C 1
ATOM 2508 O O . ASN B 1 127 ? -8.375 10.266 1.729 1 78.62 127 ASN B O 1
ATOM 2512 N N . PHE B 1 128 ? -10.203 9.156 0.818 1 87.31 128 PHE B N 1
ATOM 2513 C CA . PHE B 1 128 ? -11.188 9.961 1.53 1 87.31 128 PHE B CA 1
ATOM 2514 C C . PHE B 1 128 ? -12.125 9.078 2.338 1 87.31 128 PHE B C 1
ATOM 2516 O O . PHE B 1 128 ? -13.336 9.336 2.396 1 87.31 128 PHE B O 1
ATOM 2523 N N . GLU B 1 129 ? -11.539 8.016 2.896 1 81.56 129 GLU B N 1
ATOM 2524 C CA . GLU B 1 129 ? -12.352 7.047 3.629 1 81.56 129 GLU B CA 1
ATOM 2525 C C . GLU B 1 129 ? -12.93 7.656 4.902 1 81.56 129 GLU B C 1
ATOM 2527 O O . GLU B 1 129 ? -14.094 7.43 5.234 1 81.56 129 GLU B O 1
ATOM 2532 N N . LEU B 1 130 ? -12.094 8.352 5.652 1 87.5 130 LEU B N 1
ATOM 2533 C CA . LEU B 1 130 ? -12.547 9.016 6.871 1 87.5 130 LEU B CA 1
ATOM 2534 C C . LEU B 1 130 ? -13.172 10.367 6.555 1 87.5 130 LEU B C 1
ATOM 2536 O O . LEU B 1 130 ? -12.836 10.992 5.547 1 87.5 130 LEU B O 1
ATOM 2540 N N . LYS B 1 131 ? -14.109 10.812 7.426 1 93.94 131 LYS B N 1
ATOM 2541 C CA . LYS B 1 131 ? -14.891 12.023 7.195 1 93.94 131 LYS B CA 1
ATOM 2542 C C . LYS B 1 131 ? -14.695 13.031 8.328 1 93.94 131 LYS B C 1
ATOM 2544 O O . LYS B 1 131 ? -14.133 12.695 9.367 1 93.94 131 LYS B O 1
ATOM 2549 N N . HIS B 1 132 ? -15.156 14.266 8.07 1 96.94 132 HIS B N 1
ATOM 2550 C CA . HIS B 1 132 ? -15.109 15.344 9.047 1 96.94 132 HIS B CA 1
ATOM 2551 C C . HIS B 1 132 ? -16.344 15.328 9.945 1 96.94 132 HIS B C 1
ATOM 2553 O O . HIS B 1 132 ? -17.219 16.188 9.828 1 96.94 132 HIS B O 1
ATOM 2559 N N . THR B 1 133 ? -16.25 14.555 10.945 1 95.5 133 THR B N 1
ATOM 2560 C CA . THR B 1 133 ? -17.469 14.172 11.656 1 95.5 133 THR B CA 1
ATOM 2561 C C . THR B 1 133 ? -17.688 15.055 12.875 1 95.5 133 THR B C 1
ATOM 2563 O O . THR B 1 133 ? -18.734 15 13.516 1 95.5 133 THR B O 1
ATOM 2566 N N . GLY B 1 134 ? -16.703 15.844 13.289 1 96.25 134 GLY B N 1
ATOM 2567 C CA . GLY B 1 134 ? -16.875 16.672 14.477 1 96.25 134 GLY B CA 1
ATOM 2568 C C . GLY B 1 134 ? -15.578 17.281 14.969 1 96.25 134 GLY B C 1
ATOM 2569 O O . GLY B 1 134 ? -14.57 17.266 14.258 1 96.25 134 GLY B O 1
ATOM 2570 N N . PRO B 1 135 ? -15.68 17.859 16.234 1 97.56 135 PRO B N 1
ATOM 2571 C CA . PRO B 1 135 ? -14.5 18.484 16.812 1 97.56 135 PRO B CA 1
ATOM 2572 C C . PRO B 1 135 ? -13.336 17.516 17 1 97.56 135 PRO B C 1
ATOM 2574 O O . PRO B 1 135 ? -13.555 16.359 17.375 1 97.56 135 PRO B O 1
ATOM 2577 N N . GLY B 1 136 ? -12.148 18.047 16.75 1 97.19 136 GLY B N 1
ATOM 2578 C CA . GLY B 1 136 ? -10.953 17.25 17.016 1 97.19 136 GLY B CA 1
ATOM 2579 C C . GLY B 1 136 ? -10.445 16.516 15.781 1 97.19 136 GLY B C 1
ATOM 2580 O O . GLY B 1 136 ? -9.352 15.953 15.797 1 97.19 136 GLY B O 1
ATOM 2581 N N . ILE B 1 137 ? -11.234 16.547 14.641 1 97 137 ILE B N 1
ATOM 2582 C CA . ILE B 1 137 ? -10.805 15.875 13.414 1 97 137 ILE B CA 1
ATOM 2583 C C . ILE B 1 137 ? -9.602 16.609 12.82 1 97 137 ILE B C 1
ATOM 2585 O O . ILE B 1 137 ? -9.594 17.844 12.758 1 97 137 ILE B O 1
ATOM 2589 N N . LEU B 1 138 ? -8.531 15.852 12.562 1 97.31 138 LEU B N 1
ATOM 2590 C CA . LEU B 1 138 ? -7.316 16.328 11.914 1 97.31 138 LEU B CA 1
ATOM 2591 C C . LEU B 1 138 ? -7.301 15.961 10.438 1 97.31 138 LEU B C 1
ATOM 2593 O O . LEU B 1 138 ? -7.441 14.789 10.086 1 97.31 138 LEU B O 1
ATOM 2597 N N . SER B 1 139 ? -7.191 16.969 9.516 1 97.81 139 SER B N 1
ATOM 2598 C CA . SER B 1 139 ? -7.203 16.719 8.078 1 97.81 139 SER B CA 1
ATOM 2599 C C . SER B 1 139 ? -6.23 17.641 7.352 1 97.81 139 SER B C 1
ATOM 2601 O O . SER B 1 139 ? -5.77 18.641 7.91 1 97.81 139 SER B O 1
ATOM 2603 N N . MET B 1 140 ? -5.895 17.266 6.148 1 97.81 140 MET B N 1
ATOM 2604 C CA . MET B 1 140 ? -4.988 18.078 5.34 1 97.81 140 MET B CA 1
ATOM 2605 C C . MET B 1 140 ? -5.691 19.328 4.824 1 97.81 140 MET B C 1
ATOM 2607 O O . MET B 1 140 ? -6.852 19.266 4.41 1 97.81 140 MET B O 1
ATOM 2611 N N . ALA B 1 141 ? -5.012 20.438 4.961 1 98.19 141 ALA B N 1
ATOM 2612 C CA . ALA B 1 141 ? -5.348 21.594 4.141 1 98.19 141 ALA B CA 1
ATOM 2613 C C . ALA B 1 141 ? -4.664 21.531 2.779 1 98.19 141 ALA B C 1
ATOM 2615 O O . ALA B 1 141 ? -3.516 21.094 2.68 1 98.19 141 ALA B O 1
ATOM 2616 N N . ASN B 1 142 ? -5.387 21.922 1.76 1 96.44 142 ASN B N 1
ATOM 2617 C CA . ASN B 1 142 ? -4.801 21.875 0.425 1 96.44 142 ASN B CA 1
ATOM 2618 C C . ASN B 1 142 ? -5.375 22.969 -0.481 1 96.44 142 ASN B C 1
ATOM 2620 O O . ASN B 1 142 ? -6.258 23.719 -0.07 1 96.44 142 ASN B O 1
ATOM 2624 N N . ALA B 1 143 ? -4.695 23.125 -1.656 1 94.62 143 ALA B N 1
ATOM 2625 C CA . ALA B 1 143 ? -5.125 24.109 -2.646 1 94.62 143 ALA B CA 1
ATOM 2626 C C . ALA B 1 143 ? -5.867 23.438 -3.799 1 94.62 143 ALA B C 1
ATOM 2628 O O . ALA B 1 143 ? -5.723 23.844 -4.957 1 94.62 143 ALA B O 1
ATOM 2629 N N . GLY B 1 144 ? -6.594 22.438 -3.529 1 94.56 144 GLY B N 1
ATOM 2630 C CA . GLY B 1 144 ? -7.262 21.594 -4.508 1 94.56 144 GLY B CA 1
ATOM 2631 C C . GLY B 1 144 ? -6.801 20.141 -4.461 1 94.56 144 GLY B C 1
ATOM 2632 O O . GLY B 1 144 ? -5.93 19.781 -3.664 1 94.56 144 GLY B O 1
ATOM 2633 N N . PRO B 1 145 ? -7.406 19.344 -5.352 1 92.44 145 PRO B N 1
ATOM 2634 C CA . PRO B 1 145 ? -7.09 17.906 -5.32 1 92.44 145 PRO B CA 1
ATOM 2635 C C . PRO B 1 145 ? -5.605 17.625 -5.539 1 92.44 145 PRO B C 1
ATOM 2637 O O . PRO B 1 145 ? -4.973 18.266 -6.395 1 92.44 145 PRO B O 1
ATOM 2640 N N . ASN B 1 146 ? -5.039 16.859 -4.672 1 89.56 146 ASN B N 1
ATOM 2641 C CA . ASN B 1 146 ? -3.703 16.297 -4.832 1 89.56 146 ASN B CA 1
ATOM 2642 C C . ASN B 1 146 ? -2.621 17.344 -4.594 1 89.56 146 ASN B C 1
ATOM 2644 O O . ASN B 1 146 ? -1.55 17.281 -5.199 1 89.56 146 ASN B O 1
ATOM 2648 N N . THR B 1 147 ? -2.852 18.25 -3.779 1 94.69 147 THR B N 1
ATOM 2649 C CA . THR B 1 147 ? -1.873 19.312 -3.521 1 94.69 147 THR B CA 1
ATOM 2650 C C . THR B 1 147 ? -1.565 19.406 -2.029 1 94.69 147 THR B C 1
ATOM 2652 O O . THR B 1 147 ? -1.359 20.5 -1.504 1 94.69 147 THR B O 1
ATOM 2655 N N . ASN B 1 148 ? -1.592 18.266 -1.419 1 94.88 148 ASN B N 1
ATOM 2656 C CA . ASN B 1 148 ? -1.258 18.281 0.001 1 94.88 148 ASN B CA 1
ATOM 2657 C C . ASN B 1 148 ? 0.188 18.703 0.234 1 94.88 148 ASN B C 1
ATOM 2659 O O . ASN B 1 148 ? 1.086 18.312 -0.509 1 94.88 148 ASN B O 1
ATOM 2663 N N . GLY B 1 149 ? 0.428 19.562 1.211 1 95.5 149 GLY B N 1
ATOM 2664 C CA . GLY B 1 149 ? 1.756 19.938 1.666 1 95.5 149 GLY B CA 1
ATOM 2665 C C . GLY B 1 149 ? 1.99 19.641 3.135 1 95.5 149 GLY B C 1
ATOM 2666 O O . GLY B 1 149 ? 2.061 18.484 3.535 1 95.5 149 GLY B O 1
ATOM 2667 N N . SER B 1 150 ? 2.09 20.828 3.92 1 98.19 150 SER B N 1
ATOM 2668 C CA . SER B 1 150 ? 2.316 20.656 5.352 1 98.19 150 SER B CA 1
ATOM 2669 C C . SER B 1 150 ? 1.153 21.219 6.164 1 98.19 150 SER B C 1
ATOM 2671 O O . SER B 1 150 ? 1.041 20.953 7.363 1 98.19 150 SER B O 1
ATOM 2673 N N . GLN B 1 151 ? 0.316 22 5.516 1 98.69 151 GLN B N 1
ATOM 2674 C CA . GLN B 1 151 ? -0.733 22.672 6.277 1 98.69 151 GLN B CA 1
ATOM 2675 C C . GLN B 1 151 ? -1.857 21.703 6.637 1 98.69 151 GLN B C 1
ATOM 2677 O O . GLN B 1 151 ? -2.119 20.75 5.902 1 98.69 151 GLN B O 1
ATOM 2682 N N . PHE B 1 152 ? -2.553 21.969 7.754 1 98.75 152 PHE B N 1
ATOM 2683 C CA . PHE B 1 152 ? -3.564 21.062 8.281 1 98.75 152 PHE B CA 1
ATOM 2684 C C . PHE B 1 152 ? -4.719 21.844 8.906 1 98.75 152 PHE B C 1
ATOM 2686 O O . PHE B 1 152 ? -4.574 23.031 9.227 1 98.75 152 PHE B O 1
ATOM 2693 N N . PHE B 1 153 ? -5.875 21.172 9.031 1 98.56 153 PHE B N 1
ATOM 2694 C CA . PHE B 1 153 ? -7.031 21.625 9.797 1 98.56 153 PHE B CA 1
ATOM 2695 C C . PHE B 1 153 ? -7.176 20.828 11.086 1 98.56 153 PHE B C 1
ATOM 2697 O O . PHE B 1 153 ? -7.027 19.594 11.07 1 98.56 153 PHE B O 1
ATOM 2704 N N . ILE B 1 154 ? -7.352 21.5 12.148 1 98.25 154 ILE B N 1
ATOM 2705 C CA . ILE B 1 154 ? -7.984 20.906 13.32 1 98.25 154 ILE B CA 1
ATOM 2706 C C . ILE B 1 154 ? -9.422 21.406 13.445 1 98.25 154 ILE B C 1
ATOM 2708 O O . ILE B 1 154 ? -9.648 22.578 13.773 1 98.25 154 ILE B O 1
ATOM 2712 N N . CYS B 1 155 ? -10.367 20.547 13.234 1 98.38 155 CYS B N 1
ATOM 2713 C CA . CYS B 1 155 ? -11.758 20.969 13.211 1 98.38 155 CYS B CA 1
ATOM 2714 C C . CYS B 1 155 ? -12.289 21.188 14.625 1 98.38 155 CYS B C 1
ATOM 2716 O O . CYS B 1 155 ? -11.953 20.422 15.539 1 98.38 155 CYS B O 1
ATOM 2718 N N . THR B 1 156 ? -13.117 22.188 14.789 1 98.12 156 THR B N 1
ATOM 2719 C CA . THR B 1 156 ? -13.75 22.469 16.078 1 98.12 156 THR B CA 1
ATOM 2720 C C . THR B 1 156 ? -15.242 22.172 16.031 1 98.12 156 THR B C 1
ATOM 2722 O O . THR B 1 156 ? -15.938 22.281 17.031 1 98.12 156 THR B O 1
ATOM 2725 N N . ASP B 1 157 ? -15.688 21.828 14.867 1 97.69 157 ASP B N 1
ATOM 2726 C CA . ASP B 1 157 ? -17.062 21.422 14.625 1 97.69 157 ASP B CA 1
ATOM 2727 C C . ASP B 1 157 ? -17.156 20.469 13.438 1 97.69 157 ASP B C 1
ATOM 2729 O O . ASP B 1 157 ? -16.156 20.203 12.773 1 97.69 157 ASP B O 1
ATOM 2733 N N . LYS B 1 158 ? -18.422 19.922 13.281 1 97.38 158 LYS B N 1
ATOM 2734 C CA . LYS B 1 158 ? -18.672 19.109 12.086 1 97.38 158 LYS B CA 1
ATOM 2735 C C . LYS B 1 158 ? -18.547 19.969 10.82 1 97.38 158 LYS B C 1
ATOM 2737 O O . LYS B 1 158 ? -19.125 21.047 10.734 1 97.38 158 LYS B O 1
ATOM 2742 N N . THR B 1 159 ? -17.719 19.5 9.852 1 96.94 159 THR B N 1
ATOM 2743 C CA . THR B 1 159 ? -17.469 20.219 8.609 1 96.94 159 THR B CA 1
ATOM 2744 C C . THR B 1 159 ? -17.594 19.281 7.406 1 96.94 159 THR B C 1
ATOM 2746 O O . THR B 1 159 ? -16.609 19.047 6.699 1 96.94 159 THR B O 1
ATOM 2749 N N . GLU B 1 160 ? -18.75 18.891 7.031 1 96.62 160 GLU B N 1
ATOM 2750 C CA . GLU B 1 160 ? -19.016 17.859 6.039 1 96.62 160 GLU B CA 1
ATOM 2751 C C . GLU B 1 160 ? -18.672 18.328 4.633 1 96.62 160 GLU B C 1
ATOM 2753 O O . GLU B 1 160 ? -18.359 17.531 3.756 1 96.62 160 GLU B O 1
ATOM 2758 N N . TRP B 1 161 ? -18.688 19.578 4.391 1 95.94 161 TRP B N 1
ATOM 2759 C CA . TRP B 1 161 ? -18.406 20.109 3.066 1 95.94 161 TRP B CA 1
ATOM 2760 C C . TRP B 1 161 ? -16.938 19.891 2.699 1 95.94 161 TRP B C 1
ATOM 2762 O O . TRP B 1 161 ? -16.562 20.016 1.531 1 95.94 161 TRP B O 1
ATOM 2772 N N . LEU B 1 162 ? -16.141 19.641 3.703 1 96.88 162 LEU B N 1
ATOM 2773 C CA . LEU B 1 162 ? -14.734 19.344 3.459 1 96.88 162 LEU B CA 1
ATOM 2774 C C . LEU B 1 162 ? -14.555 17.906 3.016 1 96.88 162 LEU B C 1
ATOM 2776 O O . LEU B 1 162 ? -13.5 17.531 2.51 1 96.88 162 LEU B O 1
ATOM 2780 N N . ASP B 1 163 ? -15.578 17.062 3.143 1 95.56 163 ASP B N 1
ATOM 2781 C CA . ASP B 1 163 ? -15.484 15.641 2.793 1 95.56 163 ASP B CA 1
ATOM 2782 C C . ASP B 1 163 ? -15.203 15.461 1.305 1 95.56 163 ASP B C 1
ATOM 2784 O O . ASP B 1 163 ? -15.773 16.156 0.467 1 95.56 163 ASP B O 1
ATOM 2788 N N . GLY B 1 164 ? -14.25 14.547 1.007 1 93.5 164 GLY B N 1
ATOM 2789 C CA . GLY B 1 164 ? -13.93 14.258 -0.381 1 93.5 164 GLY B CA 1
ATOM 2790 C C . GLY B 1 164 ? -12.945 15.242 -0.983 1 93.5 164 GLY B C 1
ATOM 2791 O O . GLY B 1 164 ? -12.531 15.086 -2.133 1 93.5 164 GLY B O 1
ATOM 2792 N N . LYS B 1 165 ? -12.562 16.188 -0.201 1 96 165 LYS B N 1
ATOM 2793 C CA . LYS B 1 165 ? -11.664 17.234 -0.696 1 96 165 LYS B CA 1
ATOM 2794 C C . LYS B 1 165 ? -10.414 17.328 0.168 1 96 165 LYS B C 1
ATOM 2796 O O . LYS B 1 165 ? -9.344 17.703 -0.32 1 96 165 LYS B O 1
ATOM 2801 N N . HIS B 1 166 ? -10.57 17.062 1.408 1 96.88 166 HIS B N 1
ATOM 2802 C CA . HIS B 1 166 ? -9.492 17.125 2.383 1 96.88 166 HIS B CA 1
ATOM 2803 C C . HIS B 1 166 ? -9.336 15.797 3.125 1 96.88 166 HIS B C 1
ATOM 2805 O O . HIS B 1 166 ? -10.273 15.336 3.777 1 96.88 166 HIS B O 1
ATOM 2811 N N . VAL B 1 167 ? -8.211 15.188 3.025 1 92.81 167 VAL B N 1
ATOM 2812 C CA . VAL B 1 167 ? -7.953 13.867 3.584 1 92.81 167 VAL B CA 1
ATOM 2813 C C . VAL B 1 167 ? -7.957 13.938 5.109 1 92.81 167 VAL B C 1
ATOM 2815 O O . VAL B 1 167 ? -7.184 14.695 5.703 1 92.81 167 VAL B O 1
ATOM 2818 N N . VAL B 1 168 ? -8.867 13.219 5.758 1 94.62 168 VAL B N 1
ATOM 2819 C CA . VAL B 1 168 ? -8.828 13.031 7.207 1 94.62 168 VAL B CA 1
ATOM 2820 C C . VAL B 1 168 ? -7.836 11.922 7.559 1 94.62 168 VAL B C 1
ATOM 2822 O O . VAL B 1 168 ? -7.875 10.836 6.98 1 94.62 168 VAL B O 1
ATOM 2825 N N . PHE B 1 169 ? -6.902 12.227 8.492 1 91.44 169 PHE B N 1
ATOM 2826 C CA . PHE B 1 169 ? -5.855 11.242 8.719 1 91.44 169 PHE B CA 1
ATOM 2827 C C . PHE B 1 169 ? -5.574 11.086 10.211 1 91.44 169 PHE B C 1
ATOM 2829 O O . PHE B 1 169 ? -4.754 10.258 10.609 1 91.44 169 PHE B O 1
ATOM 2836 N N . GLY B 1 170 ? -6.266 11.875 11.109 1 92 170 GLY B N 1
ATOM 2837 C CA . GLY B 1 170 ? -6.074 11.781 12.547 1 92 170 GLY B CA 1
ATOM 2838 C C . GLY B 1 170 ? -7.156 12.492 13.344 1 92 170 GLY B C 1
ATOM 2839 O O . GLY B 1 170 ? -8.109 13.023 12.766 1 92 170 GLY B O 1
ATOM 2840 N N . SER B 1 171 ? -6.996 12.391 14.695 1 94.69 171 SER B N 1
ATOM 2841 C CA . SER B 1 171 ? -7.93 13.062 15.586 1 94.69 171 SER B CA 1
ATOM 2842 C C . SER B 1 171 ? -7.273 13.391 16.922 1 94.69 171 SER B C 1
ATOM 2844 O O . SER B 1 171 ? -6.332 12.719 17.344 1 94.69 171 SER B O 1
ATOM 2846 N N . VAL B 1 172 ? -7.809 14.398 17.531 1 94.88 172 VAL B N 1
ATOM 2847 C CA . VAL B 1 172 ? -7.375 14.766 18.875 1 94.88 172 VAL B CA 1
ATOM 2848 C C . VAL B 1 172 ? -7.828 13.695 19.875 1 94.88 172 VAL B C 1
ATOM 2850 O O . VAL B 1 172 ? -9 13.305 19.891 1 94.88 172 VAL B O 1
ATOM 2853 N N . THR B 1 173 ? -6.863 13.219 20.641 1 91.88 173 THR B N 1
ATOM 2854 C CA . THR B 1 173 ? -7.195 12.234 21.672 1 91.88 173 THR B CA 1
ATOM 2855 C C . THR B 1 173 ? -7.199 12.875 23.062 1 91.88 173 THR B C 1
ATOM 2857 O O . THR B 1 173 ? -7.922 12.43 23.953 1 91.88 173 THR B O 1
ATOM 2860 N N . GLN B 1 174 ? -6.379 13.867 23.281 1 92.38 174 GLN B N 1
ATOM 2861 C CA . GLN B 1 174 ? -6.332 14.68 24.5 1 92.38 174 GLN B CA 1
ATOM 2862 C C . GLN B 1 174 ? -6.109 16.156 24.172 1 92.38 174 GLN B C 1
ATOM 2864 O O . GLN B 1 174 ? -5.395 16.484 23.219 1 92.38 174 GLN B O 1
ATOM 2869 N N . GLY B 1 175 ? -6.77 17.062 24.953 1 96.12 175 GLY B N 1
ATOM 2870 C CA . GLY B 1 175 ? -6.512 18.484 24.812 1 96.12 175 GLY B CA 1
ATOM 2871 C C . GLY B 1 175 ? -7.516 19.188 23.906 1 96.12 175 GLY B C 1
ATOM 2872 O O . GLY B 1 175 ? -7.207 20.219 23.312 1 96.12 175 GLY B O 1
ATOM 2873 N N . LEU B 1 176 ? -8.656 18.562 23.797 1 94.88 176 LEU B N 1
ATOM 2874 C CA . LEU B 1 176 ? -9.695 19.25 23.047 1 94.88 176 LEU B CA 1
ATOM 2875 C C . LEU B 1 176 ? -10.047 20.578 23.703 1 94.88 176 LEU B C 1
ATOM 2877 O O . LEU B 1 176 ? -10.391 21.547 23.016 1 94.88 176 LEU B O 1
ATOM 2881 N N . ASP B 1 177 ? -9.945 20.641 25.016 1 96.31 177 ASP B N 1
ATOM 2882 C CA . ASP B 1 177 ? -10.172 21.891 25.719 1 96.31 177 ASP B CA 1
ATOM 2883 C C . ASP B 1 177 ? -9.133 22.938 25.328 1 96.31 177 ASP B C 1
ATOM 2885 O O . ASP B 1 177 ? -9.438 24.141 25.297 1 96.31 177 ASP B O 1
ATOM 2889 N N . VAL B 1 178 ? -7.934 22.5 25.094 1 96.62 178 VAL B N 1
ATOM 2890 C CA . VAL B 1 178 ? -6.883 23.406 24.641 1 96.62 178 VAL B CA 1
ATOM 2891 C C . VAL B 1 178 ? -7.262 23.969 23.266 1 96.62 178 VAL B C 1
ATOM 2893 O O . VAL B 1 178 ? -7.137 25.188 23.031 1 96.62 178 VAL B O 1
ATOM 2896 N N . ILE B 1 179 ? -7.801 23.141 22.391 1 97.5 179 ILE B N 1
ATOM 2897 C CA . ILE B 1 179 ? -8.219 23.578 21.062 1 97.5 179 ILE B CA 1
ATOM 2898 C C . ILE B 1 179 ? -9.367 24.578 21.172 1 97.5 179 ILE B C 1
ATOM 2900 O O . ILE B 1 179 ? -9.422 25.562 20.453 1 97.5 179 ILE B O 1
ATOM 2904 N N . ARG B 1 180 ? -10.227 24.312 22.094 1 96.44 180 ARG B N 1
ATOM 2905 C CA . ARG B 1 180 ? -11.336 25.234 22.312 1 96.44 180 ARG B CA 1
ATOM 2906 C C . ARG B 1 180 ? -10.836 26.594 22.797 1 96.44 180 ARG B C 1
ATOM 2908 O O . ARG B 1 180 ? -11.359 27.625 22.391 1 96.44 180 ARG B O 1
ATOM 2915 N N . LYS B 1 181 ? -9.859 26.609 23.656 1 96.69 181 LYS B N 1
ATOM 2916 C CA . LYS B 1 181 ? -9.258 27.859 24.094 1 96.69 181 LYS B CA 1
ATOM 2917 C C . LYS B 1 181 ? -8.609 28.609 22.922 1 96.69 181 LYS B C 1
ATOM 2919 O O . LYS B 1 181 ? -8.781 29.812 22.781 1 96.69 181 LYS B O 1
ATOM 2924 N N . VAL B 1 182 ? -7.922 27.859 22.156 1 97.19 182 VAL B N 1
ATOM 2925 C CA . VAL B 1 182 ? -7.262 28.438 20.984 1 97.19 182 VAL B CA 1
ATOM 2926 C C . VAL B 1 182 ? -8.305 29.031 20.047 1 97.19 182 VAL B C 1
ATOM 2928 O O . VAL B 1 182 ? -8.094 30.125 19.484 1 97.19 182 VAL B O 1
ATOM 2931 N N . GLU B 1 183 ? -9.344 28.344 19.906 1 97.06 183 GLU B N 1
ATOM 2932 C CA . GLU B 1 183 ? -10.453 28.766 19.062 1 97.06 183 GLU B CA 1
ATOM 2933 C C . GLU B 1 183 ? -10.953 30.141 19.453 1 97.06 183 GLU B C 1
ATOM 2935 O O . GLU B 1 183 ? -11.344 30.938 18.609 1 97.06 183 GLU B O 1
ATOM 2940 N N . MET B 1 184 ? -10.891 30.469 20.688 1 96.81 184 MET B N 1
ATOM 2941 C CA . MET B 1 184 ? -11.406 31.734 21.203 1 96.81 184 MET B CA 1
ATOM 2942 C C . MET B 1 184 ? -10.57 32.906 20.719 1 96.81 184 MET B C 1
ATOM 2944 O O . MET B 1 184 ? -11.023 34.062 20.75 1 96.81 184 MET B O 1
ATOM 2948 N N . PHE B 1 185 ? -9.375 32.625 20.344 1 97.88 185 PHE B N 1
ATOM 2949 C CA . PHE B 1 185 ? -8.492 33.719 19.891 1 97.88 185 PHE B CA 1
ATOM 2950 C C . PHE B 1 185 ? -8.719 34 18.406 1 97.88 185 PHE B C 1
ATOM 2952 O O . PHE B 1 185 ? -8.086 34.875 17.844 1 97.88 185 PHE B O 1
ATOM 2959 N N . GLY B 1 186 ? -9.664 33.219 17.781 1 98 186 GLY B N 1
ATOM 2960 C CA . GLY B 1 186 ? -9.93 33.375 16.359 1 98 186 GLY B CA 1
ATOM 2961 C C . GLY B 1 186 ? -11.047 34.375 16.078 1 98 186 GLY B C 1
ATOM 2962 O O . GLY B 1 186 ? -11.547 35.031 16.984 1 98 186 GLY B O 1
ATOM 2963 N N . SER B 1 187 ? -11.328 34.5 14.727 1 98.19 187 SER B N 1
ATOM 2964 C CA . SER B 1 187 ? -12.383 35.406 14.234 1 98.19 187 SER B CA 1
ATOM 2965 C C . SER B 1 187 ? -13.016 34.844 12.961 1 98.19 187 SER B C 1
ATOM 2967 O O . SER B 1 187 ? -12.523 33.875 12.391 1 98.19 187 SER B O 1
ATOM 2969 N N . ARG B 1 188 ? -14.016 35.5 12.453 1 96.88 188 ARG B N 1
ATOM 2970 C CA . ARG B 1 188 ? -14.719 35.062 11.25 1 96.88 188 ARG B CA 1
ATOM 2971 C C . ARG B 1 188 ? -13.828 35.219 10.016 1 96.88 188 ARG B C 1
ATOM 2973 O O . ARG B 1 188 ? -13.945 34.438 9.07 1 96.88 188 ARG B O 1
ATOM 2980 N N . SER B 1 189 ? -12.906 36.156 10.055 1 96.56 189 SER B N 1
ATOM 2981 C CA . SER B 1 189 ? -12 36.375 8.938 1 96.56 189 SER B CA 1
ATOM 2982 C C . SER B 1 189 ? -10.805 35.406 9.016 1 96.56 189 SER B C 1
ATOM 2984 O O . SER B 1 189 ? -10.047 35.281 8.055 1 96.56 189 SER B O 1
ATOM 2986 N N . GLY B 1 190 ? -10.656 34.781 10.195 1 97.62 190 GLY B N 1
ATOM 2987 C CA . GLY B 1 190 ? -9.539 33.875 10.383 1 97.62 190 GLY B CA 1
ATOM 2988 C C . GLY B 1 190 ? -8.391 34.5 11.164 1 97.62 190 GLY B C 1
ATOM 2989 O O . GLY B 1 190 ? -7.523 33.781 11.664 1 97.62 190 GLY B O 1
ATOM 2990 N N . ARG B 1 191 ? -8.414 35.844 11.281 1 96.94 191 ARG B N 1
ATOM 2991 C CA . ARG B 1 191 ? -7.355 36.5 12.016 1 96.94 191 ARG B CA 1
ATOM 2992 C C . ARG B 1 191 ? -7.406 36.156 13.5 1 96.94 191 ARG B C 1
ATOM 2994 O O . ARG B 1 191 ? -8.492 36.062 14.078 1 96.94 191 ARG B O 1
ATOM 3001 N N . THR B 1 192 ? -6.219 36.062 14.102 1 97.56 192 THR B N 1
ATOM 3002 C CA . THR B 1 192 ? -6.133 35.719 15.508 1 97.56 192 THR B CA 1
ATOM 3003 C C . THR B 1 192 ? -5.832 36.938 16.359 1 97.56 192 THR B C 1
ATOM 3005 O O . THR B 1 192 ? -5.062 37.812 15.961 1 97.56 192 THR B O 1
ATOM 3008 N N . SER B 1 193 ? -6.492 37 17.531 1 98.06 193 SER B N 1
ATOM 3009 C CA . SER B 1 193 ? -6.281 38.094 18.453 1 98.06 193 SER B CA 1
ATOM 3010 C C . SER B 1 193 ? -4.93 38 19.141 1 98.06 193 SER B C 1
ATOM 3012 O O . SER B 1 193 ? -4.441 38.969 19.719 1 98.06 193 SER B O 1
ATOM 3014 N N . LYS B 1 194 ? -4.289 36.844 19.188 1 97.69 194 LYS B N 1
ATOM 3015 C CA . LYS B 1 194 ? -2.953 36.562 19.703 1 97.69 194 LYS B CA 1
ATOM 3016 C C . LYS B 1 194 ? -2.154 35.688 18.734 1 97.69 194 LYS B C 1
ATOM 3018 O O . LYS B 1 194 ? -2.725 35.094 17.812 1 97.69 194 LYS B O 1
ATOM 3023 N N . SER B 1 195 ? -0.807 35.781 18.906 1 97.69 195 SER B N 1
ATOM 3024 C CA . SER B 1 195 ? 0.019 34.844 18.141 1 97.69 195 SER B CA 1
ATOM 3025 C C . SER B 1 195 ? -0.042 33.438 18.734 1 97.69 195 SER B C 1
ATOM 3027 O O . SER B 1 195 ? 0.418 33.219 19.859 1 97.69 195 SER B O 1
ATOM 3029 N N . ILE B 1 196 ? -0.669 32.562 18.062 1 98.19 196 ILE B N 1
ATOM 3030 C CA . ILE B 1 196 ? -0.806 31.188 18.516 1 98.19 196 ILE B CA 1
ATOM 3031 C C . ILE B 1 196 ? 0.302 30.328 17.906 1 98.19 196 ILE B C 1
ATOM 3033 O O . ILE B 1 196 ? 0.323 30.109 16.703 1 98.19 196 ILE B O 1
ATOM 3037 N N . THR B 1 197 ? 1.232 29.812 18.703 1 98.06 197 THR B N 1
ATOM 3038 C CA . THR B 1 197 ? 2.438 29.141 18.234 1 98.06 197 THR B CA 1
ATOM 3039 C C . THR B 1 197 ? 2.469 27.688 18.719 1 98.06 197 THR B C 1
ATOM 3041 O O . THR B 1 197 ? 2.012 27.391 19.828 1 98.06 197 THR B O 1
ATOM 3044 N N . ILE B 1 198 ? 2.916 26.812 17.828 1 98.19 198 ILE B N 1
ATOM 3045 C CA . ILE B 1 198 ? 3.316 25.484 18.266 1 98.19 198 ILE B CA 1
ATOM 3046 C C . ILE B 1 198 ? 4.695 25.547 18.922 1 98.19 198 ILE B C 1
ATOM 3048 O O . ILE B 1 198 ? 5.719 25.484 18.234 1 98.19 198 ILE B O 1
ATOM 3052 N N . ALA B 1 199 ? 4.723 25.625 20.188 1 97.69 199 ALA B N 1
ATOM 3053 C CA . ALA B 1 199 ? 5.965 25.859 20.938 1 97.69 199 ALA B CA 1
ATOM 3054 C C . ALA B 1 199 ? 6.844 24.609 20.922 1 97.69 199 ALA B C 1
ATOM 3056 O O . ALA B 1 199 ? 8.07 24.703 20.953 1 97.69 199 ALA B O 1
ATOM 3057 N N . ASP B 1 200 ? 6.25 23.516 21.031 1 97.38 200 ASP B N 1
ATOM 3058 C CA . ASP B 1 200 ? 6.926 22.219 20.969 1 97.38 200 ASP B CA 1
ATOM 3059 C C . ASP B 1 200 ? 6.012 21.156 20.359 1 97.38 200 ASP B C 1
ATOM 3061 O O . ASP B 1 200 ? 4.785 21.266 20.453 1 97.38 200 ASP B O 1
ATOM 3065 N N . CYS B 1 201 ? 6.664 20.25 19.688 1 97.81 201 CYS B N 1
ATOM 3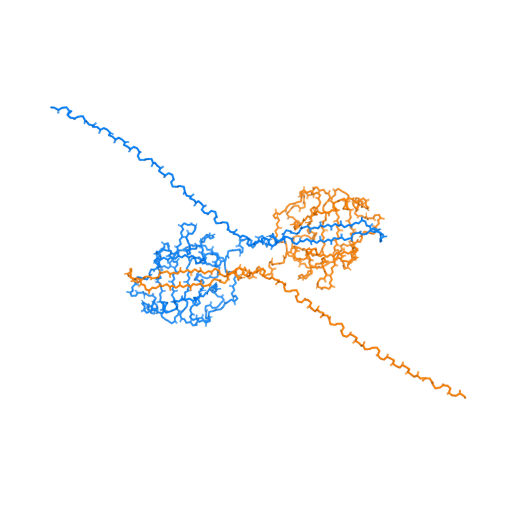066 C CA . CYS B 1 201 ? 5.922 19.125 19.125 1 97.81 201 CYS B CA 1
ATOM 3067 C C . CYS B 1 201 ? 6.824 17.906 18.938 1 97.81 201 CYS B C 1
ATOM 3069 O O . CYS B 1 201 ? 8.047 18.047 18.875 1 97.81 201 CYS B O 1
ATOM 3071 N N . GLY B 1 202 ? 6.262 16.734 18.938 1 94.94 202 GLY B N 1
ATOM 3072 C CA . GLY B 1 202 ? 6.98 15.484 18.812 1 94.94 202 GLY B CA 1
ATOM 3073 C C . GLY B 1 202 ? 6.07 14.273 18.828 1 94.94 202 GLY B C 1
ATOM 3074 O O . GLY B 1 202 ? 4.855 14.391 18.672 1 94.94 202 GLY B O 1
ATOM 3075 N N . GLU B 1 203 ? 6.605 13.125 18.797 1 92.12 203 GLU B N 1
ATOM 3076 C CA . GLU B 1 203 ? 5.891 11.859 18.875 1 92.12 203 GLU B CA 1
ATOM 3077 C C . GLU B 1 203 ? 5.969 11.266 20.266 1 92.12 203 GLU B C 1
ATOM 3079 O O . GLU B 1 203 ? 7.023 11.289 20.906 1 92.12 203 GLU B O 1
ATOM 3084 N N . LEU B 1 204 ? 4.812 10.836 20.75 1 86.56 204 LEU B N 1
ATOM 3085 C CA . LEU B 1 204 ? 4.797 10.203 22.062 1 86.56 204 LEU B CA 1
ATOM 3086 C C . LEU B 1 204 ? 5.066 8.703 21.953 1 86.56 204 LEU B C 1
ATOM 3088 O O . LEU B 1 204 ? 4.59 8.055 21.016 1 86.56 204 LEU B O 1
ATOM 3092 N N . LYS B 1 205 ? 5.969 8.062 22.562 1 73 205 LYS B N 1
ATOM 3093 C CA . LYS B 1 205 ? 6.281 6.637 22.594 1 73 205 LYS B CA 1
ATOM 3094 C C . LYS B 1 205 ? 5.531 5.938 23.734 1 73 205 LYS B C 1
ATOM 3096 O O . LYS B 1 205 ? 5.23 6.547 24.75 1 73 205 LYS B O 1
#